Protein AF-0000000084920905 (afdb_homodimer)

Nearest PDB structures (foldseek):
  4ry0-assembly1_A  TM=9.166E-01  e=3.444E-21  Rhizobium etli CFN 42
  4kq9-assembly1_A  TM=8.850E-01  e=4.023E-18  Conexibacter woesei DSM 14684
  4wwh-assembly2_B  TM=8.451E-01  e=2.695E-15  Mycolicibacterium smegmatis MC2 155
  4ys6-assembly1_A  TM=8.219E-01  e=3.559E-15  Lachnoclostridium phytofermentans ISDg
  4rxu-assembly1_A  TM=8.168E-01  e=3.598E-13  Chloroflexus aurantiacus J-10-fl

Radius of gyration: 37.77 Å; Cα contacts (8 Å, |Δi|>4): 1459; chains: 2; bounding box: 64×133×208 Å

Foldseek 3Di:
DDDPPDPPPPPDDDDDPPPPVPPPCCVVPPVPPPPPPPPPPPPPLLADEDDFPDQQAAAEEEEEDQADPDLLRVQLLVLLCSNQVVHNHHYHYYYCHNPQVSSLVRLVVVLVVPHQEYEYAHPDQESNQVSQVVCVVSVYAYEYEQFHHDPSHGHQAYEWAQLLQLLLVLLLLVCVVCPPPQAAEEEEFADPPGPSRVSNVNSVVNNNQVNCCVPPVDDDDHYPDYAYQNLALNSLLVRLLVCCVVPVQHQEYEYAEPRNNNNNCVSCVVVVCQVRHAYTYSDDLDQVLLVCLQPHVRDFKYKHTHSNVRSNVVVVVVSVVVNPDRDDDRYHHDDIDMDHNVCSVVSHDPPRSD/DDDDDPPDPDDPPPPPPPPVPPPVPPVPCPPPPPPPPPDPPPPPLLADEDDFPDQQAAAEEEEEDQADPDLLRVQLLVLLCSNQVVHNHHYHYYYCHNPQVSSLVRLVVVLVVPHQEYEYAHPDQESNQVSQVVCVVSVYAYEYEQFHHDPSHGHQAYEWAQLLQLLLVLLLLVCVVCPPPQAAEEEEFADPPGPSRVSNVNSVVNNNQVNCCVPPVDDDDHYPDYAYQNLALNSLLVVLLVCCVVPVQHQEYEYAEPRNNNNNCVSCVVVVCQVRHAYTYSDDLDQVLLVCLQPHVRDFKYKHTHSNVRSNVVVVVVSVVVNPDRPDDRYHHDDIDMRHNVCSVVSHDPSRSD

Solvent-accessible surface area (backbone atoms only — not comparable to full-atom values): 36821 Å² total; per-residue (Å²): 134,89,81,82,82,77,83,79,78,84,74,84,76,83,78,84,75,77,73,75,69,75,71,72,72,71,71,68,77,70,68,76,66,74,72,71,65,76,72,78,68,84,64,75,80,70,38,55,77,68,95,66,91,59,83,42,66,81,40,28,40,26,37,35,38,32,37,71,89,42,50,55,44,45,32,23,50,50,16,33,44,40,19,32,45,64,50,47,24,42,72,45,75,39,63,8,69,74,33,71,68,48,29,51,52,37,49,52,50,43,55,71,72,58,36,57,33,36,40,36,29,49,78,42,37,65,81,50,28,63,59,28,44,53,29,47,76,70,69,21,54,30,34,35,32,72,41,56,62,44,83,88,34,46,60,57,29,30,36,25,52,36,36,38,60,14,1,21,52,42,17,30,50,49,44,68,72,46,59,86,57,83,57,32,26,38,36,35,34,31,50,88,85,39,67,57,44,47,35,9,46,50,11,26,52,46,13,33,43,53,41,28,37,74,76,68,42,25,30,78,45,37,33,69,34,68,38,63,12,67,60,23,42,68,32,8,25,53,41,37,48,54,43,48,70,77,42,73,73,49,33,30,36,40,27,32,29,42,51,23,43,58,24,20,49,55,37,36,49,76,69,71,36,50,91,55,33,41,32,38,18,21,14,30,56,37,38,71,52,37,49,39,20,66,75,42,79,31,38,48,36,25,5,50,47,54,37,48,59,46,17,41,50,52,48,52,51,50,52,44,39,75,61,62,55,78,90,60,54,66,63,42,62,50,78,67,40,77,37,31,61,90,52,24,73,81,74,54,44,95,83,49,76,65,146,78,86,80,82,77,78,81,80,80,78,80,76,77,76,78,74,76,74,76,69,76,70,73,72,73,74,70,78,69,71,73,67,71,70,74,66,78,74,79,68,83,64,75,81,72,38,53,78,70,94,64,90,58,84,40,66,81,39,29,42,26,36,35,37,33,36,72,88,42,51,56,44,46,32,22,51,48,17,33,43,41,18,33,44,65,49,49,25,40,72,45,74,39,64,8,70,74,34,69,66,47,30,51,51,38,49,52,50,42,54,71,71,59,36,56,32,37,40,36,30,48,80,42,37,66,82,49,27,63,58,28,46,52,30,47,75,70,70,22,53,29,33,34,32,71,44,56,64,44,82,88,35,47,60,57,29,28,37,24,54,37,35,38,60,15,1,21,51,42,17,31,50,48,44,65,71,46,60,86,56,83,56,32,25,37,35,34,34,32,54,89,85,39,66,57,44,48,35,10,44,50,10,26,54,46,14,32,44,54,42,28,38,73,76,68,42,25,30,78,47,37,33,70,34,67,40,64,12,69,60,22,42,68,30,8,23,53,41,38,47,55,43,47,70,78,42,72,73,50,34,30,36,40,25,32,29,42,50,20,43,60,24,19,50,55,37,35,49,77,69,70,34,50,90,54,33,40,30,39,17,21,15,29,56,37,38,72,53,37,48,39,21,66,75,42,78,32,38,48,37,26,5,49,46,54,36,49,58,47,18,41,50,51,48,52,50,50,51,43,40,76,64,64,56,76,90,59,55,65,62,42,63,48,77,68,38,78,38,31,62,90,50,23,72,82,72,54,45,94,82,48,76,66

Sequence (708 aa):
MKTINFKIAFNKLCVPLLVFTLLLNMVSCAEEIKTNKPTNGDEEETGQFFKSAIDLTGKKIGYCTPSLNAPYYQALLQSIKSTTEKNGMEFISADGQDDINKQVAAVEDLITKGVDVLLLNPKDPDALVGVTKLAKASGIPVFIIDSSINPAAEFVTTIQSNNLANGELAGEWLVKKMGKTKMNIALLSGNAGNPVGKKRKQGLLQGITEEQLRTQGKIDLNVKTQAYTDWSYAGGLKAMEDILVAHPDINVVITESDVCVLGAIKAIAQAGKTDDILIVAGADGQKEAIKYIMDTDFYGCTAMNSPVQIGINSVKYAIEYLNGKRDFDKTSFTAPLLITKENAAKYYNPKAIFMKTINFKIAFNKLCVPLLVFTLLLNMVSCAEEIKTNKPTNGDEEETGQFFKSAIDLTGKKIGYCTPSLNAPYYQALLQSIKSTTEKNGMEFISADGQDDINKQVAAVEDLITKGVDVLLLNPKDPDALVGVTKLAKASGIPVFIIDSSINPAAEFVTTIQSNNLANGELAGEWLVKKMGKTKMNIALLSGNAGNPVGKKRKQGLLQGITEEQLRTQGKIDLNVKTQAYTDWSYAGGLKAMEDILVAHPDINVVITESDVCVLGAIKAIAQAGKTDDILIVAGADGQKEAIKYIMDTDFYGCTAMNSPVQIGINSVKYAIEYLNGKRDFDKTSFTAPLLITKENAAKYYNPKAIF

Organism: Cellulophaga lytica (strain ATCC 23178 / DSM 7489 / JCM 8516 / NBRC 14961 / NCIMB 1423 / VKM B-1433 / Cy l20) (NCBI:txid867900)

Structure (mmCIF, N/CA/C/O backbone):
data_AF-0000000084920905-model_v1
#
loop_
_entity.id
_entity.type
_entity.pdbx_description
1 polymer 'Periplasmic binding protein/LacI transcriptional regulator'
#
loop_
_atom_site.group_PDB
_atom_site.id
_atom_site.type_symbol
_atom_site.label_atom_id
_atom_site.label_alt_id
_atom_site.label_comp_id
_atom_site.label_asym_id
_atom_site.label_entity_id
_atom_site.label_seq_id
_atom_site.pdbx_PDB_ins_code
_atom_site.Cartn_x
_atom_site.Cartn_y
_atom_site.Cartn_z
_atom_site.occupancy
_atom_site.B_iso_or_equiv
_atom_site.auth_seq_id
_atom_site.auth_comp_id
_atom_site.auth_asym_id
_atom_site.auth_atom_id
_atom_site.pdbx_PDB_model_num
ATOM 1 N N . MET A 1 1 ? 0.065 -44.75 -101.188 1 21.02 1 MET A N 1
ATOM 2 C CA . MET A 1 1 ? 0.751 -45.75 -100.438 1 21.02 1 MET A CA 1
ATOM 3 C C . MET A 1 1 ? -0.007 -46.031 -99.125 1 21.02 1 MET A C 1
ATOM 5 O O . MET A 1 1 ? -0.282 -47.188 -98.812 1 21.02 1 MET A O 1
ATOM 9 N N . LYS A 1 2 ? 0.458 -45.406 -97.938 1 21.89 2 LYS A N 1
ATOM 10 C CA . LYS A 1 2 ? 0.797 -46.281 -96.812 1 21.89 2 LYS A CA 1
ATOM 11 C C . LYS A 1 2 ? -0.455 -46.719 -96.062 1 21.89 2 LYS A C 1
ATOM 13 O O . LYS A 1 2 ? -1.521 -46.125 -96.188 1 21.89 2 LYS A O 1
ATOM 18 N N . THR A 1 3 ? -0.187 -46.938 -94.625 1 25.75 3 THR A N 1
ATOM 19 C CA . THR A 1 3 ? -0.105 -47.906 -93.562 1 25.75 3 THR A CA 1
ATOM 20 C C . THR A 1 3 ? -1.292 -47.75 -92.625 1 25.75 3 THR A C 1
ATOM 22 O O . THR A 1 3 ? -1.431 -46.75 -91.938 1 25.75 3 THR A O 1
ATOM 25 N N . ILE A 1 4 ? -2.393 -48.344 -92.938 1 29.39 4 ILE A N 1
ATOM 26 C CA . ILE A 1 4 ? -3.764 -48.469 -92.438 1 29.39 4 ILE A CA 1
ATOM 27 C C . ILE A 1 4 ? -3.768 -49.125 -91.062 1 29.39 4 ILE A C 1
ATOM 29 O O . ILE A 1 4 ? -3.416 -50.281 -90.875 1 29.39 4 ILE A O 1
ATOM 33 N N . ASN A 1 5 ? -3.188 -48.344 -89.938 1 26.41 5 ASN A N 1
ATOM 34 C CA . ASN A 1 5 ? -2.779 -48.719 -88.625 1 26.41 5 ASN A CA 1
ATOM 35 C C . ASN A 1 5 ? -3.936 -49.344 -87.812 1 26.41 5 ASN A C 1
ATOM 37 O O . ASN A 1 5 ? -4.93 -48.688 -87.562 1 26.41 5 ASN A O 1
ATOM 41 N N . PHE A 1 6 ? -4.258 -50.656 -88.062 1 23.55 6 PHE A N 1
ATOM 42 C CA . PHE A 1 6 ? -5.387 -51.5 -87.688 1 23.55 6 PHE A CA 1
ATOM 43 C C . PHE A 1 6 ? -5.484 -51.656 -86.188 1 23.55 6 PHE A C 1
ATOM 45 O O . PHE A 1 6 ? -4.504 -52 -85.5 1 23.55 6 PHE A O 1
ATOM 52 N N . LYS A 1 7 ? -6.508 -50.969 -85.5 1 30.89 7 LYS A N 1
ATOM 53 C CA . LYS A 1 7 ? -6.961 -50.75 -84.125 1 30.89 7 LYS A CA 1
ATOM 54 C C . LYS A 1 7 ? -7.348 -52.062 -83.438 1 30.89 7 LYS A C 1
ATOM 56 O O . LYS A 1 7 ? -8.445 -52.562 -83.688 1 30.89 7 LYS A O 1
ATOM 61 N N . ILE A 1 8 ? -6.324 -53.188 -83.375 1 21.23 8 ILE A N 1
ATOM 62 C CA . ILE A 1 8 ? -6.734 -54.562 -83 1 21.23 8 ILE A CA 1
ATOM 63 C C . ILE A 1 8 ? -7.312 -54.562 -81.625 1 21.23 8 ILE A C 1
ATOM 65 O O . ILE A 1 8 ? -6.68 -54.062 -80.688 1 21.23 8 ILE A O 1
ATOM 69 N N . ALA A 1 9 ? -8.641 -54.812 -81.312 1 28.78 9 ALA A N 1
ATOM 70 C CA . ALA A 1 9 ? -9.695 -55 -80.312 1 28.78 9 ALA A CA 1
ATOM 71 C C . ALA A 1 9 ? -9.406 -56.188 -79.438 1 28.78 9 ALA A C 1
ATOM 73 O O . ALA A 1 9 ? -10.289 -56.688 -78.688 1 28.78 9 ALA A O 1
ATOM 74 N N . PHE A 1 10 ? -8 -56.531 -79.062 1 23.75 10 PHE A N 1
ATOM 75 C CA . PHE A 1 10 ? -7.77 -57.844 -78.5 1 23.75 10 PHE A CA 1
ATOM 76 C C . PHE A 1 10 ? -8.562 -58.062 -77.188 1 23.75 10 PHE A C 1
ATOM 78 O O . PHE A 1 10 ? -8.5 -57.219 -76.312 1 23.75 10 PHE A O 1
ATOM 85 N N . ASN A 1 11 ? -9.703 -58.844 -77.062 1 28.39 11 ASN A N 1
ATOM 86 C CA . ASN A 1 11 ? -10.781 -59.406 -76.25 1 28.39 11 ASN A CA 1
ATOM 87 C C . ASN A 1 11 ? -10.25 -60.312 -75.125 1 28.39 11 ASN A C 1
ATOM 89 O O . ASN A 1 11 ? -11.008 -61.062 -74.5 1 28.39 11 ASN A O 1
ATOM 93 N N . LYS A 1 12 ? -8.898 -60.406 -74.938 1 25.25 12 LYS A N 1
ATOM 94 C CA . LYS A 1 12 ? -8.492 -61.656 -74.312 1 25.25 12 LYS A CA 1
ATOM 95 C C . LYS A 1 12 ? -9.156 -61.844 -72.938 1 25.25 12 LYS A C 1
ATOM 97 O O . LYS A 1 12 ? -9.25 -60.906 -72.188 1 25.25 12 LYS A O 1
ATOM 102 N N . LEU A 1 13 ? -9.789 -63.031 -72.625 1 28.56 13 LEU A N 1
ATOM 103 C CA . LEU A 1 13 ? -10.672 -63.875 -71.812 1 28.56 13 LEU A CA 1
ATOM 104 C C . LEU A 1 13 ? -10.055 -64.25 -70.5 1 28.56 13 LEU A C 1
ATOM 106 O O . LEU A 1 13 ? -10.758 -64.688 -69.562 1 28.56 13 LEU A O 1
ATOM 110 N N . CYS A 1 14 ? -8.734 -64 -70.25 1 25.97 14 CYS A N 1
ATOM 111 C CA . CYS A 1 14 ? -8.109 -65.062 -69.438 1 25.97 14 CYS A CA 1
ATOM 112 C C . CYS A 1 14 ? -8.797 -65.25 -68.062 1 25.97 14 CYS A C 1
ATOM 114 O O . CYS A 1 14 ? -9.477 -64.312 -67.625 1 25.97 14 CYS A O 1
ATOM 116 N N . VAL A 1 15 ? -8.297 -66.312 -67.188 1 29 15 VAL A N 1
ATOM 117 C CA . VAL A 1 15 ? -8.5 -67.438 -66.312 1 29 15 VAL A CA 1
ATOM 118 C C . VAL A 1 15 ? -8.695 -67 -64.875 1 29 15 VAL A C 1
ATOM 120 O O . VAL A 1 15 ? -7.945 -66.125 -64.438 1 29 15 VAL A O 1
ATOM 123 N N . PRO A 1 16 ? -9.781 -67.438 -64.25 1 31.67 16 PRO A N 1
ATOM 124 C CA . PRO A 1 16 ? -10.438 -67.125 -62.969 1 31.67 16 PRO A CA 1
ATOM 125 C C . PRO A 1 16 ? -9.586 -67.5 -61.75 1 31.67 16 PRO A C 1
ATOM 127 O O . PRO A 1 16 ? -9.375 -68.625 -61.469 1 31.67 16 PRO A O 1
ATOM 130 N N . LEU A 1 17 ? -8.281 -66.875 -61.75 1 27.91 17 LEU A N 1
ATOM 131 C CA . LEU A 1 17 ? -7.395 -67.438 -60.688 1 27.91 17 LEU A CA 1
ATOM 132 C C . LEU A 1 17 ? -8.039 -67.25 -59.312 1 27.91 17 LEU A C 1
ATOM 134 O O . LEU A 1 17 ? -8.43 -66.188 -58.906 1 27.91 17 LEU A O 1
ATOM 138 N N . LEU A 1 18 ? -8.523 -68.438 -58.812 1 29.48 18 LEU A N 1
ATOM 139 C CA . LEU A 1 18 ? -9.18 -68.875 -57.594 1 29.48 18 LEU A CA 1
ATOM 140 C C . LEU A 1 18 ? -8.367 -68.438 -56.375 1 29.48 18 LEU A C 1
ATOM 142 O O . LEU A 1 18 ? -7.301 -69 -56.094 1 29.48 18 LEU A O 1
ATOM 146 N N . VAL A 1 19 ? -8 -67.125 -56.281 1 29.58 19 VAL A N 1
ATOM 147 C CA . VAL A 1 19 ? -7.066 -66.75 -55.219 1 29.58 19 VAL A CA 1
ATOM 148 C C . VAL A 1 19 ? -7.656 -67.062 -53.844 1 29.58 19 VAL A C 1
ATOM 150 O O . VAL A 1 19 ? -8.688 -66.5 -53.469 1 29.58 19 VAL A O 1
ATOM 153 N N . PHE A 1 20 ? -7.465 -68.375 -53.5 1 28.58 20 PHE A N 1
ATOM 154 C CA . PHE A 1 20 ? -7.844 -68.938 -52.219 1 28.58 20 PHE A CA 1
ATOM 155 C C . PHE A 1 20 ? -7.332 -68.125 -51.062 1 28.58 20 PHE A C 1
ATOM 157 O O . PHE A 1 20 ? -6.129 -68.062 -50.781 1 28.58 20 PHE A O 1
ATOM 164 N N . THR A 1 21 ? -7.695 -66.875 -51.062 1 27.33 21 THR A N 1
ATOM 165 C CA . THR A 1 21 ? -7.098 -66 -50.031 1 27.33 21 THR A CA 1
ATOM 166 C C . THR A 1 21 ? -7.391 -66.562 -48.625 1 27.33 21 THR A C 1
ATOM 168 O O . THR A 1 21 ? -8.555 -66.75 -48.25 1 27.33 21 THR A O 1
ATOM 171 N N . LEU A 1 22 ? -6.508 -67.562 -48.281 1 29.14 22 LEU A N 1
ATOM 172 C CA . LEU A 1 22 ? -6.477 -68.125 -46.938 1 29.14 22 LEU A CA 1
ATOM 173 C C . LEU A 1 22 ? -6.613 -67.062 -45.875 1 29.14 22 LEU A C 1
ATOM 175 O O . LEU A 1 22 ? -5.723 -66.25 -45.719 1 29.14 22 LEU A O 1
ATOM 179 N N . LEU A 1 23 ? -7.746 -66.5 -45.812 1 29.19 23 LEU A N 1
ATOM 180 C CA . LEU A 1 23 ? -7.996 -65.5 -44.812 1 29.19 23 LEU A CA 1
ATOM 181 C C . LEU A 1 23 ? -7.707 -66.062 -43.406 1 29.19 23 LEU A C 1
ATOM 183 O O . LEU A 1 23 ? -8.367 -67 -42.938 1 29.19 23 LEU A O 1
ATOM 187 N N . LEU A 1 24 ? -6.348 -66.312 -43.25 1 29.88 24 LEU A N 1
ATOM 188 C CA . LEU A 1 24 ? -5.898 -66.688 -41.906 1 29.88 24 LEU A CA 1
ATOM 189 C C . LEU A 1 24 ? -6.613 -65.875 -40.844 1 29.88 24 LEU A C 1
ATOM 191 O O . LEU A 1 24 ? -6.629 -64.625 -40.906 1 29.88 24 LEU A O 1
ATOM 195 N N . ASN A 1 25 ? -7.734 -66.438 -40.406 1 30.97 25 ASN A N 1
ATOM 196 C CA . ASN A 1 25 ? -8.508 -66 -39.25 1 30.97 25 ASN A CA 1
ATOM 197 C C . ASN A 1 25 ? -7.609 -65.688 -38.062 1 30.97 25 ASN A C 1
ATOM 199 O O . ASN A 1 25 ? -7.074 -66.625 -37.438 1 30.97 25 ASN A O 1
ATOM 203 N N . MET A 1 26 ? -6.512 -64.938 -38.281 1 30.05 26 MET A N 1
ATOM 204 C CA . MET A 1 26 ? -5.762 -64.688 -37.062 1 30.05 26 MET A CA 1
ATOM 205 C C . MET A 1 26 ? -6.691 -64.25 -35.938 1 30.05 26 MET A C 1
ATOM 207 O O . MET A 1 26 ? -7.352 -63.188 -36.062 1 30.05 26 MET A O 1
ATOM 211 N N . VAL A 1 27 ? -7.449 -65.188 -35.469 1 33.31 27 VAL A N 1
ATOM 212 C CA . VAL A 1 27 ? -8.188 -65 -34.219 1 33.31 27 VAL A CA 1
ATOM 213 C C . VAL A 1 27 ? -7.285 -64.312 -33.219 1 33.31 27 VAL A C 1
ATOM 215 O O . VAL A 1 27 ? -6.367 -64.875 -32.656 1 33.31 27 VAL A O 1
ATOM 218 N N . SER A 1 28 ? -6.598 -63.25 -33.625 1 30.45 28 SER A N 1
ATOM 219 C CA . SER A 1 28 ? -5.762 -62.625 -32.594 1 30.45 28 SER A CA 1
ATOM 220 C C . SER A 1 28 ? -6.492 -62.5 -31.266 1 30.45 28 SER A C 1
ATOM 222 O O . SER A 1 28 ? -7.613 -62 -31.203 1 30.45 28 SER A O 1
ATOM 224 N N . CYS A 1 29 ? -6.402 -63.531 -30.406 1 29.94 29 CYS A N 1
ATOM 225 C CA . CYS A 1 29 ? -6.812 -63.469 -29 1 29.94 29 CYS A CA 1
ATOM 226 C C . CYS A 1 29 ? -6.453 -62.094 -28.391 1 29.94 29 CYS A C 1
ATOM 228 O O . CYS A 1 29 ? -5.281 -61.812 -28.156 1 29.94 29 CYS A O 1
ATOM 230 N N . ALA A 1 30 ? -6.98 -61.031 -28.891 1 29.86 30 ALA A N 1
ATOM 231 C CA . ALA A 1 30 ? -6.816 -59.781 -28.156 1 29.86 30 ALA A CA 1
ATOM 232 C C . ALA A 1 30 ? -7.105 -59.969 -26.672 1 29.86 30 ALA A C 1
ATOM 234 O O . ALA A 1 30 ? -8.242 -60.25 -26.281 1 29.86 30 ALA A O 1
ATOM 235 N N . GLU A 1 31 ? -6.199 -60.688 -26.016 1 29.64 31 GLU A N 1
ATOM 236 C CA . GLU A 1 31 ? -6.355 -60.656 -24.562 1 29.64 31 GLU A CA 1
ATOM 237 C C . GLU A 1 31 ? -6.773 -59.25 -24.094 1 29.64 31 GLU A C 1
ATOM 239 O O . GLU A 1 31 ? -6.184 -58.25 -24.5 1 29.64 31 GLU A O 1
ATOM 244 N N . GLU A 1 32 ? -8.062 -59.125 -23.828 1 27.95 32 GLU A N 1
ATOM 245 C CA . GLU A 1 32 ? -8.539 -57.906 -23.172 1 27.95 32 GLU A CA 1
ATOM 246 C C . GLU A 1 32 ? -7.559 -57.438 -22.094 1 27.95 32 GLU A C 1
ATOM 248 O O . GLU A 1 32 ? -7.301 -58.156 -21.125 1 27.95 32 GLU A O 1
ATOM 253 N N . ILE A 1 33 ? -6.402 -57 -22.469 1 27.41 33 ILE A N 1
ATOM 254 C CA . ILE A 1 33 ? -5.648 -56.406 -21.359 1 27.41 33 ILE A CA 1
ATOM 255 C C . ILE A 1 33 ? -6.582 -55.562 -20.5 1 27.41 33 ILE A C 1
ATOM 257 O O . ILE A 1 33 ? -7.223 -54.625 -20.984 1 27.41 33 ILE A O 1
ATOM 261 N N . LYS A 1 34 ? -7.207 -56.188 -19.516 1 27.84 34 LYS A N 1
ATOM 262 C CA . LYS A 1 34 ? -7.785 -55.375 -18.453 1 27.84 34 LYS A CA 1
ATOM 263 C C . LYS A 1 34 ? -6.949 -54.125 -18.219 1 27.84 34 LYS A C 1
ATOM 265 O O . LYS A 1 34 ? -5.762 -54.219 -17.891 1 27.84 34 LYS A O 1
ATOM 270 N N . THR A 1 35 ? -7.008 -53.188 -19.125 1 28.14 35 THR A N 1
ATOM 271 C CA . THR A 1 35 ? -6.441 -51.875 -18.766 1 28.14 35 THR A CA 1
ATOM 272 C C . THR A 1 35 ? -6.625 -51.594 -17.281 1 28.14 35 THR A C 1
ATOM 274 O O . THR A 1 35 ? -7.754 -51.531 -16.797 1 28.14 35 THR A O 1
ATOM 277 N N . ASN A 1 36 ? -5.816 -52.188 -16.406 1 28.38 36 ASN A N 1
ATOM 278 C CA . ASN A 1 36 ? -5.75 -51.688 -15.039 1 28.38 36 ASN A CA 1
ATOM 279 C C . ASN A 1 36 ? -5.949 -50.188 -14.953 1 28.38 36 ASN A C 1
ATOM 281 O O . ASN A 1 36 ? -5.223 -49.438 -15.594 1 28.38 36 ASN A O 1
ATOM 285 N N . LYS A 1 37 ? -7.172 -49.719 -14.75 1 33.66 37 LYS A N 1
ATOM 286 C CA . LYS A 1 37 ? -7.469 -48.344 -14.375 1 33.66 37 LYS A CA 1
ATOM 287 C C . LYS A 1 37 ? -6.371 -47.75 -13.492 1 33.66 37 LYS A C 1
ATOM 289 O O . LYS A 1 37 ? -5.988 -48.375 -12.484 1 33.66 37 LYS A O 1
ATOM 294 N N . PRO A 1 38 ? -5.465 -46.938 -14.023 1 32.34 38 PRO A N 1
ATOM 295 C CA . PRO A 1 38 ? -4.562 -46.406 -13.008 1 32.34 38 PRO A CA 1
ATOM 296 C C . PRO A 1 38 ? -5.254 -46.188 -11.664 1 32.34 38 PRO A C 1
ATOM 298 O O . PRO A 1 38 ? -6.441 -45.844 -11.617 1 32.34 38 PRO A O 1
ATOM 301 N N . THR A 1 39 ? -5.055 -47 -10.688 1 31.42 39 THR A N 1
ATOM 302 C CA . THR A 1 39 ? -5.426 -46.688 -9.312 1 31.42 39 THR A CA 1
ATOM 303 C C . THR A 1 39 ? -5.383 -45.188 -9.062 1 31.42 39 THR A C 1
ATOM 305 O O . THR A 1 39 ? -4.461 -44.5 -9.516 1 31.42 39 THR A O 1
ATOM 308 N N . ASN A 1 40 ? -6.52 -44.469 -8.93 1 32.94 40 ASN A N 1
ATOM 309 C CA . ASN A 1 40 ? -6.707 -43.062 -8.516 1 32.94 40 ASN A CA 1
ATOM 310 C C . ASN A 1 40 ? -5.582 -42.594 -7.602 1 32.94 40 ASN A C 1
ATOM 312 O O . ASN A 1 40 ? -5.387 -43.156 -6.516 1 32.94 40 ASN A O 1
ATOM 316 N N . GLY A 1 41 ? -4.453 -42.281 -8.008 1 35.03 41 GLY A N 1
ATOM 317 C CA . GLY A 1 41 ? -3.451 -41.562 -7.23 1 35.03 41 GLY A CA 1
ATOM 318 C C . GLY A 1 41 ? -4.035 -40.812 -6.066 1 35.03 41 GLY A C 1
ATOM 319 O O . GLY A 1 41 ? -5.199 -40.406 -6.105 1 35.03 41 GLY A O 1
ATOM 320 N N . ASP A 1 42 ? -3.807 -41.188 -4.824 1 37.12 42 ASP A N 1
ATOM 321 C CA . ASP A 1 42 ? -4.086 -40.438 -3.602 1 37.12 42 ASP A CA 1
ATOM 322 C C . ASP A 1 42 ? -4.023 -38.938 -3.852 1 37.12 42 ASP A C 1
ATOM 324 O O . ASP A 1 42 ? -2.961 -38.344 -3.734 1 37.12 42 ASP A O 1
ATOM 328 N N . GLU A 1 43 ? -4.496 -38.438 -4.938 1 44.34 43 GLU A N 1
ATOM 329 C CA . GLU A 1 43 ? -4.66 -36.969 -4.969 1 44.34 43 GLU A CA 1
ATOM 330 C C . GLU A 1 43 ? -5.16 -36.438 -3.627 1 44.34 43 GLU A C 1
ATOM 332 O O . GLU A 1 43 ? -6.16 -36.938 -3.096 1 44.34 43 GLU A O 1
ATOM 337 N N . GLU A 1 44 ? -4.293 -36.094 -2.748 1 50.78 44 GLU A N 1
ATOM 338 C CA . GLU A 1 44 ? -4.648 -35.438 -1.489 1 50.78 44 GLU A CA 1
ATOM 339 C C . GLU A 1 44 ? -5.918 -34.594 -1.638 1 50.78 44 GLU A C 1
ATOM 341 O O . GLU A 1 44 ? -6.012 -33.75 -2.525 1 50.78 44 GLU A O 1
ATOM 346 N N . GLU A 1 45 ? -7.031 -35.188 -1.332 1 61.25 45 GLU A N 1
ATOM 347 C CA . GLU A 1 45 ? -8.312 -34.5 -1.224 1 61.25 45 GLU A CA 1
ATOM 348 C C . GLU A 1 45 ? -8.156 -33.156 -0.545 1 61.25 45 GLU A C 1
ATOM 350 O O . GLU A 1 45 ? -7.926 -33.094 0.663 1 61.25 45 GLU A O 1
ATOM 355 N N . THR A 1 46 ? -7.914 -32.062 -1.326 1 76.44 46 THR A N 1
ATOM 356 C CA . THR A 1 46 ? -7.648 -30.734 -0.815 1 76.44 46 THR A CA 1
ATOM 357 C C . THR A 1 46 ? -8.953 -29.984 -0.538 1 76.44 46 THR A C 1
ATOM 359 O O . THR A 1 46 ? -8.945 -28.922 0.095 1 76.44 46 THR A O 1
ATOM 362 N N . GLY A 1 47 ? -10.039 -30.656 -0.927 1 89.69 47 GLY A N 1
ATOM 363 C CA . GLY A 1 47 ? -11.289 -29.922 -0.768 1 89.69 47 GLY A CA 1
ATOM 364 C C . GLY A 1 47 ? -11.75 -29.844 0.675 1 89.69 47 GLY A C 1
ATOM 365 O O . GLY A 1 47 ? -11.438 -30.719 1.483 1 89.69 47 GLY A O 1
ATOM 366 N N . GLN A 1 48 ? -12.406 -28.734 0.98 1 94.62 48 GLN A N 1
ATOM 367 C CA . GLN A 1 48 ? -12.938 -28.547 2.324 1 94.62 48 GLN A CA 1
ATOM 368 C C . GLN A 1 48 ? -14.461 -28.391 2.297 1 94.62 48 GLN A C 1
ATOM 370 O O . GLN A 1 48 ? -15.016 -27.828 1.358 1 94.62 48 GLN A O 1
ATOM 375 N N . PHE A 1 49 ? -15.07 -28.953 3.314 1 97.56 49 PHE A N 1
ATOM 376 C CA . PHE A 1 49 ? -16.516 -28.812 3.482 1 97.56 49 PHE A CA 1
ATOM 377 C C . PHE A 1 49 ? -16.859 -27.578 4.293 1 97.56 49 PHE A C 1
ATOM 379 O O . PHE A 1 49 ? -16.188 -27.266 5.281 1 97.56 49 PHE A O 1
ATOM 386 N N . PHE A 1 50 ? -17.922 -26.859 3.852 1 97.75 50 PHE A N 1
ATOM 387 C CA . PHE A 1 50 ? -18.422 -25.703 4.578 1 97.75 50 PHE A CA 1
ATOM 388 C C . PHE A 1 50 ? -19.906 -25.828 4.875 1 97.75 50 PHE A C 1
ATOM 390 O O . PHE A 1 50 ? -20.703 -26.188 3.99 1 97.75 50 PHE A O 1
ATOM 397 N N . LYS A 1 51 ? -20.281 -25.547 6.094 1 96.62 51 LYS A N 1
ATOM 398 C CA . LYS A 1 51 ? -21.703 -25.562 6.441 1 96.62 51 LYS A CA 1
ATOM 399 C C . LYS A 1 51 ? -22.469 -24.5 5.664 1 96.62 51 LYS A C 1
ATOM 401 O O . LYS A 1 51 ? -22.016 -23.375 5.516 1 96.62 51 LYS A O 1
ATOM 406 N N . SER A 1 52 ? -23.641 -24.906 5.133 1 97.38 52 SER A N 1
ATOM 407 C CA . SER A 1 52 ? -24.484 -24 4.34 1 97.38 52 SER A CA 1
ATOM 408 C C . SER A 1 52 ? -25.922 -23.984 4.848 1 97.38 52 SER A C 1
ATOM 410 O O . SER A 1 52 ? -26.469 -25.031 5.191 1 97.38 52 SER A O 1
ATOM 412 N N . ALA A 1 53 ? -26.438 -22.797 4.887 1 96.75 53 ALA A N 1
ATOM 413 C CA . ALA A 1 53 ? -27.828 -22.641 5.32 1 96.75 53 ALA A CA 1
ATOM 414 C C . ALA A 1 53 ? -28.797 -23.109 4.246 1 96.75 53 ALA A C 1
ATOM 416 O O . ALA A 1 53 ? -29.938 -23.469 4.551 1 96.75 53 ALA A O 1
ATOM 417 N N . ILE A 1 54 ? -28.422 -23.141 3.014 1 97.75 54 ILE A N 1
ATOM 418 C CA . ILE A 1 54 ? -29.281 -23.547 1.909 1 97.75 54 ILE A CA 1
ATOM 419 C C . ILE A 1 54 ? -28.781 -24.859 1.312 1 97.75 54 ILE A C 1
ATOM 421 O O . ILE A 1 54 ? -27.625 -25.234 1.542 1 97.75 54 ILE A O 1
ATOM 425 N N . ASP A 1 55 ? -29.641 -25.531 0.608 1 97.75 55 ASP A N 1
ATOM 426 C CA . ASP A 1 55 ? -29.234 -26.703 -0.158 1 97.75 55 ASP A CA 1
ATOM 427 C C . ASP A 1 55 ? -28.438 -26.297 -1.399 1 97.75 55 ASP A C 1
ATOM 429 O O . ASP A 1 55 ? -28.953 -25.594 -2.268 1 97.75 55 ASP A O 1
ATOM 433 N N . LEU A 1 56 ? -27.234 -26.734 -1.484 1 98.31 56 LEU A N 1
ATOM 434 C CA . LEU A 1 56 ? -26.328 -26.312 -2.545 1 98.31 56 LEU A CA 1
ATOM 435 C C . LEU A 1 56 ? -26.406 -27.266 -3.742 1 98.31 56 LEU A C 1
ATOM 437 O O . LEU A 1 56 ? -25.781 -27.016 -4.773 1 98.31 56 LEU A O 1
ATOM 441 N N . THR A 1 57 ? -27.203 -28.25 -3.561 1 97.44 57 THR A N 1
ATOM 442 C CA . THR A 1 57 ? -27.344 -29.219 -4.641 1 97.44 57 THR A CA 1
ATOM 443 C C . THR A 1 57 ? -27.844 -28.531 -5.914 1 97.44 57 THR A C 1
ATOM 445 O O . THR A 1 57 ? -28.812 -27.781 -5.887 1 97.44 57 THR A O 1
ATOM 448 N N . GLY A 1 58 ? -27.078 -28.781 -7.023 1 96.69 58 GLY A N 1
ATOM 449 C CA . GLY A 1 58 ? -27.469 -28.219 -8.305 1 96.69 58 GLY A CA 1
ATOM 450 C C . GLY A 1 58 ? -26.875 -26.828 -8.555 1 96.69 58 GLY A C 1
ATOM 451 O O . GLY A 1 58 ? -26.891 -26.344 -9.68 1 96.69 58 GLY A O 1
ATOM 452 N N . LYS A 1 59 ? -26.375 -26.172 -7.512 1 98.62 59 LYS A N 1
ATOM 453 C CA . LYS A 1 59 ? -25.688 -24.906 -7.723 1 98.62 59 LYS A CA 1
ATOM 454 C C . LYS A 1 59 ? -24.406 -25.094 -8.508 1 98.62 59 LYS A C 1
ATOM 456 O O . LYS A 1 59 ? -23.703 -26.094 -8.336 1 98.62 59 LYS A O 1
ATOM 461 N N . LYS A 1 60 ? -24.094 -24.141 -9.398 1 98.88 60 LYS A N 1
ATOM 462 C CA . LYS A 1 60 ? -22.953 -24.25 -10.305 1 98.88 60 LYS A CA 1
ATOM 463 C C . LYS A 1 60 ? -21.938 -23.141 -10.023 1 98.88 60 LYS A C 1
ATOM 465 O O . LYS A 1 60 ? -22.266 -21.969 -10.031 1 98.88 60 LYS A O 1
ATOM 470 N N . ILE A 1 61 ? -20.75 -23.578 -9.773 1 98.88 61 ILE A N 1
ATOM 471 C CA . ILE A 1 61 ? -19.625 -22.641 -9.742 1 98.88 61 ILE A CA 1
ATOM 472 C C . ILE A 1 61 ? -18.891 -22.672 -11.07 1 98.88 61 ILE A C 1
ATOM 474 O O . ILE A 1 61 ? -18.422 -23.734 -11.5 1 98.88 61 ILE A O 1
ATOM 478 N N . GLY A 1 62 ? -18.875 -21.547 -11.781 1 98.94 62 GLY A N 1
ATOM 479 C CA . GLY A 1 62 ? -18.016 -21.375 -12.945 1 98.94 62 GLY A CA 1
ATOM 480 C C . GLY A 1 62 ? -16.656 -20.812 -12.602 1 98.94 62 GLY A C 1
ATOM 481 O O . GLY A 1 62 ? -16.547 -19.875 -11.805 1 98.94 62 GLY A O 1
ATOM 482 N N . TYR A 1 63 ? -15.625 -21.422 -13.18 1 98.94 63 TYR A N 1
ATOM 483 C CA . TYR A 1 63 ? -14.266 -20.922 -13.008 1 98.94 63 TYR A CA 1
ATOM 484 C C . TYR A 1 63 ? -13.586 -20.703 -14.352 1 98.94 63 TYR A C 1
ATOM 486 O O . TYR A 1 63 ? -13.586 -21.609 -15.203 1 98.94 63 TYR A O 1
ATOM 494 N N . CYS A 1 64 ? -13.016 -19.516 -14.492 1 98.94 64 CYS A N 1
ATOM 495 C CA . CYS A 1 64 ? -12.234 -19.25 -15.703 1 98.94 64 CYS A CA 1
ATOM 496 C C . CYS A 1 64 ? -10.797 -18.906 -15.352 1 98.94 64 CYS A C 1
ATOM 498 O O . CYS A 1 64 ? -10.539 -17.875 -14.727 1 98.94 64 CYS A O 1
ATOM 500 N N . THR A 1 65 ? -9.891 -19.797 -15.734 1 98.81 65 THR A N 1
ATOM 501 C CA . THR A 1 65 ? -8.453 -19.594 -15.547 1 98.81 65 THR A CA 1
ATOM 502 C C . THR A 1 65 ? -7.855 -18.844 -16.719 1 98.81 65 THR A C 1
ATOM 504 O O . THR A 1 65 ? -8.367 -18.922 -17.844 1 98.81 65 THR A O 1
ATOM 507 N N . PRO A 1 66 ? -6.75 -18.031 -16.484 1 97.94 66 PRO A N 1
ATOM 508 C CA . PRO A 1 66 ? -6.098 -17.406 -17.641 1 97.94 66 PRO A CA 1
ATOM 509 C C . PRO A 1 66 ? -5.453 -18.438 -18.562 1 97.94 66 PRO A C 1
ATOM 511 O O . PRO A 1 66 ? -5.453 -18.25 -19.781 1 97.94 66 PRO A O 1
ATOM 514 N N . SER A 1 67 ? -4.906 -19.422 -17.953 1 97.19 67 SER A N 1
ATOM 515 C CA . SER A 1 67 ? -4.297 -20.547 -18.656 1 97.19 67 SER A CA 1
ATOM 516 C C . SER A 1 67 ? -4.148 -21.75 -17.734 1 97.19 67 SER A C 1
ATOM 518 O O . SER A 1 67 ? -4.406 -21.656 -16.531 1 97.19 67 SER A O 1
ATOM 520 N N . LEU A 1 68 ? -3.777 -22.859 -18.391 1 96.88 68 LEU A N 1
ATOM 521 C CA . LEU A 1 68 ? -3.443 -24.047 -17.594 1 96.88 68 LEU A CA 1
ATOM 522 C C . LEU A 1 68 ? -2.018 -24.5 -17.891 1 96.88 68 LEU A C 1
ATOM 524 O O . LEU A 1 68 ? -1.676 -25.672 -17.656 1 96.88 68 LEU A O 1
ATOM 528 N N . ASN A 1 69 ? -1.208 -23.531 -18.312 1 92.62 69 ASN A N 1
ATOM 529 C CA . ASN A 1 69 ? 0.146 -23.844 -18.75 1 92.62 69 ASN A CA 1
ATOM 530 C C . ASN A 1 69 ? 1.118 -23.906 -17.578 1 92.62 69 ASN A C 1
ATOM 532 O O . ASN A 1 69 ? 2.283 -24.266 -17.75 1 92.62 69 ASN A O 1
ATOM 536 N N . ALA A 1 70 ? 0.693 -23.562 -16.359 1 93.44 70 ALA A N 1
ATOM 537 C CA . ALA A 1 70 ? 1.553 -23.531 -15.172 1 93.44 70 ALA A CA 1
ATOM 538 C C . ALA A 1 70 ? 0.991 -24.422 -14.07 1 93.44 70 ALA A C 1
ATOM 540 O O . ALA A 1 70 ? -0.224 -24.484 -13.867 1 93.44 70 ALA A O 1
ATOM 541 N N . PRO A 1 71 ? 1.889 -25.125 -13.352 1 95.69 71 PRO A N 1
ATOM 542 C CA . PRO A 1 71 ? 1.428 -25.969 -12.25 1 95.69 71 PRO A CA 1
ATOM 543 C C . PRO A 1 71 ? 0.583 -25.203 -11.234 1 95.69 71 PRO A C 1
ATOM 545 O O . PRO A 1 71 ? -0.327 -25.781 -10.625 1 95.69 71 PRO A O 1
ATOM 548 N N . TYR A 1 72 ? 0.886 -23.953 -11 1 97.25 72 TYR A N 1
ATOM 549 C CA . TYR A 1 72 ? 0.106 -23.156 -10.07 1 97.25 72 TYR A CA 1
ATOM 550 C C . TYR A 1 72 ? -1.37 -23.156 -10.445 1 97.25 72 TYR A C 1
ATOM 552 O O . TYR A 1 72 ? -2.234 -23.391 -9.602 1 97.25 72 TYR A O 1
ATOM 560 N N . TYR A 1 73 ? -1.647 -22.875 -11.711 1 98.06 73 TYR A N 1
ATOM 561 C CA . TYR A 1 73 ? -3.021 -22.797 -12.195 1 98.06 73 TYR A CA 1
ATOM 562 C C . TYR A 1 73 ? -3.707 -24.156 -12.133 1 98.06 73 TYR A C 1
ATOM 564 O O . TYR A 1 73 ? -4.906 -24.234 -11.852 1 98.06 73 TYR A O 1
ATOM 572 N N . GLN A 1 74 ? -2.951 -25.203 -12.391 1 97.88 74 GLN A N 1
ATOM 573 C CA . GLN A 1 74 ? -3.498 -26.547 -12.266 1 97.88 74 GLN A CA 1
ATOM 574 C C . GLN A 1 74 ? -3.904 -26.844 -10.828 1 97.88 74 GLN A C 1
ATOM 576 O O . GLN A 1 74 ? -4.984 -27.375 -10.578 1 97.88 74 GLN A O 1
ATOM 581 N N . ALA A 1 75 ? -3.051 -26.469 -9.93 1 98 75 ALA A N 1
ATOM 582 C CA . ALA A 1 75 ? -3.334 -26.688 -8.508 1 98 75 ALA A CA 1
ATOM 583 C C . ALA A 1 75 ? -4.543 -25.875 -8.062 1 98 75 ALA A C 1
ATOM 585 O O . ALA A 1 75 ? -5.375 -26.359 -7.293 1 98 75 ALA A O 1
ATOM 586 N N . LEU A 1 76 ? -4.633 -24.625 -8.516 1 98.5 76 LEU A N 1
ATOM 587 C CA . LEU A 1 76 ? -5.762 -23.766 -8.18 1 98.5 76 LEU A CA 1
ATOM 588 C C . LEU A 1 76 ? -7.066 -24.344 -8.703 1 98.5 76 LEU A C 1
ATOM 590 O O . LEU A 1 76 ? -8.055 -24.438 -7.965 1 98.5 76 LEU A O 1
ATOM 594 N N . LEU A 1 77 ? -7.035 -24.797 -9.961 1 98.62 77 LEU A N 1
ATOM 595 C CA . LEU A 1 77 ? -8.211 -25.438 -10.555 1 98.62 77 LEU A CA 1
ATOM 596 C C . LEU A 1 77 ? -8.641 -26.656 -9.75 1 98.62 77 LEU A C 1
ATOM 598 O O . LEU A 1 77 ? -9.828 -26.797 -9.43 1 98.62 77 LEU A O 1
ATOM 602 N N . GLN A 1 78 ? -7.707 -27.469 -9.414 1 98.31 78 GLN A N 1
ATOM 603 C CA . GLN A 1 78 ? -8.016 -28.688 -8.68 1 98.31 78 GLN A CA 1
ATOM 604 C C . GLN A 1 78 ? -8.594 -28.375 -7.305 1 98.31 78 GLN A C 1
ATOM 606 O O . GLN A 1 78 ? -9.508 -29.047 -6.844 1 98.31 78 GLN A O 1
ATOM 611 N N . SER A 1 79 ? -8.016 -27.406 -6.637 1 98.5 79 SER A N 1
ATOM 612 C CA . SER A 1 79 ? -8.508 -27 -5.32 1 98.5 79 SER A CA 1
ATOM 613 C C . SER A 1 79 ? -9.945 -26.516 -5.395 1 98.5 79 SER A C 1
ATOM 615 O O . SER A 1 79 ? -10.789 -26.906 -4.582 1 98.5 79 SER A O 1
ATOM 617 N N . ILE A 1 80 ? -10.25 -25.656 -6.395 1 98.81 80 ILE A N 1
ATOM 618 C CA . ILE A 1 80 ? -11.609 -25.141 -6.574 1 98.81 80 ILE A CA 1
ATOM 619 C C . ILE A 1 80 ? -12.555 -26.297 -6.887 1 98.81 80 ILE A C 1
ATOM 621 O O . ILE A 1 80 ? -13.625 -26.406 -6.281 1 98.81 80 ILE A O 1
ATOM 625 N N . LYS A 1 81 ? -12.164 -27.172 -7.801 1 98.81 81 LYS A N 1
ATOM 626 C CA . LYS A 1 81 ? -13 -28.312 -8.203 1 98.81 81 LYS A CA 1
ATOM 627 C C . LYS A 1 81 ? -13.32 -29.203 -7.016 1 98.81 81 LYS A C 1
ATOM 629 O O . LYS A 1 81 ? -14.492 -29.484 -6.742 1 98.81 81 LYS A O 1
ATOM 634 N N . SER A 1 82 ? -12.281 -29.625 -6.332 1 98.38 82 SER A N 1
ATOM 635 C CA . SER A 1 82 ? -12.461 -30.562 -5.223 1 98.38 82 SER A CA 1
ATOM 636 C C . SER A 1 82 ? -13.336 -29.953 -4.125 1 98.38 82 SER A C 1
ATOM 638 O O . SER A 1 82 ? -14.211 -30.625 -3.578 1 98.38 82 SER A O 1
ATOM 640 N N . THR A 1 83 ? -13.117 -28.641 -3.785 1 98.69 83 THR A N 1
ATOM 641 C CA . THR A 1 83 ? -13.898 -27.984 -2.748 1 98.69 83 THR A CA 1
ATOM 642 C C . THR A 1 83 ? -15.344 -27.797 -3.199 1 98.69 83 THR A C 1
ATOM 644 O O . THR A 1 83 ? -16.281 -28.031 -2.422 1 98.69 83 THR A O 1
ATOM 647 N N . THR A 1 84 ? -15.531 -27.406 -4.461 1 98.75 84 THR A N 1
ATOM 648 C CA . THR A 1 84 ? -16.875 -27.234 -5.02 1 98.75 84 THR A CA 1
ATOM 649 C C . THR A 1 84 ? -17.672 -28.531 -4.938 1 98.75 84 THR A C 1
ATOM 651 O O . THR A 1 84 ? -18.781 -28.547 -4.402 1 98.75 84 THR A O 1
ATOM 654 N N . GLU A 1 85 ? -17.125 -29.625 -5.395 1 98.38 85 GLU A N 1
ATOM 655 C CA . GLU A 1 85 ? -17.797 -30.922 -5.477 1 98.38 85 GLU A CA 1
ATOM 656 C C . GLU A 1 85 ? -18.016 -31.516 -4.09 1 98.38 85 GLU A C 1
ATOM 658 O O . GLU A 1 85 ? -19.047 -32.125 -3.834 1 98.38 85 GLU A O 1
ATOM 663 N N . LYS A 1 86 ? -17.094 -31.297 -3.236 1 98 86 LYS A N 1
ATOM 664 C CA . LYS A 1 86 ? -17.234 -31.781 -1.865 1 98 86 LYS A CA 1
ATOM 665 C C . LYS A 1 86 ? -18.422 -31.141 -1.173 1 98 86 LYS A C 1
ATOM 667 O O . LYS A 1 86 ? -19 -31.719 -0.247 1 98 86 LYS A O 1
ATOM 672 N N . ASN A 1 87 ? -18.781 -29.969 -1.59 1 98.44 87 ASN A N 1
ATOM 673 C CA . ASN A 1 87 ? -19.922 -29.266 -0.997 1 98.44 87 ASN A CA 1
ATOM 674 C C . ASN A 1 87 ? -21.203 -29.484 -1.795 1 98.44 87 ASN A C 1
ATOM 676 O O . ASN A 1 87 ? -22.172 -28.766 -1.619 1 98.44 87 ASN A O 1
ATOM 680 N N . GLY A 1 88 ? -21.156 -30.422 -2.754 1 98 88 GLY A N 1
ATOM 681 C CA . GLY A 1 88 ? -22.344 -30.875 -3.445 1 98 88 GLY A CA 1
ATOM 682 C C . GLY A 1 88 ? -22.703 -30.031 -4.648 1 98 88 GLY A C 1
ATOM 683 O O . GLY A 1 88 ? -23.75 -30.219 -5.266 1 98 88 GLY A O 1
ATOM 684 N N . MET A 1 89 ? -21.859 -29.078 -4.961 1 98.81 89 MET A N 1
ATOM 685 C CA . MET A 1 89 ? -22.109 -28.188 -6.086 1 98.81 89 MET A CA 1
ATOM 686 C C . MET A 1 89 ? -21.5 -28.734 -7.371 1 98.81 89 MET A C 1
ATOM 688 O O . MET A 1 89 ? -20.672 -29.656 -7.328 1 98.81 89 MET A O 1
ATOM 692 N N . GLU A 1 90 ? -21.969 -28.203 -8.477 1 98.75 90 GLU A N 1
ATOM 693 C CA . GLU A 1 90 ? -21.406 -28.547 -9.781 1 98.75 90 GLU A CA 1
ATOM 694 C C . GLU A 1 90 ? -20.297 -27.594 -10.172 1 98.75 90 GLU A C 1
ATOM 696 O O . GLU A 1 90 ? -20.391 -26.375 -9.938 1 98.75 90 GLU A O 1
ATOM 701 N N . PHE A 1 91 ? -19.281 -28.203 -10.75 1 98.75 91 PHE A N 1
ATOM 702 C CA . PHE A 1 91 ? -18.125 -27.438 -11.164 1 98.75 91 PHE A CA 1
ATOM 703 C C . PHE A 1 91 ? -18.016 -27.375 -12.688 1 98.75 91 PHE A C 1
ATOM 705 O O . PHE A 1 91 ? -18 -28.406 -13.352 1 98.75 91 PHE A O 1
ATOM 712 N N . ILE A 1 92 ? -17.953 -26.109 -13.234 1 98.75 92 ILE A N 1
ATOM 713 C CA . ILE A 1 92 ? -17.734 -25.875 -14.656 1 98.75 92 ILE A CA 1
ATOM 714 C C . ILE A 1 92 ? -16.547 -24.938 -14.852 1 98.75 92 ILE A C 1
ATOM 716 O O . ILE A 1 92 ? -16.5 -23.859 -14.25 1 98.75 92 ILE A O 1
ATOM 720 N N . SER A 1 93 ? -15.609 -25.375 -15.648 1 98.69 93 SER A N 1
ATOM 721 C CA . SER A 1 93 ? -14.438 -24.531 -15.812 1 98.69 93 SER A CA 1
ATOM 722 C C . SER A 1 93 ? -14.172 -24.234 -17.297 1 98.69 93 SER A C 1
ATOM 724 O O . SER A 1 93 ? -14.68 -24.938 -18.172 1 98.69 93 SER A O 1
ATOM 726 N N . ALA A 1 94 ? -13.484 -23.156 -17.531 1 98.69 94 ALA A N 1
ATOM 727 C CA . ALA A 1 94 ? -13.016 -22.75 -18.859 1 98.69 94 ALA A CA 1
ATOM 728 C C . ALA A 1 94 ? -11.594 -22.203 -18.797 1 98.69 94 ALA A C 1
ATOM 730 O O . ALA A 1 94 ? -11.156 -21.703 -17.766 1 98.69 94 ALA A O 1
ATOM 731 N N . ASP A 1 95 ? -10.914 -22.375 -19.891 1 98.69 95 ASP A N 1
ATOM 732 C CA . ASP A 1 95 ? -9.508 -21.984 -20 1 98.69 95 ASP A CA 1
ATOM 733 C C . ASP A 1 95 ? -9.344 -20.859 -21.016 1 98.69 95 ASP A C 1
ATOM 735 O O . ASP A 1 95 ? -9.695 -21.016 -22.188 1 98.69 95 ASP A O 1
ATOM 739 N N . GLY A 1 96 ? -8.742 -19.781 -20.547 1 98.56 96 GLY A N 1
ATOM 740 C CA . GLY A 1 96 ? -8.484 -18.656 -21.438 1 98.56 96 GLY A CA 1
ATOM 741 C C . GLY A 1 96 ? -7.371 -18.922 -22.438 1 98.56 96 GLY A C 1
ATOM 742 O O . GLY A 1 96 ? -7.176 -18.156 -23.375 1 98.56 96 GLY A O 1
ATOM 743 N N . GLN A 1 97 ? -6.59 -19.969 -22.188 1 98.12 97 GLN A N 1
ATOM 744 C CA . GLN A 1 97 ? -5.535 -20.453 -23.078 1 98.12 97 GLN A CA 1
ATOM 745 C C . GLN A 1 97 ? -4.484 -19.375 -23.312 1 98.12 97 GLN A C 1
ATOM 747 O O . GLN A 1 97 ? -4.02 -19.188 -24.438 1 98.12 97 GLN A O 1
ATOM 752 N N . ASP A 1 98 ? -4.293 -18.625 -22.344 1 96.38 98 ASP A N 1
ATOM 753 C CA . ASP A 1 98 ? -3.256 -17.594 -22.328 1 96.38 98 ASP A CA 1
ATOM 754 C C . ASP A 1 98 ? -3.539 -16.516 -23.375 1 96.38 98 ASP A C 1
ATOM 756 O O . ASP A 1 98 ? -2.611 -15.922 -23.938 1 96.38 98 ASP A O 1
ATOM 760 N N . ASP A 1 99 ? -4.793 -16.312 -23.641 1 98.06 99 ASP A N 1
ATOM 761 C CA . ASP A 1 99 ? -5.238 -15.32 -24.609 1 98.06 99 ASP A CA 1
ATOM 762 C C . ASP A 1 99 ? -6.406 -14.5 -24.062 1 98.06 99 ASP A C 1
ATOM 764 O O . ASP A 1 99 ? -7.406 -15.055 -23.609 1 98.06 99 ASP A O 1
ATOM 768 N N . ILE A 1 100 ? -6.258 -13.148 -24.156 1 97.94 100 ILE A N 1
ATOM 769 C CA . ILE A 1 100 ? -7.238 -12.25 -23.547 1 97.94 100 ILE A CA 1
ATOM 770 C C . ILE A 1 100 ? -8.594 -12.445 -24.219 1 97.94 100 ILE A C 1
ATOM 772 O O . ILE A 1 100 ? -9.617 -12.594 -23.531 1 97.94 100 ILE A O 1
ATOM 776 N N . ASN A 1 101 ? -8.633 -12.445 -25.5 1 98.56 101 ASN A N 1
ATOM 777 C CA . ASN A 1 101 ? -9.891 -12.578 -26.219 1 98.56 101 ASN A CA 1
ATOM 778 C C . ASN A 1 101 ? -10.547 -13.938 -25.984 1 98.56 101 ASN A C 1
ATOM 780 O O . ASN A 1 101 ? -11.766 -14.031 -25.844 1 98.56 101 ASN A O 1
ATOM 784 N N . LYS A 1 102 ? -9.734 -14.938 -25.969 1 98.75 102 LYS A N 1
ATOM 785 C CA . LYS A 1 102 ? -10.266 -16.266 -25.688 1 98.75 102 LYS A CA 1
ATOM 786 C C . LYS A 1 102 ? -10.82 -16.344 -24.266 1 98.75 102 LYS A C 1
ATOM 788 O O . LYS A 1 102 ? -11.828 -17.016 -24.016 1 98.75 102 LYS A O 1
ATOM 793 N N . GLN A 1 103 ? -10.188 -15.648 -23.328 1 98.75 103 GLN A N 1
ATOM 794 C CA . GLN A 1 103 ? -10.695 -15.672 -21.953 1 98.75 103 GLN A CA 1
ATOM 795 C C . GLN A 1 103 ? -12.031 -14.938 -21.859 1 98.75 103 GLN A C 1
ATOM 797 O O . GLN A 1 103 ? -12.945 -15.383 -21.156 1 98.75 103 GLN A O 1
ATOM 802 N N . VAL A 1 104 ? -12.102 -13.844 -22.562 1 98.81 104 VAL A N 1
ATOM 803 C CA . VAL A 1 104 ? -13.359 -13.109 -22.594 1 98.81 104 VAL A CA 1
ATOM 804 C C . VAL A 1 104 ? -14.477 -14.008 -23.109 1 98.81 104 VAL A C 1
ATOM 806 O O . VAL A 1 104 ? -15.531 -14.125 -22.469 1 98.81 104 VAL A O 1
ATOM 809 N N . ALA A 1 105 ? -14.203 -14.695 -24.188 1 98.81 105 ALA A N 1
ATOM 810 C CA . ALA A 1 105 ? -15.188 -15.602 -24.781 1 98.81 105 ALA A CA 1
ATOM 811 C C . ALA A 1 105 ? -15.531 -16.734 -23.828 1 98.81 105 ALA A C 1
ATOM 813 O O . ALA A 1 105 ? -16.688 -17.141 -23.719 1 98.81 105 ALA A O 1
ATOM 814 N N . ALA A 1 106 ? -14.578 -17.25 -23.188 1 98.88 106 ALA A N 1
ATOM 815 C CA . ALA A 1 106 ? -14.773 -18.328 -22.234 1 98.88 106 ALA A CA 1
ATOM 816 C C . ALA A 1 106 ? -15.68 -17.906 -21.094 1 98.88 106 ALA A C 1
ATOM 818 O O . ALA A 1 106 ? -16.547 -18.656 -20.641 1 98.88 106 ALA A O 1
ATOM 819 N N . VAL A 1 107 ? -15.477 -16.703 -20.594 1 98.88 107 VAL A N 1
ATOM 820 C CA . VAL A 1 107 ? -16.297 -16.188 -19.5 1 98.88 107 VAL A CA 1
ATOM 821 C C . VAL A 1 107 ? -17.734 -15.992 -20 1 98.88 107 VAL A C 1
ATOM 823 O O . VAL A 1 107 ? -18.688 -16.344 -19.297 1 98.88 107 VAL A O 1
ATOM 826 N N . GLU A 1 108 ? -17.859 -15.477 -21.172 1 98.75 108 GLU A N 1
ATOM 827 C CA . GLU A 1 108 ? -19.188 -15.32 -21.75 1 98.75 108 GLU A CA 1
ATOM 828 C C . GLU A 1 108 ? -19.922 -16.656 -21.859 1 98.75 108 GLU A C 1
ATOM 830 O O . GLU A 1 108 ? -21.125 -16.75 -21.594 1 98.75 108 GLU A O 1
ATOM 835 N N . ASP A 1 109 ? -19.172 -17.625 -22.266 1 98.75 109 ASP A N 1
ATOM 836 C CA . ASP A 1 109 ? -19.75 -18.969 -22.359 1 98.75 109 ASP A CA 1
ATOM 837 C C . ASP A 1 109 ? -20.234 -19.453 -21 1 98.75 109 ASP A C 1
ATOM 839 O O . ASP A 1 109 ? -21.312 -20.031 -20.891 1 98.75 109 ASP A O 1
ATOM 843 N N . LEU A 1 110 ? -19.469 -19.25 -19.938 1 98.88 110 LEU A N 1
ATOM 844 C CA . LEU A 1 110 ? -19.859 -19.625 -18.578 1 98.88 110 LEU A CA 1
ATOM 845 C C . LEU A 1 110 ? -21.125 -18.891 -18.156 1 98.88 110 LEU A C 1
ATOM 847 O O . LEU A 1 110 ? -22 -19.484 -17.516 1 98.88 110 LEU A O 1
ATOM 851 N N . ILE A 1 111 ? -21.219 -17.641 -18.469 1 98.69 111 ILE A N 1
ATOM 852 C CA . ILE A 1 111 ? -22.406 -16.844 -18.172 1 98.69 111 ILE A CA 1
ATOM 853 C C . ILE A 1 111 ? -23.625 -17.422 -18.875 1 98.69 111 ILE A C 1
ATOM 855 O O . ILE A 1 111 ? -24.688 -17.578 -18.281 1 98.69 111 ILE A O 1
ATOM 859 N N . THR A 1 112 ? -23.406 -17.797 -20.125 1 98.38 112 THR A N 1
ATOM 860 C CA . THR A 1 112 ? -24.484 -18.359 -20.938 1 98.38 112 THR A CA 1
ATOM 861 C C . THR A 1 112 ? -24.953 -19.688 -20.359 1 98.38 112 THR A C 1
ATOM 863 O O . THR A 1 112 ? -26.141 -20.016 -20.406 1 98.38 112 THR A O 1
ATOM 866 N N . LYS A 1 113 ? -24.078 -20.438 -19.797 1 98.19 113 LYS A N 1
ATOM 867 C CA . LYS A 1 113 ? -24.391 -21.734 -19.203 1 98.19 113 LYS A CA 1
ATOM 868 C C . LYS A 1 113 ? -25.125 -21.578 -17.875 1 98.19 113 LYS A C 1
ATOM 870 O O . LYS A 1 113 ? -25.562 -22.562 -17.281 1 98.19 113 LYS A O 1
ATOM 875 N N . GLY A 1 114 ? -25.188 -20.391 -17.391 1 97.88 114 GLY A N 1
ATOM 876 C CA . GLY A 1 114 ? -26.031 -20.094 -16.234 1 97.88 114 GLY A CA 1
ATOM 877 C C . GLY A 1 114 ? -25.391 -20.5 -14.914 1 97.88 114 GLY A C 1
ATOM 878 O O . GLY A 1 114 ? -26.047 -21.062 -14.047 1 97.88 114 GLY A O 1
ATOM 879 N N . VAL A 1 115 ? -24.156 -20.281 -14.734 1 98.81 115 VAL A N 1
ATOM 880 C CA . VAL A 1 115 ? -23.516 -20.547 -13.453 1 98.81 115 VAL A CA 1
ATOM 881 C C . VAL A 1 115 ? -24.094 -19.641 -12.375 1 98.81 115 VAL A C 1
ATOM 883 O O . VAL A 1 115 ? -24.562 -18.531 -12.68 1 98.81 115 VAL A O 1
ATOM 886 N N . ASP A 1 116 ? -24.047 -20.125 -11.172 1 98.81 116 ASP A N 1
ATOM 887 C CA . ASP A 1 116 ? -24.594 -19.344 -10.062 1 98.81 116 ASP A CA 1
ATOM 888 C C . ASP A 1 116 ? -23.562 -18.359 -9.516 1 98.81 116 ASP A C 1
ATOM 890 O O . ASP A 1 116 ? -23.922 -17.312 -8.969 1 98.81 116 ASP A O 1
ATOM 894 N N . VAL A 1 117 ? -22.328 -18.719 -9.57 1 98.88 117 VAL A N 1
ATOM 895 C CA . VAL A 1 117 ? -21.188 -17.906 -9.148 1 98.88 117 VAL A CA 1
ATOM 896 C C . VAL A 1 117 ? -20.047 -18.047 -10.164 1 98.88 117 VAL A C 1
ATOM 898 O O . VAL A 1 117 ? -19.797 -19.141 -10.672 1 98.88 117 VAL A O 1
ATOM 901 N N . LEU A 1 118 ? -19.406 -16.922 -10.469 1 98.94 118 LEU A N 1
ATOM 902 C CA . LEU A 1 118 ? -18.25 -16.922 -11.359 1 98.94 118 LEU A CA 1
ATOM 903 C C . LEU A 1 118 ? -16.969 -16.578 -10.602 1 98.94 118 LEU A C 1
ATOM 905 O O . LEU A 1 118 ? -16.875 -15.516 -9.992 1 98.94 118 LEU A O 1
ATOM 909 N N . LEU A 1 119 ? -16.047 -17.5 -10.547 1 98.94 119 LEU A N 1
ATOM 910 C CA . LEU A 1 119 ? -14.672 -17.266 -10.125 1 98.94 119 LEU A CA 1
ATOM 911 C C . LEU A 1 119 ? -13.781 -16.938 -11.312 1 98.94 119 LEU A C 1
ATOM 913 O O . LEU A 1 119 ? -13.672 -17.734 -12.25 1 98.94 119 LEU A O 1
ATOM 917 N N . LEU A 1 120 ? -13.164 -15.742 -11.289 1 98.94 120 LEU A N 1
ATOM 918 C CA . LEU A 1 120 ? -12.398 -15.273 -12.438 1 98.94 120 LEU A CA 1
ATOM 919 C C . LEU A 1 120 ? -10.969 -14.93 -12.039 1 98.94 120 LEU A C 1
ATOM 921 O O . LEU A 1 120 ? -10.75 -14.148 -11.109 1 98.94 120 LEU A O 1
ATOM 925 N N . ASN A 1 121 ? -10.008 -15.57 -12.625 1 98.81 121 ASN A N 1
ATOM 926 C CA . ASN A 1 121 ? -8.602 -15.18 -12.578 1 98.81 121 ASN A CA 1
ATOM 927 C C . ASN A 1 121 ? -8.188 -14.43 -13.836 1 98.81 121 ASN A C 1
ATOM 929 O O . ASN A 1 121 ? -7.809 -15.047 -14.836 1 98.81 121 ASN A O 1
ATOM 933 N N . PRO A 1 122 ? -8.227 -13.117 -13.797 1 98.44 122 PRO A N 1
ATOM 934 C CA . PRO A 1 122 ? -8.094 -12.359 -15.039 1 98.44 122 PRO A CA 1
ATOM 935 C C . PRO A 1 122 ? -6.656 -12.289 -15.547 1 98.44 122 PRO A C 1
ATOM 937 O O . PRO A 1 122 ? -5.742 -11.984 -14.773 1 98.44 122 PRO A O 1
ATOM 940 N N . LYS A 1 123 ? -6.496 -12.531 -16.797 1 96.69 123 LYS A N 1
ATOM 941 C CA . LYS A 1 123 ? -5.191 -12.391 -17.438 1 96.69 123 LYS A CA 1
ATOM 942 C C . LYS A 1 123 ? -4.766 -10.922 -17.484 1 96.69 123 LYS A C 1
ATOM 944 O O . LYS A 1 123 ? -3.58 -10.609 -17.375 1 96.69 123 LYS A O 1
ATOM 949 N N . ASP A 1 124 ? -5.691 -10.125 -17.703 1 96.81 124 ASP A N 1
ATOM 950 C CA . ASP A 1 124 ? -5.477 -8.688 -17.828 1 96.81 124 ASP A CA 1
ATOM 951 C C . ASP A 1 124 ? -6.484 -7.906 -16.984 1 96.81 124 ASP A C 1
ATOM 953 O O . ASP A 1 124 ? -7.691 -8.117 -17.094 1 96.81 124 ASP A O 1
ATOM 957 N N . PRO A 1 125 ? -5.953 -6.977 -16.172 1 97.06 125 PRO A N 1
ATOM 958 C CA . PRO A 1 125 ? -6.84 -6.309 -15.219 1 97.06 125 PRO A CA 1
ATOM 959 C C . PRO A 1 125 ? -7.832 -5.363 -15.898 1 97.06 125 PRO A C 1
ATOM 961 O O . PRO A 1 125 ? -8.867 -5.027 -15.312 1 97.06 125 PRO A O 1
ATOM 964 N N . ASP A 1 126 ? -7.59 -4.93 -17.078 1 97.62 126 ASP A N 1
ATOM 965 C CA . ASP A 1 126 ? -8.453 -3.961 -17.75 1 97.62 126 ASP A CA 1
ATOM 966 C C . ASP A 1 126 ? -9.391 -4.648 -18.75 1 97.62 126 ASP A C 1
ATOM 968 O O . ASP A 1 126 ? -10.578 -4.336 -18.812 1 97.62 126 ASP A O 1
ATOM 972 N N . ALA A 1 127 ? -8.867 -5.594 -19.438 1 97.81 127 ALA A N 1
ATOM 973 C CA . ALA A 1 127 ? -9.57 -6.172 -20.594 1 97.81 127 ALA A CA 1
ATOM 974 C C . ALA A 1 127 ? -10.75 -7.027 -20.141 1 97.81 127 ALA A C 1
ATOM 976 O O . ALA A 1 127 ? -11.672 -7.277 -20.906 1 97.81 127 ALA A O 1
ATOM 977 N N . LEU A 1 128 ? -10.734 -7.457 -18.922 1 98.56 128 LEU A N 1
ATOM 978 C CA . LEU A 1 128 ? -11.781 -8.375 -18.484 1 98.56 128 LEU A CA 1
ATOM 979 C C . LEU A 1 128 ? -12.859 -7.629 -17.703 1 98.56 128 LEU A C 1
ATOM 981 O O . LEU A 1 128 ? -13.781 -8.25 -17.156 1 98.56 128 LEU A O 1
ATOM 985 N N . VAL A 1 129 ? -12.797 -6.32 -17.641 1 98.69 129 VAL A N 1
ATOM 986 C CA . VAL A 1 129 ? -13.781 -5.523 -16.922 1 98.69 129 VAL A CA 1
ATOM 987 C C . VAL A 1 129 ? -15.164 -5.73 -17.516 1 98.69 129 VAL A C 1
ATOM 989 O O . VAL A 1 129 ? -16.141 -5.926 -16.797 1 98.69 129 VAL A O 1
ATOM 992 N N . GLY A 1 130 ? -15.234 -5.746 -18.812 1 98.62 130 GLY A N 1
ATOM 993 C CA . GLY A 1 130 ? -16.516 -5.852 -19.516 1 98.62 130 GLY A CA 1
ATOM 994 C C . GLY A 1 130 ? -17.281 -7.109 -19.156 1 98.62 130 GLY A C 1
ATOM 995 O O . GLY A 1 130 ? -18.5 -7.062 -18.969 1 98.62 130 GLY A O 1
ATOM 996 N N . VAL A 1 131 ? -16.625 -8.18 -19.062 1 98.81 131 VAL A N 1
ATOM 997 C CA . VAL A 1 131 ? -17.297 -9.445 -18.828 1 98.81 131 VAL A CA 1
ATOM 998 C C . VAL A 1 131 ? -17.812 -9.508 -17.391 1 98.81 131 VAL A C 1
ATOM 1000 O O . VAL A 1 131 ? -18.766 -10.227 -17.094 1 98.81 131 VAL A O 1
ATOM 1003 N N . THR A 1 132 ? -17.156 -8.828 -16.453 1 98.88 132 THR A N 1
ATOM 1004 C CA . THR A 1 132 ? -17.688 -8.781 -15.102 1 98.88 132 THR A CA 1
ATOM 1005 C C . THR A 1 132 ? -19.016 -8.023 -15.078 1 98.88 132 THR A C 1
ATOM 1007 O O . THR A 1 132 ? -19.922 -8.391 -14.328 1 98.88 132 THR A O 1
ATOM 1010 N N . LYS A 1 133 ? -19.141 -6.973 -15.859 1 98.75 133 LYS A N 1
ATOM 1011 C CA . LYS A 1 133 ? -20.391 -6.219 -15.969 1 98.75 133 LYS A CA 1
ATOM 1012 C C . LYS A 1 133 ? -21.484 -7.062 -16.609 1 98.75 133 LYS A C 1
ATOM 1014 O O . LYS A 1 133 ? -22.641 -7.004 -16.188 1 98.75 133 LYS A O 1
ATOM 1019 N N . LEU A 1 134 ? -21.109 -7.832 -17.625 1 98.75 134 LEU A N 1
ATOM 1020 C CA . LEU A 1 134 ? -22.062 -8.75 -18.25 1 98.75 134 LEU A CA 1
ATOM 1021 C C . LEU A 1 134 ? -22.594 -9.766 -17.25 1 98.75 134 LEU A C 1
ATOM 1023 O O . LEU A 1 134 ? -23.781 -10.055 -17.219 1 98.75 134 LEU A O 1
ATOM 1027 N N . ALA A 1 135 ? -21.688 -10.312 -16.453 1 98.88 135 ALA A N 1
ATOM 1028 C CA . ALA A 1 135 ? -22.078 -11.273 -15.414 1 98.88 135 ALA A CA 1
ATOM 1029 C C . ALA A 1 135 ? -23.062 -10.641 -14.43 1 98.88 135 ALA A C 1
ATOM 1031 O O . ALA A 1 135 ? -24.094 -11.234 -14.117 1 98.88 135 ALA A O 1
ATOM 1032 N N . LYS A 1 136 ? -22.734 -9.484 -13.977 1 98.31 136 LYS A N 1
ATOM 1033 C CA . LYS A 1 136 ? -23.625 -8.773 -13.055 1 98.31 136 LYS A CA 1
ATOM 1034 C C . LYS A 1 136 ? -25 -8.562 -13.664 1 98.31 136 LYS A C 1
ATOM 1036 O O . LYS A 1 136 ? -26.016 -8.766 -12.992 1 98.31 136 LYS A O 1
ATOM 1041 N N . ALA A 1 137 ? -25.031 -8.148 -14.867 1 98.19 137 ALA A N 1
ATOM 1042 C CA . ALA A 1 137 ? -26.297 -7.914 -15.562 1 98.19 137 ALA A CA 1
ATOM 1043 C C . ALA A 1 137 ? -27.109 -9.195 -15.648 1 98.19 137 ALA A C 1
ATOM 1045 O O . ALA A 1 137 ? -28.344 -9.148 -15.727 1 98.19 137 ALA A O 1
ATOM 1046 N N . SER A 1 138 ? -26.469 -10.273 -15.656 1 98.44 138 SER A N 1
ATOM 1047 C CA . SER A 1 138 ? -27.125 -11.57 -15.727 1 98.44 138 SER A CA 1
ATOM 1048 C C . SER A 1 138 ? -27.438 -12.109 -14.336 1 98.44 138 SER A C 1
ATOM 1050 O O . SER A 1 138 ? -27.875 -13.258 -14.188 1 98.44 138 SER A O 1
ATOM 1052 N N . GLY A 1 139 ? -27.094 -11.336 -13.32 1 98.38 139 GLY A N 1
ATOM 1053 C CA . GLY A 1 139 ? -27.375 -11.734 -11.953 1 98.38 139 GLY A CA 1
ATOM 1054 C C . GLY A 1 139 ? -26.328 -12.68 -11.375 1 98.38 139 GLY A C 1
ATOM 1055 O O . GLY A 1 139 ? -26.594 -13.367 -10.383 1 98.38 139 GLY A O 1
ATOM 1056 N N . ILE A 1 140 ? -25.234 -12.781 -11.969 1 98.88 140 ILE A N 1
ATOM 1057 C CA . ILE A 1 140 ? -24.188 -13.711 -11.555 1 98.88 140 ILE A CA 1
ATOM 1058 C C . ILE A 1 140 ? -23.094 -12.945 -10.805 1 98.88 140 ILE A C 1
ATOM 1060 O O . ILE A 1 140 ? -22.406 -12.102 -11.383 1 98.88 140 ILE A O 1
ATOM 1064 N N . PRO A 1 141 ? -22.859 -13.258 -9.484 1 98.88 141 PRO A N 1
ATOM 1065 C CA . PRO A 1 141 ? -21.75 -12.617 -8.773 1 98.88 141 PRO A CA 1
ATOM 1066 C C . PRO A 1 141 ? -20.391 -13.109 -9.25 1 98.88 141 PRO A C 1
ATOM 1068 O O . PRO A 1 141 ? -20.219 -14.289 -9.555 1 98.88 141 PRO A O 1
ATOM 1071 N N . VAL A 1 142 ? -19.469 -12.164 -9.32 1 98.94 142 VAL A N 1
ATOM 1072 C CA . VAL A 1 142 ? -18.109 -12.469 -9.766 1 98.94 142 VAL A CA 1
ATOM 1073 C C . VAL A 1 142 ? -17.141 -12.32 -8.602 1 98.94 142 VAL A C 1
ATOM 1075 O O . VAL A 1 142 ? -17.203 -11.344 -7.848 1 98.94 142 VAL A O 1
ATOM 1078 N N . PHE A 1 143 ? -16.328 -13.273 -8.383 1 98.94 143 PHE A N 1
ATOM 1079 C CA . PHE A 1 143 ? -15.195 -13.211 -7.465 1 98.94 143 PHE A CA 1
ATOM 1080 C C . PHE A 1 143 ? -13.875 -13.242 -8.227 1 98.94 143 PHE A C 1
ATOM 1082 O O . PHE A 1 143 ? -13.648 -14.141 -9.047 1 98.94 143 PHE A O 1
ATOM 1089 N N . ILE A 1 144 ? -13.062 -12.219 -8.016 1 98.94 144 ILE A N 1
ATOM 1090 C CA . ILE A 1 144 ? -11.727 -12.195 -8.609 1 98.94 144 ILE A CA 1
ATOM 1091 C C . ILE A 1 144 ? -10.758 -12.984 -7.73 1 98.94 144 ILE A C 1
ATOM 1093 O O . ILE A 1 144 ? -10.75 -12.828 -6.508 1 98.94 144 ILE A O 1
ATOM 1097 N N . ILE A 1 145 ? -9.938 -13.844 -8.359 1 98.75 145 ILE A N 1
ATOM 1098 C CA . ILE A 1 145 ? -9.086 -14.664 -7.504 1 98.75 145 ILE A CA 1
ATOM 1099 C C . ILE A 1 145 ? -7.652 -14.633 -8.031 1 98.75 145 ILE A C 1
ATOM 1101 O O . ILE A 1 145 ? -7.43 -14.516 -9.242 1 98.75 145 ILE A O 1
ATOM 1105 N N . ASP A 1 146 ? -6.688 -14.742 -7.176 1 98.38 146 ASP A N 1
ATOM 1106 C CA . ASP A 1 146 ? -5.258 -14.883 -7.438 1 98.38 146 ASP A CA 1
ATOM 1107 C C . ASP A 1 146 ? -4.68 -13.602 -8.031 1 98.38 146 ASP A C 1
ATOM 1109 O O . ASP A 1 146 ? -3.73 -13.031 -7.488 1 98.38 146 ASP A O 1
ATOM 1113 N N . SER A 1 147 ? -5.305 -13.086 -9.078 1 97.19 147 SER A N 1
ATOM 1114 C CA . SER A 1 147 ? -4.871 -11.867 -9.75 1 97.19 147 SER A CA 1
ATOM 1115 C C . SER A 1 147 ? -5.707 -10.672 -9.32 1 97.19 147 SER A C 1
ATOM 1117 O O . SER A 1 147 ? -6.352 -10.703 -8.273 1 97.19 147 SER A O 1
ATOM 1119 N N . SER A 1 148 ? -5.504 -9.562 -10.023 1 96.94 148 SER A N 1
ATOM 1120 C CA . SER A 1 148 ? -6.234 -8.336 -9.734 1 96.94 148 SER A CA 1
ATOM 1121 C C . SER A 1 148 ? -7 -7.844 -10.961 1 96.94 148 SER A C 1
ATOM 1123 O O . SER A 1 148 ? -6.742 -8.297 -12.078 1 96.94 148 SER A O 1
ATOM 1125 N N . ILE A 1 149 ? -7.949 -6.988 -10.664 1 97.81 149 ILE A N 1
ATOM 1126 C CA . ILE A 1 149 ? -8.75 -6.406 -11.734 1 97.81 149 ILE A CA 1
ATOM 1127 C C . ILE A 1 149 ? -8.953 -4.918 -11.477 1 97.81 149 ILE A C 1
ATOM 1129 O O . ILE A 1 149 ? -8.875 -4.465 -10.328 1 97.81 149 ILE A O 1
ATOM 1133 N N . ASN A 1 150 ? -9.156 -4.211 -12.555 1 97.25 150 ASN A N 1
ATOM 1134 C CA . ASN A 1 150 ? -9.492 -2.795 -12.461 1 97.25 150 ASN A CA 1
ATOM 1135 C C . ASN A 1 150 ? -10.727 -2.564 -11.586 1 97.25 150 ASN A C 1
ATOM 1137 O O . ASN A 1 150 ? -11.734 -3.254 -11.734 1 97.25 150 ASN A O 1
ATOM 1141 N N . PRO A 1 151 ? -10.664 -1.544 -10.742 1 93.94 151 PRO A N 1
ATOM 1142 C CA . PRO A 1 151 ? -11.766 -1.298 -9.805 1 93.94 151 PRO A CA 1
ATOM 1143 C C . PRO A 1 151 ? -13.07 -0.944 -10.516 1 93.94 151 PRO A C 1
ATOM 1145 O O . PRO A 1 151 ? -14.141 -0.964 -9.898 1 93.94 151 PRO A O 1
ATOM 1148 N N . ALA A 1 152 ? -13.047 -0.561 -11.719 1 96.38 152 ALA A N 1
ATOM 1149 C CA . ALA A 1 152 ? -14.258 -0.276 -12.484 1 96.38 152 ALA A CA 1
ATOM 1150 C C . ALA A 1 152 ? -15.047 -1.554 -12.75 1 96.38 152 ALA A C 1
ATOM 1152 O O . ALA A 1 152 ? -16.203 -1.497 -13.164 1 96.38 152 ALA A O 1
ATOM 1153 N N . ALA A 1 153 ? -14.422 -2.666 -12.516 1 98.38 153 ALA A N 1
ATOM 1154 C CA . ALA A 1 153 ? -15.078 -3.955 -12.711 1 98.38 153 ALA A CA 1
ATOM 1155 C C . ALA A 1 153 ? -16.172 -4.172 -11.672 1 98.38 153 ALA A C 1
ATOM 1157 O O . ALA A 1 153 ? -16.203 -3.494 -10.641 1 98.38 153 ALA A O 1
ATOM 1158 N N . GLU A 1 154 ? -17.109 -5.055 -12.047 1 98.25 154 GLU A N 1
ATOM 1159 C CA . GLU A 1 154 ? -18.156 -5.477 -11.125 1 98.25 154 GLU A CA 1
ATOM 1160 C C . GLU A 1 154 ? -17.828 -6.816 -10.484 1 98.25 154 GLU A C 1
ATOM 1162 O O . GLU A 1 154 ? -17.859 -7.859 -11.141 1 98.25 154 GLU A O 1
ATOM 1167 N N . PHE A 1 155 ? -17.484 -6.777 -9.195 1 98.62 155 PHE A N 1
ATOM 1168 C CA . PHE A 1 155 ? -17.094 -7.992 -8.492 1 98.62 155 PHE A CA 1
ATOM 1169 C C . PHE A 1 155 ? -17.391 -7.863 -6.996 1 98.62 155 PHE A C 1
ATOM 1171 O O . PHE A 1 155 ? -17.594 -6.754 -6.496 1 98.62 155 PHE A O 1
ATOM 1178 N N . VAL A 1 156 ? -17.438 -8.977 -6.367 1 98 156 VAL A N 1
ATOM 1179 C CA . VAL A 1 156 ? -17.75 -9.039 -4.949 1 98 156 VAL A CA 1
ATOM 1180 C C . VAL A 1 156 ? -16.516 -8.758 -4.117 1 98 156 VAL A C 1
ATOM 1182 O O . VAL A 1 156 ? -16.5 -7.848 -3.283 1 98 156 VAL A O 1
ATOM 1185 N N . THR A 1 157 ? -15.508 -9.453 -4.305 1 98.06 157 THR A N 1
ATOM 1186 C CA . THR A 1 157 ? -14.227 -9.328 -3.621 1 98.06 157 THR A CA 1
ATOM 1187 C C . THR A 1 157 ? -13.102 -9.93 -4.465 1 98.06 157 THR A C 1
ATOM 1189 O O . THR A 1 157 ? -13.359 -10.727 -5.367 1 98.06 157 THR A O 1
ATOM 1192 N N . THR A 1 158 ? -11.945 -9.453 -4.266 1 98.62 158 THR A N 1
ATOM 1193 C CA . THR A 1 158 ? -10.742 -10.109 -4.766 1 98.62 158 THR A CA 1
ATOM 1194 C C . THR A 1 158 ? -10.125 -10.992 -3.689 1 98.62 158 THR A C 1
ATOM 1196 O O . THR A 1 158 ? -9.867 -10.539 -2.572 1 98.62 158 THR A O 1
ATOM 1199 N N . ILE A 1 159 ? -9.914 -12.234 -4.023 1 98.81 159 ILE A N 1
ATOM 1200 C CA . ILE A 1 159 ? -9.305 -13.195 -3.119 1 98.81 159 ILE A CA 1
ATOM 1201 C C . ILE A 1 159 ? -7.879 -13.508 -3.582 1 98.81 159 ILE A C 1
ATOM 1203 O O . ILE A 1 159 ? -7.68 -14.102 -4.645 1 98.81 159 ILE A O 1
ATOM 1207 N N . GLN A 1 160 ? -6.934 -13.117 -2.805 1 98.56 160 GLN A N 1
ATOM 1208 C CA . GLN A 1 160 ? -5.543 -13.289 -3.217 1 98.56 160 GLN A CA 1
ATOM 1209 C C . GLN A 1 160 ? -4.609 -13.32 -2.01 1 98.56 160 GLN A C 1
ATOM 1211 O O . GLN A 1 160 ? -5.043 -13.086 -0.878 1 98.56 160 GLN A O 1
ATOM 1216 N N . SER A 1 161 ? -3.387 -13.695 -2.238 1 98.25 161 SER A N 1
ATOM 1217 C CA . SER A 1 161 ? -2.359 -13.547 -1.213 1 98.25 161 SER A CA 1
ATOM 1218 C C . SER A 1 161 ? -2.059 -12.07 -0.942 1 98.25 161 SER A C 1
ATOM 1220 O O . SER A 1 161 ? -2.281 -11.219 -1.804 1 98.25 161 SER A O 1
ATOM 1222 N N . ASN A 1 162 ? -1.647 -11.789 0.248 1 98.06 162 ASN A N 1
ATOM 1223 C CA . ASN A 1 162 ? -1.17 -10.438 0.52 1 98.06 162 ASN A CA 1
ATOM 1224 C C . ASN A 1 162 ? 0.23 -10.219 -0.045 1 98.06 162 ASN A C 1
ATOM 1226 O O . ASN A 1 162 ? 1.215 -10.25 0.694 1 98.06 162 ASN A O 1
ATOM 1230 N N . ASN A 1 163 ? 0.278 -9.938 -1.286 1 98.69 163 ASN A N 1
ATOM 1231 C CA . ASN A 1 163 ? 1.521 -9.883 -2.049 1 98.69 163 ASN A CA 1
ATOM 1232 C C . ASN A 1 163 ? 2.471 -8.828 -1.495 1 98.69 163 ASN A C 1
ATOM 1234 O O . ASN A 1 163 ? 3.68 -9.055 -1.409 1 98.69 163 ASN A O 1
ATOM 1238 N N . LEU A 1 164 ? 1.94 -7.727 -1.097 1 98.5 164 LEU A N 1
ATOM 1239 C CA . LEU A 1 164 ? 2.764 -6.664 -0.532 1 98.5 164 LEU A CA 1
ATOM 1240 C C . LEU A 1 164 ? 3.385 -7.102 0.791 1 98.5 164 LEU A C 1
ATOM 1242 O O . LEU A 1 164 ? 4.594 -6.969 0.988 1 98.5 164 LEU A O 1
ATOM 1246 N N . ALA A 1 165 ? 2.572 -7.602 1.673 1 98.56 165 ALA A N 1
ATOM 1247 C CA . ALA A 1 165 ? 3.049 -8.023 2.986 1 98.56 165 ALA A CA 1
ATOM 1248 C C . ALA A 1 165 ? 4.043 -9.172 2.865 1 98.56 165 ALA A C 1
ATOM 1250 O O . ALA A 1 165 ? 5.043 -9.219 3.586 1 98.56 165 ALA A O 1
ATOM 1251 N N . ASN A 1 166 ? 3.734 -10.07 1.989 1 98.88 166 ASN A N 1
ATOM 1252 C CA . ASN A 1 166 ? 4.648 -11.18 1.735 1 98.88 166 ASN A CA 1
ATOM 1253 C C . ASN A 1 166 ? 6.008 -10.688 1.249 1 98.88 166 ASN A C 1
ATOM 1255 O O . ASN A 1 166 ? 7.047 -11.117 1.756 1 98.88 166 ASN A O 1
ATOM 1259 N N . GLY A 1 167 ? 5.977 -9.812 0.286 1 98.88 167 GLY A N 1
ATOM 1260 C CA . GLY A 1 167 ? 7.223 -9.227 -0.177 1 98.88 167 GLY A CA 1
ATOM 1261 C C . GLY A 1 167 ? 8 -8.531 0.925 1 98.88 167 GLY A C 1
ATOM 1262 O O . GLY A 1 167 ? 9.227 -8.656 1 1 98.88 167 GLY A O 1
ATOM 1263 N N . GLU A 1 168 ? 7.277 -7.82 1.746 1 98.81 168 GLU A N 1
ATOM 1264 C CA . GLU A 1 168 ? 7.914 -7.105 2.85 1 98.81 168 GLU A CA 1
ATOM 1265 C C . GLU A 1 168 ? 8.633 -8.07 3.789 1 98.81 168 GLU A C 1
ATOM 1267 O O . GLU A 1 168 ? 9.766 -7.816 4.203 1 98.81 168 GLU A O 1
ATOM 1272 N N . LEU A 1 169 ? 7.984 -9.18 4.105 1 98.88 169 LEU A N 1
ATOM 1273 C CA . LEU A 1 169 ? 8.594 -10.18 4.973 1 98.88 169 LEU A CA 1
ATOM 1274 C C . LEU A 1 169 ? 9.891 -10.711 4.367 1 98.88 169 LEU A C 1
ATOM 1276 O O . LEU A 1 169 ? 10.898 -10.836 5.059 1 98.88 169 LEU A O 1
ATOM 1280 N N . ALA A 1 170 ? 9.828 -10.977 3.113 1 98.94 170 ALA A N 1
ATOM 1281 C CA . ALA A 1 170 ? 10.992 -11.531 2.428 1 98.94 170 ALA A CA 1
ATOM 1282 C C . ALA A 1 170 ? 12.117 -10.508 2.354 1 98.94 170 ALA A C 1
ATOM 1284 O O . ALA A 1 170 ? 13.281 -10.844 2.588 1 98.94 170 ALA A O 1
ATOM 1285 N N . GLY A 1 171 ? 11.82 -9.281 2.045 1 98.94 171 GLY A N 1
ATOM 1286 C CA . GLY A 1 171 ? 12.82 -8.219 2.004 1 98.94 171 GLY A CA 1
ATOM 1287 C C . GLY A 1 171 ? 13.477 -7.969 3.346 1 98.94 171 GLY A C 1
ATOM 1288 O O . GLY A 1 171 ? 14.695 -7.781 3.42 1 98.94 171 GLY A O 1
ATOM 1289 N N . GLU A 1 172 ? 12.648 -7.938 4.367 1 98.88 172 GLU A N 1
ATOM 1290 C CA . GLU A 1 172 ? 13.172 -7.781 5.719 1 98.88 172 GLU A CA 1
ATOM 1291 C C . GLU A 1 172 ? 14.148 -8.906 6.066 1 98.88 172 GLU A C 1
ATOM 1293 O O . GLU A 1 172 ? 15.227 -8.648 6.602 1 98.88 172 GLU A O 1
ATOM 1298 N N . TRP A 1 173 ? 13.758 -10.109 5.742 1 98.94 173 TRP A N 1
ATOM 1299 C CA . TRP A 1 173 ? 14.602 -11.273 6.008 1 98.94 173 TRP A CA 1
ATOM 1300 C C . TRP A 1 173 ? 15.945 -11.141 5.309 1 98.94 173 TRP A C 1
ATOM 1302 O O . TRP A 1 173 ? 16.984 -11.453 5.887 1 98.94 173 TRP A O 1
ATOM 1312 N N . LEU A 1 174 ? 15.922 -10.664 4.105 1 98.94 174 LEU A N 1
ATOM 1313 C CA . LEU A 1 174 ? 17.141 -10.5 3.312 1 98.94 174 LEU A CA 1
ATOM 1314 C C . LEU A 1 174 ? 18.125 -9.57 4.016 1 98.94 174 LEU A C 1
ATOM 1316 O O . LEU A 1 174 ? 19.312 -9.898 4.145 1 98.94 174 LEU A O 1
ATOM 1320 N N . VAL A 1 175 ? 17.641 -8.43 4.473 1 98.88 175 VAL A N 1
ATOM 1321 C CA . VAL A 1 175 ? 18.516 -7.457 5.121 1 98.88 175 VAL A CA 1
ATOM 1322 C C . VAL A 1 175 ? 19.094 -8.062 6.398 1 98.88 175 VAL A C 1
ATOM 1324 O O . VAL A 1 175 ? 20.297 -7.914 6.668 1 98.88 175 VAL A O 1
ATOM 1327 N N . LYS A 1 176 ? 18.266 -8.727 7.172 1 98.69 176 LYS A N 1
ATOM 1328 C CA . LYS A 1 176 ? 18.75 -9.359 8.398 1 98.69 176 LYS A CA 1
ATOM 1329 C C . LYS A 1 176 ? 19.812 -10.414 8.094 1 98.69 176 LYS A C 1
ATOM 1331 O O . LYS A 1 176 ? 20.797 -10.531 8.82 1 98.69 176 LYS A O 1
ATOM 1336 N N . LYS A 1 177 ? 19.578 -11.141 7.012 1 98.62 177 LYS A N 1
ATOM 1337 C CA . LYS A 1 177 ? 20.516 -12.188 6.609 1 98.62 177 LYS A CA 1
ATOM 1338 C C . LYS A 1 177 ? 21.844 -11.594 6.152 1 98.62 177 LYS A C 1
ATOM 1340 O O . LYS A 1 177 ? 22.922 -12.102 6.496 1 98.62 177 LYS A O 1
ATOM 1345 N N . MET A 1 178 ? 21.766 -10.516 5.426 1 98.31 178 MET A N 1
ATOM 1346 C CA . MET A 1 178 ? 22.953 -9.938 4.793 1 98.31 178 MET A CA 1
ATOM 1347 C C . MET A 1 178 ? 23.734 -9.086 5.781 1 98.31 178 MET A C 1
ATOM 1349 O O . MET A 1 178 ? 24.938 -8.867 5.605 1 98.31 178 MET A O 1
ATOM 1353 N N . GLY A 1 179 ? 23.078 -8.57 6.809 1 96.12 179 GLY A N 1
ATOM 1354 C CA . GLY A 1 179 ? 23.734 -7.68 7.75 1 96.12 179 GLY A CA 1
ATOM 1355 C C . GLY A 1 179 ? 24.328 -6.449 7.09 1 96.12 179 GLY A C 1
ATOM 1356 O O . GLY A 1 179 ? 23.641 -5.727 6.375 1 96.12 179 GLY A O 1
ATOM 1357 N N . LYS A 1 180 ? 25.625 -6.328 7.18 1 93.62 180 LYS A N 1
ATOM 1358 C CA . LYS A 1 180 ? 26.281 -5.133 6.676 1 93.62 180 LYS A CA 1
ATOM 1359 C C . LYS A 1 180 ? 26.859 -5.367 5.281 1 93.62 180 LYS A C 1
ATOM 1361 O O . LYS A 1 180 ? 27.438 -4.457 4.676 1 93.62 180 LYS A O 1
ATOM 1366 N N . THR A 1 181 ? 26.688 -6.555 4.762 1 97.38 181 THR A N 1
ATOM 1367 C CA . THR A 1 181 ? 27.203 -6.863 3.434 1 97.38 181 THR A CA 1
ATOM 1368 C C . THR A 1 181 ? 26.469 -6.051 2.369 1 97.38 181 THR A C 1
ATOM 1370 O O . THR A 1 181 ? 25.234 -6.016 2.344 1 97.38 181 THR A O 1
ATOM 1373 N N . LYS A 1 182 ? 27.266 -5.434 1.549 1 97.75 182 LYS A N 1
ATOM 1374 C CA . LYS A 1 182 ? 26.688 -4.676 0.451 1 97.75 182 LYS A CA 1
ATOM 1375 C C . LYS A 1 182 ? 25.969 -5.598 -0.539 1 97.75 182 LYS A C 1
ATOM 1377 O O . LYS A 1 182 ? 26.531 -6.621 -0.945 1 97.75 182 LYS A O 1
ATOM 1382 N N . MET A 1 183 ? 24.812 -5.191 -0.896 1 98.81 183 MET A N 1
ATOM 1383 C CA . MET A 1 183 ? 24.031 -6.008 -1.82 1 98.81 183 MET A CA 1
ATOM 1384 C C . MET A 1 183 ? 24.094 -5.438 -3.234 1 98.81 183 MET A C 1
ATOM 1386 O O . MET A 1 183 ? 23.844 -4.246 -3.438 1 98.81 183 MET A O 1
ATOM 1390 N N . ASN A 1 184 ? 24.484 -6.25 -4.164 1 98.88 184 ASN A N 1
ATOM 1391 C CA . ASN A 1 184 ? 24.297 -6.051 -5.598 1 98.88 184 ASN A CA 1
ATOM 1392 C C . ASN A 1 184 ? 23.219 -6.969 -6.152 1 98.88 184 ASN A C 1
ATOM 1394 O O . ASN A 1 184 ? 23.438 -8.164 -6.32 1 98.88 184 ASN A O 1
ATOM 1398 N N . ILE A 1 185 ? 22.109 -6.312 -6.48 1 98.94 185 ILE A N 1
ATOM 1399 C CA . ILE A 1 185 ? 20.875 -7.102 -6.59 1 98.94 185 ILE A CA 1
ATOM 1400 C C . ILE A 1 185 ? 20.469 -7.219 -8.055 1 98.94 185 ILE A C 1
ATOM 1402 O O . ILE A 1 185 ? 20.516 -6.234 -8.797 1 98.94 185 ILE A O 1
ATOM 1406 N N . ALA A 1 186 ? 20.141 -8.414 -8.492 1 98.94 186 ALA A N 1
ATOM 1407 C CA . ALA A 1 186 ? 19.344 -8.633 -9.695 1 98.94 186 ALA A CA 1
ATOM 1408 C C . ALA A 1 186 ? 17.891 -8.914 -9.359 1 98.94 186 ALA A C 1
ATOM 1410 O O . ALA A 1 186 ? 17.594 -9.695 -8.453 1 98.94 186 ALA A O 1
ATOM 1411 N N . LEU A 1 187 ? 17.016 -8.227 -10.055 1 98.94 187 LEU A N 1
ATOM 1412 C CA . LEU A 1 187 ? 15.578 -8.406 -9.867 1 98.94 187 LEU A CA 1
ATOM 1413 C C . LEU A 1 187 ? 14.969 -9.18 -11.031 1 98.94 187 LEU A C 1
ATOM 1415 O O . LEU A 1 187 ? 15 -8.719 -12.172 1 98.94 187 LEU A O 1
ATOM 1419 N N . LEU A 1 188 ? 14.445 -10.375 -10.734 1 98.94 188 LEU A N 1
ATOM 1420 C CA . LEU A 1 188 ? 13.734 -11.156 -11.734 1 98.94 188 LEU A CA 1
ATOM 1421 C C . LEU A 1 188 ? 12.227 -10.992 -11.578 1 98.94 188 LEU A C 1
ATOM 1423 O O . LEU A 1 188 ? 11.648 -11.398 -10.562 1 98.94 188 LEU A O 1
ATOM 1427 N N . SER A 1 189 ? 11.656 -10.445 -12.602 1 98.69 189 SER A N 1
ATOM 1428 C CA . SER A 1 189 ? 10.227 -10.156 -12.625 1 98.69 189 SER A CA 1
ATOM 1429 C C . SER A 1 189 ? 9.5 -11.062 -13.609 1 98.69 189 SER A C 1
ATOM 1431 O O . SER A 1 189 ? 10.117 -11.656 -14.5 1 98.69 189 SER A O 1
ATOM 1433 N N . GLY A 1 190 ? 8.227 -11.273 -13.383 1 97 190 GLY A N 1
ATOM 1434 C CA . GLY A 1 190 ? 7.41 -12.031 -14.32 1 97 190 GLY A CA 1
ATOM 1435 C C . GLY A 1 190 ? 7.18 -11.305 -15.625 1 97 190 GLY A C 1
ATOM 1436 O O . GLY A 1 190 ? 8.047 -11.297 -16.5 1 97 190 GLY A O 1
ATOM 1437 N N . ASN A 1 191 ? 5.984 -10.75 -15.719 1 94.12 191 ASN A N 1
ATOM 1438 C CA . ASN A 1 191 ? 5.664 -9.945 -16.891 1 94.12 191 ASN A CA 1
ATOM 1439 C C . ASN A 1 191 ? 5.539 -8.461 -16.547 1 94.12 191 ASN A C 1
ATOM 1441 O O . ASN A 1 191 ? 5 -8.117 -15.492 1 94.12 191 ASN A O 1
ATOM 1445 N N . ALA A 1 192 ? 6.004 -7.652 -17.5 1 93.25 192 ALA A N 1
ATOM 1446 C CA . ALA A 1 192 ? 5.836 -6.211 -17.328 1 93.25 192 ALA A CA 1
ATOM 1447 C C . ALA A 1 192 ? 4.359 -5.844 -17.219 1 93.25 192 ALA A C 1
ATOM 1449 O O . ALA A 1 192 ? 3.52 -6.375 -17.938 1 93.25 192 ALA A O 1
ATOM 1450 N N . GLY A 1 193 ? 4.039 -5.066 -16.281 1 91.38 193 GLY A N 1
ATOM 1451 C CA . GLY A 1 193 ? 2.689 -4.539 -16.156 1 91.38 193 GLY A CA 1
ATOM 1452 C C . GLY A 1 193 ? 1.788 -5.41 -15.305 1 91.38 193 GLY A C 1
ATOM 1453 O O . GLY A 1 193 ? 0.656 -5.027 -15 1 91.38 193 GLY A O 1
ATOM 1454 N N . ASN A 1 194 ? 2.211 -6.551 -14.93 1 94.19 194 ASN A N 1
ATOM 1455 C CA . ASN A 1 194 ? 1.397 -7.422 -14.094 1 94.19 194 ASN A CA 1
ATOM 1456 C C . ASN A 1 194 ? 1.188 -6.832 -12.703 1 94.19 194 ASN A C 1
ATOM 1458 O O . ASN A 1 194 ? 2.154 -6.527 -12 1 94.19 194 ASN A O 1
ATOM 1462 N N . PRO A 1 195 ? -0.079 -6.758 -12.273 1 95.38 195 PRO A N 1
ATOM 1463 C CA . PRO A 1 195 ? -0.328 -6.059 -11.016 1 95.38 195 PRO A CA 1
ATOM 1464 C C . PRO A 1 195 ? 0.15 -6.844 -9.797 1 95.38 195 PRO A C 1
ATOM 1466 O O . PRO A 1 195 ? 0.582 -6.254 -8.805 1 95.38 195 PRO A O 1
ATOM 1469 N N . VAL A 1 196 ? 0.065 -8.094 -9.812 1 97.06 196 VAL A N 1
ATOM 1470 C CA . VAL A 1 196 ? 0.476 -8.922 -8.68 1 97.06 196 VAL A CA 1
ATOM 1471 C C . VAL A 1 196 ? 1.998 -8.914 -8.562 1 97.06 196 VAL A C 1
ATOM 1473 O O . VAL A 1 196 ? 2.541 -8.773 -7.461 1 97.06 196 VAL A O 1
ATOM 1476 N N . GLY A 1 197 ? 2.674 -9.07 -9.672 1 97.81 197 GLY A N 1
ATOM 1477 C CA . GLY A 1 197 ? 4.125 -8.945 -9.688 1 97.81 197 GLY A CA 1
ATOM 1478 C C . GLY A 1 197 ? 4.617 -7.613 -9.164 1 97.81 197 GLY A C 1
ATOM 1479 O O . GLY A 1 197 ? 5.566 -7.555 -8.383 1 97.81 197 GLY A O 1
ATOM 1480 N N . LYS A 1 198 ? 3.965 -6.617 -9.555 1 97.75 198 LYS A N 1
ATOM 1481 C CA . LYS A 1 198 ? 4.312 -5.273 -9.102 1 97.75 198 LYS A CA 1
ATOM 1482 C C . LYS A 1 198 ? 4.219 -5.168 -7.582 1 97.75 198 LYS A C 1
ATOM 1484 O O . LYS A 1 198 ? 5.125 -4.641 -6.934 1 97.75 198 LYS A O 1
ATOM 1489 N N . LYS A 1 199 ? 3.166 -5.648 -7.035 1 98.31 199 LYS A N 1
ATOM 1490 C CA . LYS A 1 199 ? 2.979 -5.582 -5.59 1 98.31 199 LYS A CA 1
ATOM 1491 C C . LYS A 1 199 ? 4.043 -6.395 -4.859 1 98.31 199 LYS A C 1
ATOM 1493 O O . LYS A 1 199 ? 4.512 -5.996 -3.791 1 98.31 199 LYS A O 1
ATOM 1498 N N . ARG A 1 200 ? 4.375 -7.516 -5.406 1 98.88 200 ARG A N 1
ATOM 1499 C CA . ARG A 1 200 ? 5.414 -8.344 -4.809 1 98.88 200 ARG A CA 1
ATOM 1500 C C . ARG A 1 200 ? 6.766 -7.637 -4.832 1 98.88 200 ARG A C 1
ATOM 1502 O O . ARG A 1 200 ? 7.477 -7.605 -3.824 1 98.88 200 ARG A O 1
ATOM 1509 N N . LYS A 1 201 ? 7.105 -7.047 -5.969 1 98.81 201 LYS A N 1
ATOM 1510 C CA . LYS A 1 201 ? 8.336 -6.27 -6.082 1 98.81 201 LYS A CA 1
ATOM 1511 C C . LYS A 1 201 ? 8.336 -5.102 -5.098 1 98.81 201 LYS A C 1
ATOM 1513 O O . LYS A 1 201 ? 9.312 -4.898 -4.375 1 98.81 201 LYS A O 1
ATOM 1518 N N . GLN A 1 202 ? 7.25 -4.418 -5.059 1 98.75 202 GLN A N 1
ATOM 1519 C CA . GLN A 1 202 ? 7.141 -3.285 -4.145 1 98.75 202 GLN A CA 1
ATOM 1520 C C . GLN A 1 202 ? 7.297 -3.732 -2.693 1 98.75 202 GLN A C 1
ATOM 1522 O O . GLN A 1 202 ? 7.949 -3.055 -1.896 1 98.75 202 GLN A O 1
ATOM 1527 N N . GLY A 1 203 ? 6.707 -4.836 -2.367 1 98.88 203 GLY A N 1
ATOM 1528 C CA . GLY A 1 203 ? 6.867 -5.391 -1.033 1 98.88 203 GLY A CA 1
ATOM 1529 C C . GLY A 1 203 ? 8.305 -5.742 -0.701 1 98.88 203 GLY A C 1
ATOM 1530 O O . GLY A 1 203 ? 8.797 -5.402 0.376 1 98.88 203 GLY A O 1
ATOM 1531 N N . LEU A 1 204 ? 8.945 -6.395 -1.599 1 98.94 204 LEU A N 1
ATOM 1532 C CA . LEU A 1 204 ? 10.352 -6.746 -1.424 1 98.94 204 LEU A CA 1
ATOM 1533 C C . LEU A 1 204 ? 11.195 -5.504 -1.154 1 98.94 204 LEU A C 1
ATOM 1535 O O . LEU A 1 204 ? 11.961 -5.469 -0.187 1 98.94 204 LEU A O 1
ATOM 1539 N N . LEU A 1 205 ? 11.031 -4.531 -1.975 1 98.94 205 LEU A N 1
ATOM 1540 C CA . LEU A 1 205 ? 11.812 -3.305 -1.859 1 98.94 205 LEU A CA 1
ATOM 1541 C C . LEU A 1 205 ? 11.469 -2.561 -0.573 1 98.94 205 LEU A C 1
ATOM 1543 O O . LEU A 1 205 ? 12.359 -2.033 0.099 1 98.94 205 LEU A O 1
ATOM 1547 N N . GLN A 1 206 ? 10.242 -2.561 -0.234 1 98.81 206 GLN A N 1
ATOM 1548 C CA . GLN A 1 206 ? 9.82 -1.917 1.007 1 98.81 206 GLN A CA 1
ATOM 1549 C C . GLN A 1 206 ? 10.414 -2.625 2.221 1 98.81 206 GLN A C 1
ATOM 1551 O O . GLN A 1 206 ? 10.898 -1.976 3.15 1 98.81 206 GLN A O 1
ATOM 1556 N N . GLY A 1 207 ? 10.32 -3.955 2.221 1 98.88 207 GLY A N 1
ATOM 1557 C CA . GLY A 1 207 ? 10.938 -4.699 3.309 1 98.88 207 GLY A CA 1
ATOM 1558 C C . GLY A 1 207 ? 12.414 -4.414 3.465 1 98.88 207 GLY A C 1
ATOM 1559 O O . GLY A 1 207 ? 12.906 -4.266 4.586 1 98.88 207 GLY A O 1
ATOM 1560 N N . ILE A 1 208 ? 13.102 -4.281 2.357 1 98.94 208 ILE A N 1
ATOM 1561 C CA . ILE A 1 208 ? 14.539 -4.004 2.367 1 98.94 208 ILE A CA 1
ATOM 1562 C C . ILE A 1 208 ? 14.789 -2.613 2.938 1 98.94 208 ILE A C 1
ATOM 1564 O O . ILE A 1 208 ? 15.586 -2.451 3.865 1 98.94 208 ILE A O 1
ATOM 1568 N N . THR A 1 209 ? 14.094 -1.626 2.455 1 98.88 209 THR A N 1
ATOM 1569 C CA . THR A 1 209 ? 14.383 -0.248 2.84 1 98.88 209 THR A CA 1
ATOM 1570 C C . THR A 1 209 ? 13.984 0.001 4.293 1 98.88 209 THR A C 1
ATOM 1572 O O . THR A 1 209 ? 14.727 0.639 5.043 1 98.88 209 THR A O 1
ATOM 1575 N N . GLU A 1 210 ? 12.836 -0.523 4.68 1 98.5 210 GLU A N 1
ATOM 1576 C CA . GLU A 1 210 ? 12.406 -0.332 6.059 1 98.5 210 GLU A CA 1
ATOM 1577 C C . GLU A 1 210 ? 13.375 -0.994 7.039 1 98.5 210 GLU A C 1
ATOM 1579 O O . GLU A 1 210 ? 13.695 -0.424 8.078 1 98.5 210 GLU A O 1
ATOM 1584 N N . GLU A 1 211 ? 13.797 -2.164 6.707 1 98.62 211 GLU A N 1
ATOM 1585 C CA . GLU A 1 211 ? 14.695 -2.871 7.613 1 98.62 211 GLU A CA 1
ATOM 1586 C C . GLU A 1 211 ? 16.062 -2.205 7.652 1 98.62 211 GLU A C 1
ATOM 1588 O O . GLU A 1 211 ? 16.703 -2.15 8.703 1 98.62 211 GLU A O 1
ATOM 1593 N N . GLN A 1 212 ? 16.562 -1.708 6.523 1 98.75 212 GLN A N 1
ATOM 1594 C CA . GLN A 1 212 ? 17.812 -0.973 6.512 1 98.75 212 GLN A CA 1
ATOM 1595 C C . GLN A 1 212 ? 17.734 0.277 7.383 1 98.75 212 GLN A C 1
ATOM 1597 O O . GLN A 1 212 ? 18.656 0.566 8.156 1 98.75 212 GLN A O 1
ATOM 1602 N N . LEU A 1 213 ? 16.656 0.979 7.289 1 98.31 213 LEU A N 1
ATOM 1603 C CA . LEU A 1 213 ? 16.484 2.16 8.125 1 98.31 213 LEU A CA 1
ATOM 1604 C C . LEU A 1 213 ? 16.453 1.778 9.602 1 98.31 213 LEU A C 1
ATOM 1606 O O . LEU A 1 213 ? 17.094 2.432 10.43 1 98.31 213 LEU A O 1
ATOM 1610 N N . ARG A 1 214 ? 15.719 0.736 9.875 1 97 214 ARG A N 1
ATOM 1611 C CA . ARG A 1 214 ? 15.523 0.32 11.258 1 97 214 ARG A CA 1
ATOM 1612 C C . ARG A 1 214 ? 16.828 -0.143 11.883 1 97 214 ARG A C 1
ATOM 1614 O O . ARG A 1 214 ? 17.141 0.189 13.031 1 97 214 ARG A O 1
ATOM 1621 N N . THR A 1 215 ? 17.688 -0.832 11.125 1 97.62 215 THR A N 1
ATOM 1622 C CA . THR A 1 215 ? 18.828 -1.508 11.734 1 97.62 215 THR A CA 1
ATOM 1623 C C . THR A 1 215 ? 20.125 -0.781 11.406 1 97.62 215 THR A C 1
ATOM 1625 O O . THR A 1 215 ? 21.141 -0.964 12.094 1 97.62 215 THR A O 1
ATOM 1628 N N . GLN A 1 216 ? 20.125 0.02 10.305 1 97.38 216 GLN A N 1
ATOM 1629 C CA . GLN A 1 216 ? 21.391 0.606 9.852 1 97.38 216 GLN A CA 1
ATOM 1630 C C . GLN A 1 216 ? 21.297 2.129 9.797 1 97.38 216 GLN A C 1
ATOM 1632 O O . GLN A 1 216 ? 22.312 2.811 9.633 1 97.38 216 GLN A O 1
ATOM 1637 N N . GLY A 1 217 ? 20.094 2.658 9.867 1 97.25 217 GLY A N 1
ATOM 1638 C CA . GLY A 1 217 ? 19.891 4.102 9.883 1 97.25 217 GLY A CA 1
ATOM 1639 C C . GLY A 1 217 ? 20.109 4.742 8.523 1 97.25 217 GLY A C 1
ATOM 1640 O O . GLY A 1 217 ? 20.234 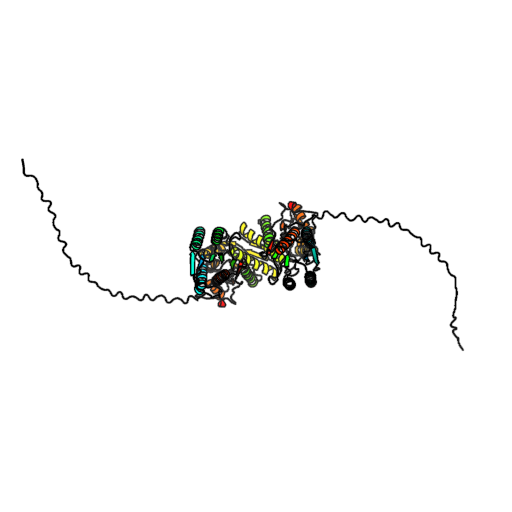5.965 8.422 1 97.25 217 GLY A O 1
ATOM 1641 N N . LYS A 1 218 ? 20.203 3.934 7.488 1 98.38 218 LYS A N 1
ATOM 1642 C CA . LYS A 1 218 ? 20.391 4.371 6.109 1 98.38 218 LYS A CA 1
ATOM 1643 C C . LYS A 1 218 ? 19.766 3.389 5.129 1 98.38 218 LYS A C 1
ATOM 1645 O O . LYS A 1 218 ? 19.281 2.324 5.527 1 98.38 218 LYS A O 1
ATOM 1650 N N . ILE A 1 219 ? 19.656 3.789 3.895 1 98.81 219 ILE A N 1
ATOM 1651 C CA . ILE A 1 219 ? 19.266 2.895 2.811 1 98.81 219 ILE A CA 1
ATOM 1652 C C . ILE A 1 219 ? 20.375 2.84 1.764 1 98.81 219 ILE A C 1
ATOM 1654 O O . ILE A 1 219 ? 20.828 3.879 1.267 1 98.81 219 ILE A O 1
ATOM 1658 N N . ASP A 1 220 ? 20.875 1.702 1.523 1 98.56 220 ASP A N 1
ATOM 1659 C CA . ASP A 1 220 ? 21.781 1.392 0.415 1 98.56 220 ASP A CA 1
ATOM 1660 C C . ASP A 1 220 ? 21.203 0.291 -0.47 1 98.56 220 ASP A C 1
ATOM 1662 O O . ASP A 1 220 ? 21.562 -0.878 -0.336 1 98.56 220 ASP A O 1
ATOM 1666 N N . LEU A 1 221 ? 20.281 0.705 -1.338 1 98.81 221 LEU A N 1
ATOM 1667 C CA . LEU A 1 221 ? 19.578 -0.225 -2.221 1 98.81 221 LEU A CA 1
ATOM 1668 C C . LEU A 1 221 ? 20.109 -0.126 -3.645 1 98.81 221 LEU A C 1
ATOM 1670 O O . LEU A 1 221 ? 19.891 0.873 -4.332 1 98.81 221 LEU A O 1
ATOM 1674 N N . ASN A 1 222 ? 20.797 -1.199 -4.035 1 98.69 222 ASN A N 1
ATOM 1675 C CA . ASN A 1 222 ? 21.469 -1.256 -5.332 1 98.69 222 ASN A CA 1
ATOM 1676 C C . ASN A 1 222 ? 20.938 -2.408 -6.184 1 98.69 222 ASN A C 1
ATOM 1678 O O . ASN A 1 222 ? 21.484 -3.514 -6.141 1 98.69 222 ASN A O 1
ATOM 1682 N N . VAL A 1 223 ? 19.891 -2.135 -6.922 1 98.94 223 VAL A N 1
ATOM 1683 C CA . VAL A 1 223 ? 19.438 -3.074 -7.938 1 98.94 223 VAL A CA 1
ATOM 1684 C C . VAL A 1 223 ? 20.125 -2.779 -9.266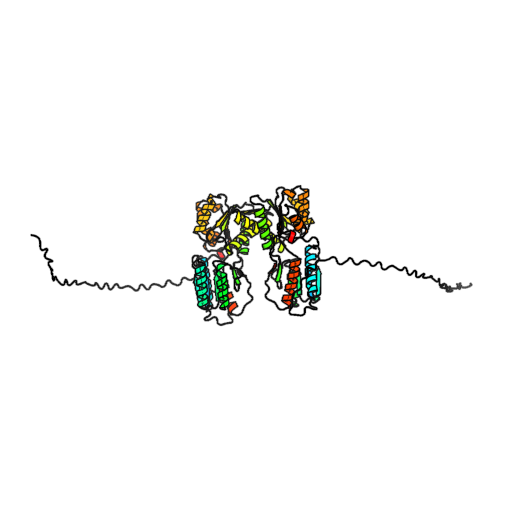 1 98.94 223 VAL A C 1
ATOM 1686 O O . VAL A 1 223 ? 19.859 -1.752 -9.898 1 98.94 223 VAL A O 1
ATOM 1689 N N . LYS A 1 224 ? 20.938 -3.734 -9.664 1 98.81 224 LYS A N 1
ATOM 1690 C CA . LYS A 1 224 ? 21.766 -3.525 -10.844 1 98.81 224 LYS A CA 1
ATOM 1691 C C . LYS A 1 224 ? 20.938 -3.607 -12.125 1 98.81 224 LYS A C 1
ATOM 1693 O O . LYS A 1 224 ? 21.25 -2.945 -13.117 1 98.81 224 LYS A O 1
ATOM 1698 N N . THR A 1 225 ? 19.938 -4.488 -12.047 1 98.75 225 THR A N 1
ATOM 1699 C CA . THR A 1 225 ? 19.094 -4.652 -13.227 1 98.75 225 THR A CA 1
ATOM 1700 C C . THR A 1 225 ? 17.812 -5.395 -12.867 1 98.75 225 THR A C 1
ATOM 1702 O O . THR A 1 225 ? 17.766 -6.105 -11.859 1 98.75 225 THR A O 1
ATOM 1705 N N . GLN A 1 226 ? 16.812 -5.141 -13.656 1 98.75 226 GLN A N 1
ATOM 1706 C CA . GLN A 1 226 ? 15.57 -5.898 -13.664 1 98.75 226 GLN A CA 1
ATOM 1707 C C . GLN A 1 226 ? 15.375 -6.629 -14.984 1 98.75 226 GLN A C 1
ATOM 1709 O O . GLN A 1 226 ? 15.547 -6.047 -16.062 1 98.75 226 GLN A O 1
ATOM 1714 N N . ALA A 1 227 ? 15.102 -7.918 -14.883 1 98.81 227 ALA A N 1
ATOM 1715 C CA . ALA A 1 227 ? 14.812 -8.695 -16.078 1 98.81 227 ALA A CA 1
ATOM 1716 C C . ALA A 1 227 ? 13.461 -9.391 -15.977 1 98.81 227 ALA A C 1
ATOM 1718 O O . ALA A 1 227 ? 13.055 -9.812 -14.891 1 98.81 227 ALA A O 1
ATOM 1719 N N . TYR A 1 228 ? 12.789 -9.516 -17.094 1 98.25 228 TYR A N 1
ATOM 1720 C CA . TYR A 1 228 ? 11.492 -10.172 -17.172 1 98.25 228 TYR A CA 1
ATOM 1721 C C . TYR A 1 228 ? 11.633 -11.617 -17.625 1 98.25 228 TYR A C 1
ATOM 1723 O O . TYR A 1 228 ? 12.438 -11.914 -18.516 1 98.25 228 TYR A O 1
ATOM 1731 N N . THR A 1 229 ? 10.836 -12.5 -17.047 1 98.25 229 THR A N 1
ATOM 1732 C CA . THR A 1 229 ? 11.055 -13.93 -17.234 1 98.25 229 THR A CA 1
ATOM 1733 C C . THR A 1 229 ? 9.836 -14.586 -17.875 1 98.25 229 THR A C 1
ATOM 1735 O O . THR A 1 229 ? 9.828 -15.797 -18.109 1 98.25 229 THR A O 1
ATOM 1738 N N . ASP A 1 230 ? 8.781 -13.844 -18.047 1 94.94 230 ASP A N 1
ATOM 1739 C CA . ASP A 1 230 ? 7.516 -14.344 -18.562 1 94.94 230 ASP A CA 1
ATOM 1740 C C . ASP A 1 230 ? 6.934 -15.414 -17.656 1 94.94 230 ASP A C 1
ATOM 1742 O O . ASP A 1 230 ? 6.324 -16.375 -18.125 1 94.94 230 ASP A O 1
ATOM 1746 N N . TRP A 1 231 ? 7.277 -15.352 -16.484 1 95.25 231 TRP A N 1
ATOM 1747 C CA . TRP A 1 231 ? 6.801 -16.297 -15.484 1 95.25 231 TRP A CA 1
ATOM 1748 C C . TRP A 1 231 ? 7.176 -17.734 -15.867 1 95.25 231 TRP A C 1
ATOM 1750 O O . TRP A 1 231 ? 6.355 -18.641 -15.773 1 95.25 231 TRP A O 1
ATOM 1760 N N . SER A 1 232 ? 8.422 -17.922 -16.297 1 95.62 232 SER A N 1
ATOM 1761 C CA . SER A 1 232 ? 8.742 -19.25 -16.797 1 95.62 232 SER A CA 1
ATOM 1762 C C . SER A 1 232 ? 10.164 -19.656 -16.422 1 95.62 232 SER A C 1
ATOM 1764 O O . SER A 1 232 ? 11.016 -18.781 -16.172 1 95.62 232 SER A O 1
ATOM 1766 N N . TYR A 1 233 ? 10.336 -20.969 -16.406 1 96.56 233 TYR A N 1
ATOM 1767 C CA . TYR A 1 233 ? 11.656 -21.547 -16.172 1 96.56 233 TYR A CA 1
ATOM 1768 C C . TYR A 1 233 ? 12.633 -21.094 -17.25 1 96.56 233 TYR A C 1
ATOM 1770 O O . TYR A 1 233 ? 13.727 -20.609 -16.938 1 96.56 233 TYR A O 1
ATOM 1778 N N . ALA A 1 234 ? 12.211 -21.156 -18.484 1 97.5 234 ALA A N 1
ATOM 1779 C CA . ALA A 1 234 ? 13.062 -20.797 -19.609 1 97.5 234 ALA A CA 1
ATOM 1780 C C . ALA A 1 234 ? 13.414 -19.312 -19.562 1 97.5 234 ALA A C 1
ATOM 1782 O O . ALA A 1 234 ? 14.562 -18.938 -19.828 1 97.5 234 ALA A O 1
ATOM 1783 N N . GLY A 1 235 ? 12.477 -18.5 -19.266 1 98.12 235 GLY A N 1
ATOM 1784 C CA . GLY A 1 235 ? 12.727 -17.078 -19.156 1 98.12 235 GLY A CA 1
ATOM 1785 C C . GLY A 1 235 ? 13.711 -16.719 -18.047 1 98.12 235 GLY A C 1
ATOM 1786 O O . GLY A 1 235 ? 14.555 -15.844 -18.219 1 98.12 235 GLY A O 1
ATOM 1787 N N . GLY A 1 236 ? 13.617 -17.453 -16.938 1 98.69 236 GLY A N 1
ATOM 1788 C CA . GLY A 1 236 ? 14.555 -17.25 -15.844 1 98.69 236 GLY A CA 1
ATOM 1789 C C . GLY A 1 236 ? 15.977 -17.625 -16.188 1 98.69 236 GLY A C 1
ATOM 1790 O O . GLY A 1 236 ? 16.922 -16.922 -15.828 1 98.69 236 GLY A O 1
ATOM 1791 N N . LEU A 1 237 ? 16.078 -18.75 -16.875 1 98.69 237 LEU A N 1
ATOM 1792 C CA . LEU A 1 237 ? 17.391 -19.203 -17.328 1 98.69 237 LEU A CA 1
ATOM 1793 C C . LEU A 1 237 ? 18.047 -18.156 -18.234 1 98.69 237 LEU A C 1
ATOM 1795 O O . LEU A 1 237 ? 19.172 -17.734 -17.969 1 98.69 237 LEU A O 1
ATOM 1799 N N . LYS A 1 238 ? 17.328 -17.734 -19.203 1 98.69 238 LYS A N 1
ATOM 1800 C CA . LYS A 1 238 ? 17.859 -16.766 -20.172 1 98.69 238 LYS A CA 1
ATOM 1801 C C . LYS A 1 238 ? 18.203 -15.445 -19.5 1 98.69 238 LYS A C 1
ATOM 1803 O O . LYS A 1 238 ? 19.281 -14.883 -19.734 1 98.69 238 LYS A O 1
ATOM 1808 N N . ALA A 1 239 ? 17.359 -14.953 -18.656 1 98.81 239 ALA A N 1
ATOM 1809 C CA . ALA A 1 239 ? 17.562 -13.695 -17.953 1 98.81 239 ALA A CA 1
ATOM 1810 C C . ALA A 1 239 ? 18.844 -13.742 -17.125 1 98.81 239 ALA A C 1
ATOM 1812 O O . ALA A 1 239 ? 19.656 -12.812 -17.156 1 98.81 239 ALA A O 1
ATOM 1813 N N . MET A 1 240 ? 19.016 -14.836 -16.438 1 98.81 240 MET A N 1
ATOM 1814 C CA . MET A 1 240 ? 20.141 -14.906 -15.516 1 98.81 240 MET A CA 1
ATOM 1815 C C . MET A 1 240 ? 21.453 -15.07 -16.281 1 98.81 240 MET A C 1
ATOM 1817 O O . MET A 1 240 ? 22.5 -14.555 -15.852 1 98.81 240 MET A O 1
ATOM 1821 N N . GLU A 1 241 ? 21.406 -15.812 -17.375 1 98.69 241 GLU A N 1
ATOM 1822 C CA . GLU A 1 241 ? 22.594 -15.898 -18.219 1 98.69 241 GLU A CA 1
ATOM 1823 C C . GLU A 1 241 ? 23.047 -14.508 -18.656 1 98.69 241 GLU A C 1
ATOM 1825 O O . GLU A 1 241 ? 24.234 -14.188 -18.562 1 98.69 241 GLU A O 1
ATOM 1830 N N . ASP A 1 242 ? 22.125 -13.734 -19.109 1 98.75 242 ASP A N 1
ATOM 1831 C CA . ASP A 1 242 ? 22.438 -12.375 -19.547 1 98.75 242 ASP A CA 1
ATOM 1832 C C . ASP A 1 242 ? 22.938 -11.523 -18.391 1 98.75 242 ASP A C 1
ATOM 1834 O O . ASP A 1 242 ? 23.906 -10.773 -18.531 1 98.75 242 ASP A O 1
ATOM 1838 N N . ILE A 1 243 ? 22.375 -11.664 -17.234 1 98.81 243 ILE A N 1
ATOM 1839 C CA . ILE A 1 243 ? 22.672 -10.852 -16.062 1 98.81 243 ILE A CA 1
ATOM 1840 C C . ILE A 1 243 ? 24.094 -11.172 -15.562 1 98.81 243 ILE A C 1
ATOM 1842 O O . ILE A 1 243 ? 24.859 -10.266 -15.234 1 98.81 243 ILE A O 1
ATOM 1846 N N . LEU A 1 244 ? 24.406 -12.438 -15.523 1 98.69 244 LEU A N 1
ATOM 1847 C CA . LEU A 1 244 ? 25.703 -12.844 -14.992 1 98.69 244 LEU A CA 1
ATOM 1848 C C . LEU A 1 244 ? 26.844 -12.336 -15.875 1 98.69 244 LEU A C 1
ATOM 1850 O O . LEU A 1 244 ? 27.922 -12.031 -15.383 1 98.69 244 LEU A O 1
ATOM 1854 N N . VAL A 1 245 ? 26.625 -12.188 -17.141 1 98.44 245 VAL A N 1
ATOM 1855 C CA . VAL A 1 245 ? 27.609 -11.641 -18.062 1 98.44 245 VAL A CA 1
ATOM 1856 C C . VAL A 1 245 ? 27.734 -10.141 -17.859 1 98.44 245 VAL A C 1
ATOM 1858 O O . VAL A 1 245 ? 28.844 -9.617 -17.734 1 98.44 245 VAL A O 1
ATOM 1861 N N . ALA A 1 246 ? 26.656 -9.469 -17.719 1 98.5 246 ALA A N 1
ATOM 1862 C CA . ALA A 1 246 ? 26.641 -8.008 -17.641 1 98.5 246 ALA A CA 1
ATOM 1863 C C . ALA A 1 246 ? 27.047 -7.527 -16.25 1 98.5 246 ALA A C 1
ATOM 1865 O O . ALA A 1 246 ? 27.609 -6.445 -16.109 1 98.5 246 ALA A O 1
ATOM 1866 N N . HIS A 1 247 ? 26.719 -8.289 -15.266 1 98.44 247 HIS A N 1
ATOM 1867 C CA . HIS A 1 247 ? 26.922 -7.918 -13.867 1 98.44 247 HIS A CA 1
ATOM 1868 C C . HIS A 1 247 ? 27.516 -9.078 -13.07 1 98.44 247 HIS A C 1
ATOM 1870 O O . HIS A 1 247 ? 26.844 -9.641 -12.203 1 98.44 247 HIS A O 1
ATOM 1876 N N . PRO A 1 248 ? 28.719 -9.336 -13.234 1 98.19 248 PRO A N 1
ATOM 1877 C CA . PRO A 1 248 ? 29.328 -10.5 -12.594 1 98.19 248 PRO A CA 1
ATOM 1878 C C . PRO A 1 248 ? 29.422 -10.367 -11.078 1 98.19 248 PRO A C 1
ATOM 1880 O O . PRO A 1 248 ? 29.719 -11.336 -10.375 1 98.19 248 PRO A O 1
ATOM 1883 N N . ASP A 1 249 ? 29.125 -9.18 -10.523 1 98.06 249 ASP A N 1
ATOM 1884 C CA . ASP A 1 249 ? 29.297 -8.922 -9.094 1 98.06 249 ASP A CA 1
ATOM 1885 C C . ASP A 1 249 ? 27.984 -9.086 -8.344 1 98.06 249 ASP A C 1
ATOM 1887 O O . ASP A 1 249 ? 27.922 -8.828 -7.141 1 98.06 249 ASP A O 1
ATOM 1891 N N . ILE A 1 250 ? 27 -9.617 -8.992 1 98.62 250 ILE A N 1
ATOM 1892 C CA . ILE A 1 250 ? 25.719 -9.859 -8.32 1 98.62 250 ILE A CA 1
ATOM 1893 C C . ILE A 1 250 ? 25.906 -10.859 -7.188 1 98.62 250 ILE A C 1
ATOM 1895 O O . ILE A 1 250 ? 26.562 -11.891 -7.367 1 98.62 250 ILE A O 1
ATOM 1899 N N . ASN A 1 251 ? 25.344 -10.469 -6.023 1 98.88 251 ASN A N 1
ATOM 1900 C CA . ASN A 1 251 ? 25.422 -11.406 -4.91 1 98.88 251 ASN A CA 1
ATOM 1901 C C . ASN A 1 251 ? 24.047 -11.672 -4.293 1 98.88 251 ASN A C 1
ATOM 1903 O O . ASN A 1 251 ? 23.938 -12.445 -3.34 1 98.88 251 ASN A O 1
ATOM 1907 N N . VAL A 1 252 ? 23.016 -11.023 -4.785 1 98.94 252 VAL A N 1
ATOM 1908 C CA . VAL A 1 252 ? 21.641 -11.258 -4.363 1 98.94 252 VAL A CA 1
ATOM 1909 C C . VAL A 1 252 ? 20.719 -11.289 -5.586 1 98.94 252 VAL A C 1
ATOM 1911 O O . VAL A 1 252 ? 20.859 -10.469 -6.496 1 98.94 252 VAL A O 1
ATOM 1914 N N . VAL A 1 253 ? 19.812 -12.25 -5.648 1 98.94 253 VAL A N 1
ATOM 1915 C CA . VAL A 1 253 ? 18.688 -12.266 -6.582 1 98.94 253 VAL A CA 1
ATOM 1916 C C . VAL A 1 253 ? 17.375 -12.188 -5.809 1 98.94 253 VAL A C 1
ATOM 1918 O O . VAL A 1 253 ? 17.094 -13.047 -4.973 1 98.94 253 VAL A O 1
ATOM 1921 N N . ILE A 1 254 ? 16.672 -11.141 -6.02 1 99 254 ILE A N 1
ATOM 1922 C CA . ILE A 1 254 ? 15.281 -11.117 -5.551 1 99 254 ILE A CA 1
ATOM 1923 C C . ILE A 1 254 ? 14.336 -11.359 -6.727 1 99 254 ILE A C 1
ATOM 1925 O O . ILE A 1 254 ? 14.648 -10.992 -7.863 1 99 254 ILE A O 1
ATOM 1929 N N . THR A 1 255 ? 13.211 -11.977 -6.461 1 98.94 255 THR A N 1
ATOM 1930 C CA . THR A 1 255 ? 12.305 -12.336 -7.547 1 98.94 255 THR A CA 1
ATOM 1931 C C . THR A 1 255 ? 10.852 -12.234 -7.094 1 98.94 255 THR A C 1
ATOM 1933 O O . THR A 1 255 ? 10.555 -12.398 -5.91 1 98.94 255 THR A O 1
ATOM 1936 N N . GLU A 1 256 ? 9.969 -11.969 -8.078 1 98.81 256 GLU A N 1
ATOM 1937 C CA . GLU A 1 256 ? 8.539 -11.828 -7.812 1 98.81 256 GLU A CA 1
ATOM 1938 C C . GLU A 1 256 ? 7.891 -13.188 -7.57 1 98.81 256 GLU A C 1
ATOM 1940 O O . GLU A 1 256 ? 6.797 -13.266 -7 1 98.81 256 GLU A O 1
ATOM 1945 N N . SER A 1 257 ? 8.594 -14.258 -8.047 1 98.56 257 SER A N 1
ATOM 1946 C CA . SER A 1 257 ? 8.023 -15.594 -7.906 1 98.56 257 SER A CA 1
ATOM 1947 C C . SER A 1 257 ? 9.102 -16.672 -8.023 1 98.56 257 SER A C 1
ATOM 1949 O O . SER A 1 257 ? 10.086 -16.5 -8.75 1 98.56 257 SER A O 1
ATOM 1951 N N . ASP A 1 258 ? 8.836 -17.797 -7.398 1 98.62 258 ASP A N 1
ATOM 1952 C CA . ASP A 1 258 ? 9.75 -18.922 -7.449 1 98.62 258 ASP A CA 1
ATOM 1953 C C . ASP A 1 258 ? 10.016 -19.359 -8.891 1 98.62 258 ASP A C 1
ATOM 1955 O O . ASP A 1 258 ? 11.156 -19.625 -9.266 1 98.62 258 ASP A O 1
ATOM 1959 N N . VAL A 1 259 ? 9.016 -19.344 -9.719 1 96.94 259 VAL A N 1
ATOM 1960 C CA . VAL A 1 259 ? 9.156 -19.875 -11.07 1 96.94 259 VAL A CA 1
ATOM 1961 C C . VAL A 1 259 ? 10.141 -19.016 -11.859 1 96.94 259 VAL A C 1
ATOM 1963 O O . VAL A 1 259 ? 10.875 -19.531 -12.703 1 96.94 259 VAL A O 1
ATOM 1966 N N . CYS A 1 260 ? 10.242 -17.781 -11.539 1 97.38 260 CYS A N 1
ATOM 1967 C CA . CYS A 1 260 ? 11.109 -16.859 -12.242 1 97.38 260 CYS A CA 1
ATOM 1968 C C . CYS A 1 260 ? 12.578 -17.172 -11.977 1 97.38 260 CYS A C 1
ATOM 1970 O O . CYS A 1 260 ? 13.453 -16.812 -12.773 1 97.38 260 CYS A O 1
ATOM 1972 N N . VAL A 1 261 ? 12.867 -17.891 -10.844 1 98.31 261 VAL A N 1
ATOM 1973 C CA . VAL A 1 261 ? 14.273 -18.031 -10.461 1 98.31 261 VAL A CA 1
ATOM 1974 C C . VAL A 1 261 ? 14.703 -19.484 -10.57 1 98.31 261 VAL A C 1
ATOM 1976 O O . VAL A 1 261 ? 15.898 -19.797 -10.547 1 98.31 261 VAL A O 1
ATOM 1979 N N . LEU A 1 262 ? 13.781 -20.391 -10.727 1 97.75 262 LEU A N 1
ATOM 1980 C CA . LEU A 1 262 ? 14.141 -21.812 -10.758 1 97.75 262 LEU A CA 1
ATOM 1981 C C . LEU A 1 262 ? 15.062 -22.109 -11.938 1 97.75 262 LEU A C 1
ATOM 1983 O O . LEU A 1 262 ? 16.062 -22.812 -11.789 1 97.75 262 LEU A O 1
ATOM 1987 N N . GLY A 1 263 ? 14.695 -21.516 -13.125 1 97.12 263 GLY A N 1
ATOM 1988 C CA . GLY A 1 263 ? 15.609 -21.641 -14.25 1 97.12 263 GLY A CA 1
ATOM 1989 C C . GLY A 1 263 ? 16.906 -20.891 -14.047 1 97.12 263 GLY A C 1
ATOM 1990 O O . GLY A 1 263 ? 17.969 -21.328 -14.516 1 97.12 263 GLY A O 1
ATOM 1991 N N . ALA A 1 264 ? 16.875 -19.781 -13.383 1 98.69 264 ALA A N 1
ATOM 1992 C CA . ALA A 1 264 ? 18.047 -18.953 -13.094 1 98.69 264 ALA A CA 1
ATOM 1993 C C . ALA A 1 264 ? 19.062 -19.719 -12.266 1 98.69 264 ALA A C 1
ATOM 1995 O O . ALA A 1 264 ? 20.281 -19.5 -12.406 1 98.69 264 ALA A O 1
ATOM 1996 N N . ILE A 1 265 ? 18.641 -20.609 -11.398 1 98.69 265 ILE A N 1
ATOM 1997 C CA . ILE A 1 265 ? 19.531 -21.406 -10.539 1 98.69 265 ILE A CA 1
ATOM 1998 C C . ILE A 1 265 ? 20.5 -22.203 -11.406 1 98.69 265 ILE A C 1
ATOM 2000 O O . ILE A 1 265 ? 21.672 -22.344 -11.062 1 98.69 265 ILE A O 1
ATOM 2004 N N . LYS A 1 266 ? 19.984 -22.719 -12.523 1 97.75 266 LYS A N 1
ATOM 2005 C CA . LYS A 1 266 ? 20.859 -23.469 -13.438 1 97.75 266 LYS A CA 1
ATOM 2006 C C . LYS A 1 266 ? 21.969 -22.562 -13.992 1 97.75 266 LYS A C 1
ATOM 2008 O O . LYS A 1 266 ? 23.125 -22.969 -14.016 1 97.75 266 LYS A O 1
ATOM 2013 N N . ALA A 1 267 ? 21.625 -21.391 -14.414 1 98.5 267 ALA A N 1
ATOM 2014 C CA . ALA A 1 267 ? 22.609 -20.453 -14.938 1 98.5 267 ALA A CA 1
ATOM 2015 C C . ALA A 1 267 ? 23.641 -20.078 -13.867 1 98.5 267 ALA A C 1
ATOM 2017 O O . ALA A 1 267 ? 24.828 -19.969 -14.156 1 98.5 267 ALA A O 1
ATOM 2018 N N . ILE A 1 268 ? 23.203 -19.875 -12.656 1 98.75 268 ILE A N 1
ATOM 2019 C CA . ILE A 1 268 ? 24.062 -19.531 -11.531 1 98.75 268 ILE A CA 1
ATOM 2020 C C . ILE A 1 268 ? 25.062 -20.656 -11.273 1 98.75 268 ILE A C 1
ATOM 2022 O O . ILE A 1 268 ? 26.266 -20.422 -11.109 1 98.75 268 ILE A O 1
ATOM 2026 N N . ALA A 1 269 ? 24.562 -21.875 -11.32 1 98.38 269 ALA A N 1
ATOM 2027 C CA . ALA A 1 269 ? 25.391 -23.062 -11.109 1 98.38 269 ALA A CA 1
ATOM 2028 C C . ALA A 1 269 ? 26.422 -23.203 -12.227 1 98.38 269 ALA A C 1
ATOM 2030 O O . ALA A 1 269 ? 27.609 -23.453 -11.961 1 98.38 269 ALA A O 1
ATOM 2031 N N . GLN A 1 270 ? 26 -23.031 -13.391 1 97.88 270 GLN A N 1
ATOM 2032 C CA . GLN A 1 270 ? 26.891 -23.156 -14.547 1 97.88 270 GLN A CA 1
ATOM 2033 C C . GLN A 1 270 ? 28 -22.109 -14.5 1 97.88 270 GLN A C 1
ATOM 2035 O O . GLN A 1 270 ? 29.109 -22.359 -14.977 1 97.88 270 GLN A O 1
ATOM 2040 N N . ALA A 1 271 ? 27.734 -21.016 -13.898 1 97.81 271 ALA A N 1
ATOM 2041 C CA . ALA A 1 271 ? 28.703 -19.938 -13.797 1 97.81 271 ALA A CA 1
ATOM 2042 C C . ALA A 1 271 ? 29.594 -20.109 -12.57 1 97.81 271 ALA A C 1
ATOM 2044 O O . ALA A 1 271 ? 30.5 -19.297 -12.328 1 97.81 271 ALA A O 1
ATOM 2045 N N . GLY A 1 272 ? 29.344 -21.125 -11.742 1 97.81 272 GLY A N 1
ATOM 2046 C CA . GLY A 1 272 ? 30.125 -21.375 -10.547 1 97.81 272 GLY A CA 1
ATOM 2047 C C . GLY A 1 272 ? 29.859 -20.375 -9.438 1 97.81 272 GLY A C 1
ATOM 2048 O O . GLY A 1 272 ? 30.75 -20.062 -8.641 1 97.81 272 GLY A O 1
ATOM 2049 N N . LYS A 1 273 ? 28.625 -19.859 -9.367 1 98.19 273 LYS A N 1
ATOM 2050 C CA . LYS A 1 273 ? 28.328 -18.766 -8.445 1 98.19 273 LYS A CA 1
ATOM 2051 C C . LYS A 1 273 ? 27.281 -19.188 -7.418 1 98.19 273 LYS A C 1
ATOM 2053 O O . LYS A 1 273 ? 26.656 -18.344 -6.77 1 98.19 273 LYS A O 1
ATOM 2058 N N . THR A 1 274 ? 27.031 -20.453 -7.258 1 98.12 274 THR A N 1
ATOM 2059 C CA . THR A 1 274 ? 26.016 -20.969 -6.359 1 98.12 274 THR A CA 1
ATOM 2060 C C . THR A 1 274 ? 26.266 -20.5 -4.926 1 98.12 274 THR A C 1
ATOM 2062 O O . THR A 1 274 ? 25.328 -20.156 -4.203 1 98.12 274 THR A O 1
ATOM 2065 N N . ASP A 1 275 ? 27.484 -20.375 -4.551 1 97.06 275 ASP A N 1
ATOM 2066 C CA . ASP A 1 275 ? 27.844 -20.016 -3.182 1 97.06 275 ASP A CA 1
ATOM 2067 C C . ASP A 1 275 ? 27.922 -18.5 -3.021 1 97.06 275 ASP A C 1
ATOM 2069 O O . ASP A 1 275 ? 28.031 -17.984 -1.901 1 97.06 275 ASP A O 1
ATOM 2073 N N . ASP A 1 276 ? 27.812 -17.781 -4.098 1 98.06 276 ASP A N 1
ATOM 2074 C CA . ASP A 1 276 ? 28.047 -16.328 -4.09 1 98.06 276 ASP A CA 1
ATOM 2075 C C . ASP A 1 276 ? 26.719 -15.57 -4.09 1 98.06 276 ASP A C 1
ATOM 2077 O O . ASP A 1 276 ? 26.672 -14.391 -3.73 1 98.06 276 ASP A O 1
ATOM 2081 N N . ILE A 1 277 ? 25.641 -16.281 -4.516 1 98.81 277 ILE A N 1
ATOM 2082 C CA . ILE A 1 277 ? 24.406 -15.562 -4.762 1 98.81 277 ILE A CA 1
ATOM 2083 C C . ILE A 1 277 ? 23.312 -16.094 -3.84 1 98.81 277 ILE A C 1
ATOM 2085 O O . ILE A 1 277 ? 23.016 -17.297 -3.834 1 98.81 277 ILE A O 1
ATOM 2089 N N . LEU A 1 278 ? 22.75 -15.164 -3.057 1 98.94 278 LEU A N 1
ATOM 2090 C CA . LEU A 1 278 ? 21.594 -15.461 -2.225 1 98.94 278 LEU A CA 1
ATOM 2091 C C . LEU A 1 278 ? 20.297 -15.148 -2.963 1 98.94 278 LEU A C 1
ATOM 2093 O O . LEU A 1 278 ? 20.156 -14.062 -3.539 1 98.94 278 LEU A O 1
ATOM 2097 N N . ILE A 1 279 ? 19.344 -16.125 -2.916 1 98.94 279 ILE A N 1
ATOM 2098 C CA . ILE A 1 279 ? 18.062 -15.961 -3.6 1 98.94 279 ILE A CA 1
ATOM 2099 C C . ILE A 1 279 ? 16.969 -15.711 -2.576 1 98.94 279 ILE A C 1
ATOM 2101 O O . ILE A 1 279 ? 16.875 -16.406 -1.56 1 98.94 279 ILE A O 1
ATOM 2105 N N . VAL A 1 280 ? 16.141 -14.711 -2.854 1 98.94 280 VAL A N 1
ATOM 2106 C CA . VAL A 1 280 ? 14.977 -14.367 -2.041 1 98.94 280 VAL A CA 1
ATOM 2107 C C . VAL A 1 280 ? 13.758 -14.148 -2.943 1 98.94 280 VAL A C 1
ATOM 2109 O O . VAL A 1 280 ? 13.812 -13.352 -3.883 1 98.94 280 VAL A O 1
ATOM 2112 N N . ALA A 1 281 ? 12.68 -14.859 -2.627 1 98.94 281 ALA A N 1
ATOM 2113 C CA . ALA A 1 281 ? 11.5 -14.781 -3.482 1 98.94 281 ALA A CA 1
ATOM 2114 C C . ALA A 1 281 ? 10.305 -14.219 -2.717 1 98.94 281 ALA A C 1
ATOM 2116 O O . ALA A 1 281 ? 10.078 -14.57 -1.556 1 98.94 281 ALA A O 1
ATOM 2117 N N . GLY A 1 282 ? 9.531 -13.289 -3.404 1 98.75 282 GLY A N 1
ATOM 2118 C CA . GLY A 1 282 ? 8.312 -12.727 -2.826 1 98.75 282 GLY A CA 1
ATOM 2119 C C . GLY A 1 282 ? 7.129 -13.672 -2.9 1 98.75 282 GLY A C 1
ATOM 2120 O O . GLY A 1 282 ? 6.105 -13.445 -2.252 1 98.75 282 GLY A O 1
ATOM 2121 N N . ALA A 1 283 ? 7.195 -14.656 -3.625 1 98.56 283 ALA A N 1
ATOM 2122 C CA . ALA A 1 283 ? 6.207 -15.711 -3.846 1 98.56 283 ALA A CA 1
ATOM 2123 C C . ALA A 1 283 ? 6.852 -16.953 -4.453 1 98.56 283 ALA A C 1
ATOM 2125 O O . ALA A 1 283 ? 7.941 -16.875 -5.023 1 98.56 283 ALA A O 1
ATOM 2126 N N . ASP A 1 284 ? 6.203 -18.109 -4.262 1 97.88 284 ASP A N 1
ATOM 2127 C CA . ASP A 1 284 ? 4.844 -18.547 -3.963 1 97.88 284 ASP A CA 1
ATOM 2128 C C . ASP A 1 284 ? 4.844 -19.609 -2.867 1 97.88 284 ASP A C 1
ATOM 2130 O O . ASP A 1 284 ? 3.793 -19.938 -2.307 1 97.88 284 ASP A O 1
ATOM 2134 N N . GLY A 1 285 ? 6.039 -20.156 -2.604 1 98.44 285 GLY A N 1
ATOM 2135 C CA . GLY A 1 285 ? 6.109 -21.406 -1.854 1 98.44 285 GLY A CA 1
ATOM 2136 C C . GLY A 1 285 ? 5.918 -22.641 -2.719 1 98.44 285 GLY A C 1
ATOM 2137 O O . GLY A 1 285 ? 5.223 -23.578 -2.326 1 98.44 285 GLY A O 1
ATOM 2138 N N . GLN A 1 286 ? 6.465 -22.609 -3.893 1 98 286 GLN A N 1
ATOM 2139 C CA . GLN A 1 286 ? 6.434 -23.766 -4.789 1 98 286 GLN A CA 1
ATOM 2140 C C . GLN A 1 286 ? 7.289 -24.906 -4.246 1 98 286 GLN A C 1
ATOM 2142 O O . GLN A 1 286 ? 8.375 -24.672 -3.707 1 98 286 GLN A O 1
ATOM 2147 N N . LYS A 1 287 ? 6.852 -26.141 -4.496 1 97.88 287 LYS A N 1
ATOM 2148 C CA . LYS A 1 287 ? 7.48 -27.281 -3.834 1 97.88 287 LYS A CA 1
ATOM 2149 C C . LYS A 1 287 ? 8.961 -27.375 -4.191 1 97.88 287 LYS A C 1
ATOM 2151 O O . LYS A 1 287 ? 9.789 -27.734 -3.35 1 97.88 287 LYS A O 1
ATOM 2156 N N . GLU A 1 288 ? 9.367 -27.062 -5.434 1 98.12 288 GLU A N 1
ATOM 2157 C CA . GLU A 1 288 ? 10.766 -27.078 -5.836 1 98.12 288 GLU A CA 1
ATOM 2158 C C . GLU A 1 288 ? 11.578 -26.047 -5.066 1 98.12 288 GLU A C 1
ATOM 2160 O O . GLU A 1 288 ? 12.703 -26.312 -4.645 1 98.12 288 GLU A O 1
ATOM 2165 N N . ALA A 1 289 ? 11.031 -24.891 -4.879 1 98.62 289 ALA A N 1
ATOM 2166 C CA . ALA A 1 289 ? 11.703 -23.828 -4.117 1 98.62 289 ALA A CA 1
ATOM 2167 C C . ALA A 1 289 ? 11.844 -24.219 -2.648 1 98.62 289 ALA A C 1
ATOM 2169 O O . ALA A 1 289 ? 12.898 -24.031 -2.049 1 98.62 289 ALA A O 1
ATOM 2170 N N . ILE A 1 290 ? 10.773 -24.75 -2.111 1 98.81 290 ILE A N 1
ATOM 2171 C CA . ILE A 1 290 ? 10.812 -25.172 -0.715 1 98.81 290 ILE A CA 1
ATOM 2172 C C . ILE A 1 290 ? 11.898 -26.219 -0.528 1 98.81 290 ILE A C 1
ATOM 2174 O O . ILE A 1 290 ? 12.633 -26.203 0.465 1 98.81 290 ILE A O 1
ATOM 2178 N N . LYS A 1 291 ? 11.984 -27.094 -1.468 1 98.69 291 LYS A N 1
ATOM 2179 C CA . LYS A 1 291 ? 13.031 -28.125 -1.393 1 98.69 291 LYS A CA 1
ATOM 2180 C C . LYS A 1 291 ? 14.422 -27.484 -1.402 1 98.69 291 LYS A C 1
ATOM 2182 O O . LYS A 1 291 ? 15.297 -27.891 -0.631 1 98.69 291 LYS A O 1
ATOM 2187 N N . TYR A 1 292 ? 14.648 -26.516 -2.312 1 98.69 292 TYR A N 1
ATOM 2188 C CA . TYR A 1 292 ? 15.93 -25.812 -2.328 1 98.69 292 TYR A CA 1
ATOM 2189 C C . TYR A 1 292 ? 16.203 -25.141 -0.984 1 98.69 292 TYR A C 1
ATOM 2191 O O . TYR A 1 292 ? 17.328 -25.188 -0.477 1 98.69 292 TYR A O 1
ATOM 2199 N N . ILE A 1 293 ? 15.219 -24.531 -0.392 1 98.88 293 ILE A N 1
ATOM 2200 C CA . ILE A 1 293 ? 15.375 -23.859 0.893 1 98.88 293 ILE A CA 1
ATOM 2201 C C . ILE A 1 293 ? 15.789 -24.875 1.958 1 98.88 293 ILE A C 1
ATOM 2203 O O . ILE A 1 293 ? 16.656 -24.594 2.787 1 98.88 293 ILE A O 1
ATOM 2207 N N . MET A 1 294 ? 15.172 -26.062 1.869 1 98.75 294 MET A N 1
ATOM 2208 C CA . MET A 1 294 ? 15.492 -27.109 2.834 1 98.75 294 MET A CA 1
ATOM 2209 C C . MET A 1 294 ? 16.906 -27.625 2.631 1 98.75 294 MET A C 1
ATOM 2211 O O . MET A 1 294 ? 17.625 -27.906 3.6 1 98.75 294 MET A O 1
ATOM 2215 N N . ASP A 1 295 ? 17.359 -27.656 1.382 1 98.31 295 ASP A N 1
ATOM 2216 C CA . ASP A 1 295 ? 18.547 -28.438 1.047 1 98.31 295 ASP A CA 1
ATOM 2217 C C . ASP A 1 295 ? 19.766 -27.531 0.881 1 98.31 295 ASP A C 1
ATOM 2219 O O . ASP A 1 295 ? 20.906 -28.016 0.854 1 98.31 295 ASP A O 1
ATOM 2223 N N . THR A 1 296 ? 19.531 -26.25 0.701 1 98.25 296 THR A N 1
ATOM 2224 C CA . THR A 1 296 ? 20.641 -25.375 0.375 1 98.25 296 THR A CA 1
ATOM 2225 C C . THR A 1 296 ? 20.625 -24.125 1.252 1 98.25 296 THR A C 1
ATOM 2227 O O . THR A 1 296 ? 19.672 -23.906 1.994 1 98.25 296 THR A O 1
ATOM 2230 N N . ASP A 1 297 ? 21.75 -23.375 1.104 1 97.31 297 ASP A N 1
ATOM 2231 C CA . ASP A 1 297 ? 21.812 -22.094 1.813 1 97.31 297 ASP A CA 1
ATOM 2232 C C . ASP A 1 297 ? 21.625 -20.922 0.856 1 97.31 297 ASP A C 1
ATOM 2234 O O . ASP A 1 297 ? 21.406 -19.781 1.29 1 97.31 297 ASP A O 1
ATOM 2238 N N . PHE A 1 298 ? 21.625 -21.266 -0.461 1 98.44 298 PHE A N 1
ATOM 2239 C CA . PHE A 1 298 ? 21.609 -20.156 -1.417 1 98.44 298 PHE A CA 1
ATOM 2240 C C . PHE A 1 298 ? 20.172 -19.75 -1.739 1 98.44 298 PHE A C 1
ATOM 2242 O O . PHE A 1 298 ? 19.938 -18.656 -2.248 1 98.44 298 PHE A O 1
ATOM 2249 N N . TYR A 1 299 ? 19.203 -20.594 -1.556 1 98.81 299 TYR A N 1
ATOM 2250 C CA . TYR A 1 299 ? 17.812 -20.172 -1.604 1 98.81 299 TYR A CA 1
ATOM 2251 C C . TYR A 1 299 ? 17.297 -19.828 -0.211 1 98.81 299 TYR A C 1
ATOM 2253 O O . TYR A 1 299 ? 16.891 -20.719 0.542 1 98.81 299 TYR A O 1
ATOM 2261 N N . GLY A 1 300 ? 17.234 -18.578 0.081 1 98.81 300 GLY A N 1
ATOM 2262 C CA . GLY A 1 300 ? 17.062 -18.125 1.451 1 98.81 300 GLY A CA 1
ATOM 2263 C C . GLY A 1 300 ? 15.633 -18.234 1.942 1 98.81 300 GLY A C 1
ATOM 2264 O O . GLY A 1 300 ? 15.391 -18.703 3.055 1 98.81 300 GLY A O 1
ATOM 2265 N N . CYS A 1 301 ? 14.688 -17.75 1.138 1 98.94 301 CYS A N 1
ATOM 2266 C CA . CYS A 1 301 ? 13.297 -17.781 1.579 1 98.94 301 CYS A CA 1
ATOM 2267 C C . CYS A 1 301 ? 12.352 -17.516 0.417 1 98.94 301 CYS A C 1
ATOM 2269 O O . CYS A 1 301 ? 12.781 -17.094 -0.658 1 98.94 301 CYS A O 1
ATOM 2271 N N . THR A 1 302 ? 11.133 -17.875 0.586 1 98.94 302 THR A N 1
ATOM 2272 C CA . THR A 1 302 ? 10.008 -17.547 -0.278 1 98.94 302 THR A CA 1
ATOM 2273 C C . THR A 1 302 ? 8.75 -17.266 0.551 1 98.94 302 THR A C 1
ATOM 2275 O O . THR A 1 302 ? 8.648 -17.719 1.695 1 98.94 302 THR A O 1
ATOM 2278 N N . ALA A 1 303 ? 7.891 -16.422 0.033 1 98.88 303 ALA A N 1
ATOM 2279 C CA . ALA A 1 303 ? 6.641 -16.156 0.738 1 98.88 303 ALA A CA 1
ATOM 2280 C C . ALA A 1 303 ? 5.477 -16.922 0.104 1 98.88 303 ALA A C 1
ATOM 2282 O O . ALA A 1 303 ? 5.465 -17.141 -1.107 1 98.88 303 ALA A O 1
ATOM 2283 N N . MET A 1 304 ? 4.508 -17.203 0.899 1 98.62 304 MET A N 1
ATOM 2284 C CA . MET A 1 304 ? 3.477 -18.172 0.524 1 98.62 304 MET A CA 1
ATOM 2285 C C . MET A 1 304 ? 2.385 -17.5 -0.303 1 98.62 304 MET A C 1
ATOM 2287 O O . MET A 1 304 ? 1.755 -16.547 0.15 1 98.62 304 MET A O 1
ATOM 2291 N N . ASN A 1 305 ? 2.146 -17.953 -1.497 1 98.56 305 ASN A N 1
ATOM 2292 C CA . ASN A 1 305 ? 0.971 -17.781 -2.34 1 98.56 305 ASN A CA 1
ATOM 2293 C C . ASN A 1 305 ? 0.32 -19.109 -2.691 1 98.56 305 ASN A C 1
ATOM 2295 O O . ASN A 1 305 ? 0.472 -19.609 -3.811 1 98.56 305 ASN A O 1
ATOM 2299 N N . SER A 1 306 ? -0.51 -19.656 -1.85 1 97.94 306 SER A N 1
ATOM 2300 C CA . SER A 1 306 ? -1.022 -21.016 -1.955 1 97.94 306 SER A CA 1
ATOM 2301 C C . SER A 1 306 ? -2.242 -21.078 -2.867 1 97.94 306 SER A C 1
ATOM 2303 O O . SER A 1 306 ? -3.307 -20.562 -2.527 1 97.94 306 SER A O 1
ATOM 2305 N N . PRO A 1 307 ? -2.086 -21.781 -3.961 1 98.12 307 PRO A N 1
ATOM 2306 C CA . PRO A 1 307 ? -3.275 -21.953 -4.797 1 98.12 307 PRO A CA 1
ATOM 2307 C C . PRO A 1 307 ? -4.355 -22.797 -4.117 1 98.12 307 PRO A C 1
ATOM 2309 O O . PRO A 1 307 ? -5.547 -22.578 -4.352 1 98.12 307 PRO A O 1
ATOM 2312 N N . VAL A 1 308 ? -3.941 -23.672 -3.264 1 97.75 308 VAL A N 1
ATOM 2313 C CA . VAL A 1 308 ? -4.891 -24.516 -2.543 1 97.75 308 VAL A CA 1
ATOM 2314 C C . VAL A 1 308 ? -5.742 -23.656 -1.61 1 97.75 308 VAL A C 1
ATOM 2316 O O . VAL A 1 308 ? -6.973 -23.719 -1.646 1 97.75 308 VAL A O 1
ATOM 2319 N N . GLN A 1 309 ? -5.074 -22.812 -0.85 1 98 309 GLN A N 1
ATOM 2320 C CA . GLN A 1 309 ? -5.801 -21.969 0.098 1 98 309 GLN A CA 1
ATOM 2321 C C . GLN A 1 309 ? -6.684 -20.969 -0.626 1 98 309 GLN A C 1
ATOM 2323 O O . GLN A 1 309 ? -7.805 -20.688 -0.191 1 98 309 GLN A O 1
ATOM 2328 N N . ILE A 1 310 ? -6.207 -20.406 -1.706 1 98.69 310 ILE A N 1
ATOM 2329 C CA . ILE A 1 310 ? -6.996 -19.453 -2.482 1 98.69 310 ILE A CA 1
ATOM 2330 C C . ILE A 1 310 ? -8.227 -20.156 -3.061 1 98.69 310 ILE A C 1
ATOM 2332 O O . ILE A 1 310 ? -9.328 -19.609 -3.043 1 98.69 310 ILE A O 1
ATOM 2336 N N . GLY A 1 311 ? -8.016 -21.391 -3.553 1 98.81 311 GLY A N 1
ATOM 2337 C CA . GLY A 1 311 ? -9.133 -22.156 -4.066 1 98.81 311 GLY A CA 1
ATOM 2338 C C . GLY A 1 311 ? -10.195 -22.438 -3.014 1 98.81 311 GLY A C 1
ATOM 2339 O O . GLY A 1 311 ? -11.383 -22.25 -3.256 1 98.81 311 GLY A O 1
ATOM 2340 N N . ILE A 1 312 ? -9.766 -22.844 -1.873 1 98.69 312 ILE A N 1
ATOM 2341 C CA . ILE A 1 312 ? -10.664 -23.156 -0.765 1 98.69 312 ILE A CA 1
ATOM 2342 C C . ILE A 1 312 ? -11.43 -21.891 -0.364 1 98.69 312 ILE A C 1
ATOM 2344 O O . ILE A 1 312 ? -12.656 -21.906 -0.24 1 98.69 312 ILE A O 1
ATOM 2348 N N . ASN A 1 313 ? -10.695 -20.781 -0.203 1 98.75 313 ASN A N 1
ATOM 2349 C CA . ASN A 1 313 ? -11.32 -19.516 0.19 1 98.75 313 ASN A CA 1
ATOM 2350 C C . ASN A 1 313 ? -12.344 -19.062 -0.843 1 98.75 313 ASN A C 1
ATOM 2352 O O . ASN A 1 313 ? -13.391 -18.5 -0.486 1 98.75 313 ASN A O 1
ATOM 2356 N N . SER A 1 314 ? -11.977 -19.25 -2.104 1 98.88 314 SER A N 1
ATOM 2357 C CA . SER A 1 314 ? -12.859 -18.812 -3.1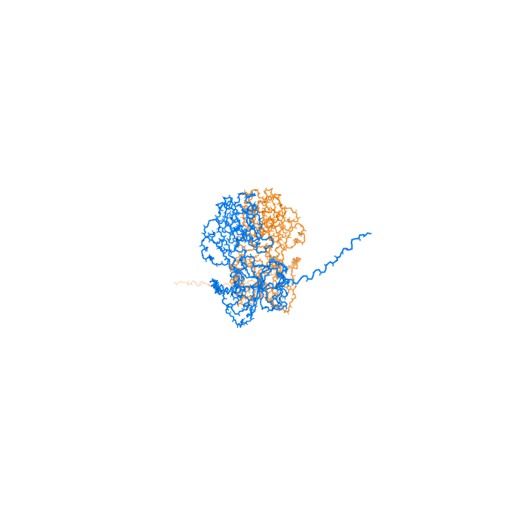74 1 98.88 314 SER A CA 1
ATOM 2358 C C . SER A 1 314 ? -14.219 -19.5 -3.094 1 98.88 314 SER A C 1
ATOM 2360 O O . SER A 1 314 ? -15.258 -18.844 -3.182 1 98.88 314 SER A O 1
ATOM 2362 N N . VAL A 1 315 ? -14.219 -20.797 -2.885 1 98.88 315 VAL A N 1
ATOM 2363 C CA . VAL A 1 315 ? -15.461 -21.562 -2.793 1 98.88 315 VAL A CA 1
ATOM 2364 C C . VAL A 1 315 ? -16.188 -21.203 -1.496 1 98.88 315 VAL A C 1
ATOM 2366 O O . VAL A 1 315 ? -17.406 -21.047 -1.483 1 98.88 315 VAL A O 1
ATOM 2369 N N . LYS A 1 316 ? -15.469 -21.047 -0.407 1 98.81 316 LYS A N 1
ATOM 2370 C CA . LYS A 1 316 ? -16.047 -20.641 0.865 1 98.81 316 LYS A CA 1
ATOM 2371 C C . LYS A 1 316 ? -16.828 -19.328 0.714 1 98.81 316 LYS A C 1
ATOM 2373 O O . LYS A 1 316 ? -17.984 -19.25 1.129 1 98.81 316 LYS A O 1
ATOM 2378 N N . TYR A 1 317 ? -16.219 -18.375 0.052 1 98.81 317 TYR A N 1
ATOM 2379 C CA . TYR A 1 317 ? -16.844 -17.078 -0.089 1 98.81 317 TYR A CA 1
ATOM 2380 C C . TYR A 1 317 ? -18.031 -17.141 -1.034 1 98.81 317 TYR A C 1
ATOM 2382 O O . TYR A 1 317 ? -19.031 -16.438 -0.833 1 98.81 317 TYR A O 1
ATOM 2390 N N . ALA A 1 318 ? -17.875 -17.969 -2.07 1 98.88 318 ALA A N 1
ATOM 2391 C CA . ALA A 1 318 ? -19.031 -18.203 -2.941 1 98.88 318 ALA A CA 1
ATOM 2392 C C . ALA A 1 318 ? -20.219 -18.734 -2.148 1 98.88 318 ALA A C 1
ATOM 2394 O O . ALA A 1 318 ? -21.344 -18.234 -2.291 1 98.88 318 ALA A O 1
ATOM 2395 N N . ILE A 1 319 ? -20.031 -19.703 -1.285 1 98.88 319 ILE A N 1
ATOM 2396 C CA . ILE A 1 319 ? -21.078 -20.312 -0.48 1 98.88 319 ILE A CA 1
ATOM 2397 C C . ILE A 1 319 ? -21.672 -19.281 0.478 1 98.88 319 ILE A C 1
ATOM 2399 O O . ILE A 1 319 ? -22.891 -19.188 0.633 1 98.88 319 ILE A O 1
ATOM 2403 N N . GLU A 1 320 ? -20.797 -18.516 1.112 1 98.75 320 GLU A N 1
ATOM 2404 C CA . GLU A 1 320 ? -21.281 -17.469 2.014 1 98.75 320 GLU A CA 1
ATOM 2405 C C . GLU A 1 320 ? -22.172 -16.469 1.279 1 98.75 320 GLU A C 1
ATOM 2407 O O . GLU A 1 320 ? -23.203 -16.047 1.813 1 98.75 320 GLU A O 1
ATOM 2412 N N . TYR A 1 321 ? -21.75 -16.141 0.09 1 98.69 321 TYR A N 1
ATOM 2413 C CA . TYR A 1 321 ? -22.562 -15.234 -0.719 1 98.69 321 TYR A CA 1
ATOM 2414 C C . TYR A 1 321 ? -23.906 -15.852 -1.051 1 98.69 321 TYR A C 1
ATOM 2416 O O . TYR A 1 321 ? -24.938 -15.188 -0.954 1 98.69 321 TYR A O 1
ATOM 2424 N N . LEU A 1 322 ? -23.938 -17.109 -1.461 1 98.56 322 LEU A N 1
ATOM 2425 C CA . LEU A 1 322 ? -25.172 -17.812 -1.784 1 98.56 322 LEU A CA 1
ATOM 2426 C C . LEU A 1 322 ? -26.078 -17.891 -0.571 1 98.56 322 LEU A C 1
ATOM 2428 O O . LEU A 1 322 ? -27.312 -17.891 -0.716 1 98.56 322 LEU A O 1
ATOM 2432 N N . ASN A 1 323 ? -25.469 -17.875 0.585 1 98.44 323 ASN A N 1
ATOM 2433 C CA . ASN A 1 323 ? -26.234 -17.922 1.834 1 98.44 323 ASN A CA 1
ATOM 2434 C C . ASN A 1 323 ? -26.703 -16.531 2.248 1 98.44 323 ASN A C 1
ATOM 2436 O O . ASN A 1 323 ? -27.328 -16.375 3.299 1 98.44 323 ASN A O 1
ATOM 2440 N N . GLY A 1 324 ? -26.297 -15.5 1.553 1 97.88 324 GLY A N 1
ATOM 2441 C CA . GLY A 1 324 ? -26.891 -14.195 1.791 1 97.88 324 GLY A CA 1
ATOM 2442 C C . GLY A 1 324 ? -25.891 -13.164 2.281 1 97.88 324 GLY A C 1
ATOM 2443 O O . GLY A 1 324 ? -26.219 -11.977 2.375 1 97.88 324 GLY A O 1
ATOM 2444 N N . LYS A 1 325 ? -24.703 -13.539 2.564 1 97.38 325 LYS A N 1
ATOM 2445 C CA . LYS A 1 325 ? -23.703 -12.562 2.988 1 97.38 325 LYS A CA 1
ATOM 2446 C C . LYS A 1 325 ? -23.391 -11.578 1.864 1 97.38 325 LYS A C 1
ATOM 2448 O O . LYS A 1 325 ? -23.25 -11.977 0.705 1 97.38 325 LYS A O 1
ATOM 2453 N N . ARG A 1 326 ? -23.266 -10.281 2.27 1 95.5 326 ARG A N 1
ATOM 2454 C CA . ARG A 1 326 ? -22.984 -9.273 1.254 1 95.5 326 ARG A CA 1
ATOM 2455 C C . ARG A 1 326 ? -21.875 -8.336 1.714 1 95.5 326 ARG A C 1
ATOM 2457 O O . ARG A 1 326 ? -21.297 -7.605 0.905 1 95.5 326 ARG A O 1
ATOM 2464 N N . ASP A 1 327 ? -21.5 -8.445 2.918 1 90.56 327 ASP A N 1
ATOM 2465 C CA . ASP A 1 327 ? -20.547 -7.508 3.498 1 90.56 327 ASP A CA 1
ATOM 2466 C C . ASP A 1 327 ? -19.125 -8.039 3.385 1 90.56 327 ASP A C 1
ATOM 2468 O O . ASP A 1 327 ? -18.438 -8.227 4.395 1 90.56 327 ASP A O 1
ATOM 2472 N N . PHE A 1 328 ? -18.625 -8.125 2.143 1 94.75 328 PHE A N 1
ATOM 2473 C CA . PHE A 1 328 ? -17.266 -8.547 1.881 1 94.75 328 PHE A CA 1
ATOM 2474 C C . PHE A 1 328 ? -16.328 -7.34 1.778 1 94.75 328 PHE A C 1
ATOM 2476 O O . PHE A 1 328 ? -16.719 -6.301 1.238 1 94.75 328 PHE A O 1
ATOM 2483 N N . ASP A 1 329 ? -15.156 -7.547 2.307 1 91.12 329 ASP A N 1
ATOM 2484 C CA . ASP A 1 329 ? -14.133 -6.578 1.932 1 91.12 329 ASP A CA 1
ATOM 2485 C C . ASP A 1 329 ? -13.859 -6.625 0.431 1 91.12 329 ASP A C 1
ATOM 2487 O O . ASP A 1 329 ? -14.016 -7.668 -0.203 1 91.12 329 ASP A O 1
ATOM 2491 N N . LYS A 1 330 ? -13.438 -5.508 -0.081 1 92.75 330 LYS A N 1
ATOM 2492 C CA . LYS A 1 330 ? -13.164 -5.473 -1.516 1 92.75 330 LYS A CA 1
ATOM 2493 C C . LYS A 1 330 ? -11.969 -6.359 -1.869 1 92.75 330 LYS A C 1
ATOM 2495 O O . LYS A 1 330 ? -11.844 -6.816 -3.006 1 92.75 330 LYS A O 1
ATOM 2500 N N . THR A 1 331 ? -11.117 -6.52 -0.965 1 95.88 331 THR A N 1
ATOM 2501 C CA . THR A 1 331 ? -10.016 -7.465 -1.122 1 95.88 331 THR A CA 1
ATOM 2502 C C . THR A 1 331 ? -9.891 -8.359 0.107 1 95.88 331 THR A C 1
ATOM 2504 O O . THR A 1 331 ? -9.898 -7.875 1.239 1 95.88 331 THR A O 1
ATOM 2507 N N . SER A 1 332 ? -9.789 -9.609 -0.118 1 97.12 332 SER A N 1
ATOM 2508 C CA . SER A 1 332 ? -9.625 -10.625 0.913 1 97.12 332 SER A CA 1
ATOM 2509 C C . SER A 1 332 ? -8.297 -11.359 0.749 1 97.12 332 SER A C 1
ATOM 2511 O O . SER A 1 332 ? -8.078 -12.031 -0.264 1 97.12 332 SER A O 1
ATOM 2513 N N . PHE A 1 333 ? -7.508 -11.281 1.793 1 97.94 333 PHE A N 1
ATOM 2514 C CA . PHE A 1 333 ? -6.156 -11.82 1.689 1 97.94 333 PHE A CA 1
ATOM 2515 C C . PHE A 1 333 ? -6.031 -13.125 2.473 1 97.94 333 PHE A C 1
ATOM 2517 O O . PHE A 1 333 ? -6.664 -13.289 3.52 1 97.94 333 PHE A O 1
ATOM 2524 N N . THR A 1 334 ? -5.223 -14.016 1.94 1 97.88 334 THR A N 1
ATOM 2525 C CA . THR A 1 334 ? -4.676 -15.039 2.818 1 97.88 334 THR A CA 1
ATOM 2526 C C . THR A 1 334 ? -3.637 -14.453 3.766 1 97.88 334 THR A C 1
ATOM 2528 O O . THR A 1 334 ? -3.062 -13.398 3.484 1 97.88 334 THR A O 1
ATOM 2531 N N . ALA A 1 335 ? -3.389 -15.109 4.836 1 96.88 335 ALA A N 1
ATOM 2532 C CA . ALA A 1 335 ? -2.418 -14.625 5.812 1 96.88 335 ALA A CA 1
ATOM 2533 C C . ALA A 1 335 ? -1.003 -14.664 5.242 1 96.88 335 ALA A C 1
ATOM 2535 O O . ALA A 1 335 ? -0.604 -15.648 4.621 1 96.88 335 ALA A O 1
ATOM 2536 N N . PRO A 1 336 ? -0.259 -13.578 5.477 1 98.44 336 PRO A N 1
ATOM 2537 C CA . PRO A 1 336 ? 1.141 -13.609 5.047 1 98.44 336 PRO A CA 1
ATOM 2538 C C . PRO A 1 336 ? 1.958 -14.68 5.77 1 98.44 336 PRO A C 1
ATOM 2540 O O . PRO A 1 336 ? 1.715 -14.953 6.945 1 98.44 336 PRO A O 1
ATOM 2543 N N . LEU A 1 337 ? 2.887 -15.242 5.004 1 98.75 337 LEU A N 1
ATOM 2544 C CA . LEU A 1 337 ? 3.699 -16.312 5.57 1 98.75 337 LEU A CA 1
ATOM 2545 C C . LEU A 1 337 ? 5.035 -16.422 4.848 1 98.75 337 LEU A C 1
ATOM 2547 O O . LEU A 1 337 ? 5.07 -16.594 3.625 1 98.75 337 LEU A O 1
ATOM 2551 N N . LEU A 1 338 ? 6.074 -16.312 5.617 1 98.94 338 LEU A N 1
ATOM 2552 C CA . LEU A 1 338 ? 7.422 -16.484 5.086 1 98.94 338 LEU A CA 1
ATOM 2553 C C . LEU A 1 338 ? 7.918 -17.906 5.336 1 98.94 338 LEU A C 1
ATOM 2555 O O . LEU A 1 338 ? 7.793 -18.422 6.445 1 98.94 338 LEU A O 1
ATOM 2559 N N . ILE A 1 339 ? 8.43 -18.516 4.316 1 98.94 339 ILE A N 1
ATOM 2560 C CA . ILE A 1 339 ? 9.016 -19.844 4.422 1 98.94 339 ILE A CA 1
ATOM 2561 C C . ILE A 1 339 ? 10.539 -19.734 4.367 1 98.94 339 ILE A C 1
ATOM 2563 O O . ILE A 1 339 ? 11.102 -19.25 3.383 1 98.94 339 ILE A O 1
ATOM 2567 N N . THR A 1 340 ? 11.141 -20.109 5.355 1 98.88 340 THR A N 1
ATOM 2568 C CA . THR A 1 340 ? 12.586 -20.188 5.512 1 98.88 340 THR A CA 1
ATOM 2569 C C . THR A 1 340 ? 13.023 -21.594 5.883 1 98.88 340 THR A C 1
ATOM 2571 O O . THR A 1 340 ? 12.188 -22.5 5.984 1 98.88 340 THR A O 1
ATOM 2574 N N . LYS A 1 341 ? 14.32 -21.75 6.078 1 98.62 341 LYS A N 1
ATOM 2575 C CA . LYS A 1 341 ? 14.82 -23.062 6.477 1 98.62 341 LYS A CA 1
ATOM 2576 C C . LYS A 1 341 ? 14.195 -23.516 7.793 1 98.62 341 LYS A C 1
ATOM 2578 O O . LYS A 1 341 ? 14.016 -24.703 8.023 1 98.62 341 LYS A O 1
ATOM 2583 N N . GLU A 1 342 ? 13.75 -22.594 8.625 1 98.44 342 GLU A N 1
ATOM 2584 C CA . GLU A 1 342 ? 13.242 -22.875 9.969 1 98.44 342 GLU A CA 1
ATOM 2585 C C . GLU A 1 342 ? 11.875 -23.547 9.906 1 98.44 342 GLU A C 1
ATOM 2587 O O . GLU A 1 342 ? 11.516 -24.297 10.812 1 98.44 342 GLU A O 1
ATOM 2592 N N . ASN A 1 343 ? 11.109 -23.328 8.844 1 98.62 343 ASN A N 1
ATOM 2593 C CA . ASN A 1 343 ? 9.742 -23.844 8.844 1 98.62 343 ASN A CA 1
ATOM 2594 C C . ASN A 1 343 ? 9.406 -24.547 7.531 1 98.62 343 ASN A C 1
ATOM 2596 O O . ASN A 1 343 ? 8.297 -25.047 7.352 1 98.62 343 ASN A O 1
ATOM 2600 N N . ALA A 1 344 ? 10.336 -24.625 6.656 1 98.75 344 ALA A N 1
ATOM 2601 C CA . ALA A 1 344 ? 10.109 -25.141 5.305 1 98.75 344 ALA A CA 1
ATOM 2602 C C . ALA A 1 344 ? 9.539 -26.547 5.336 1 98.75 344 ALA A C 1
ATOM 2604 O O . ALA A 1 344 ? 8.656 -26.891 4.547 1 98.75 344 ALA A O 1
ATOM 2605 N N . ALA A 1 345 ? 9.977 -27.359 6.195 1 98.44 345 ALA A N 1
ATOM 2606 C CA . ALA A 1 345 ? 9.562 -28.75 6.27 1 98.44 345 ALA A CA 1
ATOM 2607 C C . ALA A 1 345 ? 8.055 -28.859 6.508 1 98.44 345 ALA A C 1
ATOM 2609 O O . ALA A 1 345 ? 7.41 -29.797 6.023 1 98.44 345 ALA A O 1
ATOM 2610 N N . LYS A 1 346 ? 7.523 -27.953 7.203 1 98.19 346 LYS A N 1
ATOM 2611 C CA . LYS A 1 346 ? 6.098 -27.938 7.527 1 98.19 346 LYS A CA 1
ATOM 2612 C C . LYS A 1 346 ? 5.25 -27.75 6.273 1 98.19 346 LYS A C 1
ATOM 2614 O O . LYS A 1 346 ? 4.102 -28.203 6.223 1 98.19 346 LYS A O 1
ATOM 2619 N N . TYR A 1 347 ? 5.836 -27.219 5.238 1 98 347 TYR A N 1
ATOM 2620 C CA . TYR A 1 347 ? 5.039 -26.812 4.078 1 98 347 TYR A CA 1
ATOM 2621 C C . TYR A 1 347 ? 5.449 -27.609 2.842 1 98 347 TYR A C 1
ATOM 2623 O O . TYR A 1 347 ? 4.867 -27.438 1.769 1 98 347 TYR A O 1
ATOM 2631 N N . TYR A 1 348 ? 6.398 -28.469 2.992 1 98.19 348 TYR A N 1
ATOM 2632 C CA . TYR A 1 348 ? 6.891 -29.266 1.867 1 98.19 348 TYR A CA 1
ATOM 2633 C C . TYR A 1 348 ? 6.051 -30.516 1.675 1 98.19 348 TYR A C 1
ATOM 2635 O O . TYR A 1 348 ? 5.867 -31.297 2.611 1 98.19 348 TYR A O 1
ATOM 2643 N N . ASN A 1 349 ? 5.512 -30.672 0.486 1 96.5 349 ASN A N 1
ATOM 2644 C CA . ASN A 1 349 ? 4.801 -31.875 0.055 1 96.5 349 ASN A CA 1
ATOM 2645 C C . ASN A 1 349 ? 5.223 -32.281 -1.349 1 96.5 349 ASN A C 1
ATOM 2647 O O . ASN A 1 349 ? 4.781 -31.703 -2.338 1 96.5 349 ASN A O 1
ATOM 2651 N N . PRO A 1 350 ? 6.02 -33.344 -1.431 1 95.88 350 PRO A N 1
ATOM 2652 C CA . PRO A 1 350 ? 6.543 -33.75 -2.734 1 95.88 350 PRO A CA 1
ATOM 2653 C C . PRO A 1 350 ? 5.457 -34.281 -3.674 1 95.88 350 PRO A C 1
ATOM 2655 O O . PRO A 1 350 ? 5.664 -34.344 -4.887 1 95.88 350 PRO A O 1
ATOM 2658 N N . LYS A 1 351 ? 4.273 -34.594 -3.164 1 95.12 351 LYS A N 1
ATOM 2659 C CA . LYS A 1 351 ? 3.199 -35.156 -3.975 1 95.12 351 LYS A CA 1
ATOM 2660 C C . LYS A 1 351 ? 2.238 -34.062 -4.449 1 95.12 351 LYS A C 1
ATOM 2662 O O . LYS A 1 351 ? 1.348 -34.344 -5.258 1 95.12 351 LYS A O 1
ATOM 2667 N N . ALA A 1 352 ? 2.492 -32.906 -3.938 1 95 352 ALA A N 1
ATOM 2668 C CA . ALA A 1 352 ? 1.623 -31.781 -4.336 1 95 352 ALA A CA 1
ATOM 2669 C C . ALA A 1 352 ? 1.819 -31.438 -5.805 1 95 352 ALA A C 1
ATOM 2671 O O . ALA A 1 352 ? 2.906 -31.625 -6.355 1 95 352 ALA A O 1
ATOM 2672 N N . ILE A 1 353 ? 0.786 -30.906 -6.441 1 95 353 ILE A N 1
ATOM 2673 C CA . ILE A 1 353 ? 0.865 -30.453 -7.824 1 95 353 ILE A CA 1
ATOM 2674 C C . ILE A 1 353 ? 1.824 -29.266 -7.922 1 95 353 ILE A C 1
ATOM 2676 O O . ILE A 1 353 ? 2.545 -29.125 -8.914 1 95 353 ILE A O 1
ATOM 2680 N N . PHE A 1 354 ? 1.768 -28.484 -6.906 1 94.88 354 PHE A N 1
ATOM 2681 C CA . PHE A 1 354 ? 2.516 -27.234 -6.867 1 94.88 354 PHE A CA 1
ATOM 2682 C C . PHE A 1 354 ? 3.291 -27.109 -5.559 1 94.88 354 PHE A C 1
ATOM 2684 O O . PHE A 1 354 ? 2.764 -27.406 -4.488 1 94.88 354 PHE A O 1
ATOM 2691 N N . MET B 1 1 ? -10.023 51.75 107.938 1 29.58 1 MET B N 1
ATOM 2692 C CA . MET B 1 1 ? -9.977 50.594 107.062 1 29.58 1 MET B CA 1
ATOM 2693 C C . MET B 1 1 ? -10.945 50.781 105.875 1 29.58 1 MET B C 1
ATOM 2695 O O . MET B 1 1 ? -12.156 50.844 106.062 1 29.58 1 MET B O 1
ATOM 2699 N N . LYS B 1 2 ? -10.477 51.469 104.812 1 27.69 2 LYS B N 1
ATOM 2700 C CA . LYS B 1 2 ? -10.336 52.625 103.938 1 27.69 2 LYS B CA 1
ATOM 2701 C C . LYS B 1 2 ? -11.047 52.375 102.625 1 27.69 2 LYS B C 1
ATOM 2703 O O . LYS B 1 2 ? -11.242 51.25 102.188 1 27.69 2 LYS B O 1
ATOM 2708 N N . THR B 1 3 ? -11.391 53.344 101.938 1 26.31 3 THR B N 1
ATOM 2709 C CA . THR B 1 3 ? -12.305 53.969 100.938 1 26.31 3 THR B CA 1
ATOM 2710 C C . THR B 1 3 ? -12.117 53.375 99.562 1 26.31 3 THR B C 1
ATOM 2712 O O . THR B 1 3 ? -11.047 53.5 99 1 26.31 3 THR B O 1
ATOM 2715 N N . ILE B 1 4 ? -12.836 52.156 99.25 1 29.84 4 ILE B N 1
ATOM 2716 C CA . ILE B 1 4 ? -12.922 51.25 98.125 1 29.84 4 ILE B CA 1
ATOM 2717 C C . ILE B 1 4 ? -13.094 52.031 96.812 1 29.84 4 ILE B C 1
ATOM 2719 O O . ILE B 1 4 ? -13.844 53 96.812 1 29.84 4 ILE B O 1
ATOM 2723 N N . ASN B 1 5 ? -12.234 51.812 95.75 1 26.56 5 ASN B N 1
ATOM 2724 C CA . ASN B 1 5 ? -11.656 52.219 94.5 1 26.56 5 ASN B CA 1
ATOM 2725 C C . ASN B 1 5 ? -12.695 52.156 93.375 1 26.56 5 ASN B C 1
ATOM 2727 O O . ASN B 1 5 ? -12.93 51.094 92.75 1 26.56 5 ASN B O 1
ATOM 2731 N N . PHE B 1 6 ? -13.891 52.844 93.5 1 27.83 6 PHE B N 1
ATOM 2732 C CA . PHE B 1 6 ? -15.07 52.562 92.688 1 27.83 6 PHE B CA 1
ATOM 2733 C C . PHE B 1 6 ? -14.844 53.031 91.25 1 27.83 6 PHE B C 1
ATOM 2735 O O . PHE B 1 6 ? -15.078 54.188 90.938 1 27.83 6 PHE B O 1
ATOM 2742 N N . LYS B 1 7 ? -13.578 52.781 90.688 1 28 7 LYS B N 1
ATOM 2743 C CA . LYS B 1 7 ? -13.234 53.531 89.438 1 28 7 LYS B CA 1
ATOM 2744 C C . LYS B 1 7 ? -14.227 53.25 88.312 1 28 7 LYS B C 1
ATOM 2746 O O . LYS B 1 7 ? -14.516 52.094 88 1 28 7 LYS B O 1
ATOM 2751 N N . ILE B 1 8 ? -15.008 54.312 87.938 1 24.14 8 ILE B N 1
ATOM 2752 C CA . ILE B 1 8 ? -16.141 54.719 87.125 1 24.14 8 ILE B CA 1
ATOM 2753 C C . ILE B 1 8 ? -15.883 54.344 85.625 1 24.14 8 ILE B C 1
ATOM 2755 O O . ILE B 1 8 ? -14.906 54.812 85.062 1 24.14 8 ILE B O 1
ATOM 2759 N N . ALA B 1 9 ? -16.312 53.156 85.125 1 28.52 9 ALA B N 1
ATOM 2760 C CA . ALA B 1 9 ? -16.25 52.375 83.875 1 28.52 9 ALA B CA 1
ATOM 2761 C C . ALA B 1 9 ? -16.828 53.188 82.75 1 28.52 9 ALA B C 1
ATOM 2763 O O . ALA B 1 9 ? -16.828 52.719 81.562 1 28.52 9 ALA B O 1
ATOM 2764 N N . PHE B 1 10 ? -17.391 54.562 83 1 25.08 10 PHE B N 1
ATOM 2765 C CA . PHE B 1 10 ? -18.453 54.875 82 1 25.08 10 PHE B CA 1
ATOM 2766 C C . PHE B 1 10 ? -17.906 55 80.625 1 25.08 10 PHE B C 1
ATOM 2768 O O . PHE B 1 10 ? -16.734 55.375 80.438 1 25.08 10 PHE B O 1
ATOM 2775 N N . ASN B 1 11 ? -18.672 54.5 79.625 1 28.72 11 ASN B N 1
ATOM 2776 C CA . ASN B 1 11 ? -18.969 54.062 78.312 1 28.72 11 ASN B CA 1
ATOM 2777 C C . ASN B 1 11 ? -19.062 55.25 77.312 1 28.72 11 ASN B C 1
ATOM 2779 O O . ASN B 1 11 ? -20 56.062 77.438 1 28.72 11 ASN B O 1
ATOM 2783 N N . LYS B 1 12 ? -17.938 56.031 77.25 1 26.09 12 LYS B N 1
ATOM 2784 C CA . LYS B 1 12 ? -17.828 57.25 76.438 1 26.09 12 LYS B CA 1
ATOM 2785 C C . LYS B 1 12 ? -18.328 57.031 75 1 26.09 12 LYS B C 1
ATOM 2787 O O . LYS B 1 12 ? -17.922 56.094 74.375 1 26.09 12 LYS B O 1
ATOM 2792 N N . LEU B 1 13 ? -19.516 57.531 74.688 1 29.14 13 LEU B N 1
ATOM 2793 C CA . LEU B 1 13 ? -20.516 57.75 73.688 1 29.14 13 LEU B CA 1
ATOM 2794 C C . LEU B 1 13 ? -19.891 58.375 72.438 1 29.14 13 LEU B C 1
ATOM 2796 O O . LEU B 1 13 ? -19.531 59.562 72.438 1 29.14 13 LEU B O 1
ATOM 2800 N N . CYS B 1 14 ? -18.797 57.75 71.875 1 29.12 14 CYS B N 1
ATOM 2801 C CA . CYS B 1 14 ? -18.078 58.375 70.812 1 29.12 14 CYS B CA 1
ATOM 2802 C C . CYS B 1 14 ? -19 58.656 69.625 1 29.12 14 CYS B C 1
ATOM 2804 O O . CYS B 1 14 ? -19.641 57.75 69.125 1 29.12 14 CYS B O 1
ATOM 2806 N N . VAL B 1 15 ? -19.641 59.844 69.625 1 28.33 15 VAL B N 1
ATOM 2807 C CA . VAL B 1 15 ? -20.625 60.375 68.688 1 28.33 15 VAL B CA 1
ATOM 2808 C C . VAL B 1 15 ? -20.078 60.344 67.312 1 28.33 15 VAL B C 1
ATOM 2810 O O . VAL B 1 15 ? -18.969 60.812 67 1 28.33 15 VAL B O 1
ATOM 2813 N N . PRO B 1 16 ? -20.656 59.5 66.5 1 30.7 16 PRO B N 1
ATOM 2814 C CA . PRO B 1 16 ? -20.453 59.062 65.062 1 30.7 16 PRO B CA 1
ATOM 2815 C C . PRO B 1 16 ? -20.547 60.219 64.062 1 30.7 16 PRO B C 1
ATOM 2817 O O . PRO B 1 16 ? -21.641 60.781 63.875 1 30.7 16 PRO B O 1
ATOM 2820 N N . LEU B 1 17 ? -19.703 61.312 64.438 1 27.44 17 LEU B N 1
ATOM 2821 C CA . LEU B 1 17 ? -19.969 62.469 63.531 1 27.44 17 LEU B CA 1
ATOM 2822 C C . LEU B 1 17 ? -20.016 62.031 62.062 1 27.44 17 LEU B C 1
ATOM 2824 O O . LEU B 1 17 ? -19.188 61.188 61.656 1 27.44 17 LEU B O 1
ATOM 2828 N N . LEU B 1 18 ? -21.062 62.438 61.406 1 28.77 18 LEU B N 1
ATOM 2829 C CA . LEU B 1 18 ? -21.781 62.312 60.156 1 28.77 18 LEU B CA 1
ATOM 2830 C C . LEU B 1 18 ? -20.938 62.844 59 1 28.77 18 LEU B C 1
ATOM 2832 O O . LEU B 1 18 ? -20.781 64.062 58.812 1 28.77 18 LEU B O 1
ATOM 2836 N N . VAL B 1 19 ? -19.578 62.531 59.062 1 30.22 19 VAL B N 1
ATOM 2837 C CA . VAL B 1 19 ? -18.812 63.188 58.031 1 30.22 19 VAL B CA 1
ATOM 2838 C C . VAL B 1 19 ? -19.438 62.906 56.656 1 30.22 19 VAL B C 1
ATOM 2840 O O . VAL B 1 19 ? -19.641 61.75 56.281 1 30.22 19 VAL B O 1
ATOM 2843 N N . PHE B 1 20 ? -20.188 63.906 56.25 1 28.34 20 PHE B N 1
ATOM 2844 C CA . PHE B 1 20 ? -20.906 64.062 55 1 28.34 20 PHE B CA 1
ATOM 2845 C C . PHE B 1 20 ? -19.984 63.844 53.781 1 28.34 20 PHE B C 1
ATOM 2847 O O . PHE B 1 20 ? -19.062 64.625 53.562 1 28.34 20 PHE B O 1
ATOM 2854 N N . THR B 1 21 ? -19.422 62.625 53.781 1 28 21 THR B N 1
ATOM 2855 C CA . THR B 1 21 ? -18.516 62.312 52.688 1 28 21 THR B CA 1
ATOM 2856 C C . THR B 1 21 ? -19.172 62.625 51.344 1 28 21 THR B C 1
ATOM 2858 O O . THR B 1 21 ? -20.234 62.125 51.031 1 28 21 THR B O 1
ATOM 2861 N N . LEU B 1 22 ? -19.031 63.969 51.094 1 28.84 22 LEU B N 1
ATOM 2862 C CA . LEU B 1 22 ? -19.484 64.5 49.781 1 28.84 22 LEU B CA 1
ATOM 2863 C C . LEU B 1 22 ? -19.047 63.562 48.656 1 28.84 22 LEU B C 1
ATOM 2865 O O . LEU B 1 22 ? -17.859 63.375 48.438 1 28.84 22 LEU B O 1
ATOM 2869 N N . LEU B 1 23 ? -19.766 62.469 48.5 1 29.02 23 LEU B N 1
ATOM 2870 C CA . LEU B 1 23 ? -19.656 61.5 47.438 1 29.02 23 LEU B CA 1
ATOM 2871 C C . LEU B 1 23 ? -19.688 62.188 46.062 1 29.02 23 LEU B C 1
ATOM 2873 O O . LEU B 1 23 ? -20.734 62.688 45.656 1 29.02 23 LEU B O 1
ATOM 2877 N N . LEU B 1 24 ? -18.766 63.219 45.969 1 29.03 24 LEU B N 1
ATOM 2878 C CA . LEU B 1 24 ? -18.844 63.781 44.625 1 29.03 24 LEU B CA 1
ATOM 2879 C C . LEU B 1 24 ? -18.875 62.688 43.562 1 29.03 24 LEU B C 1
ATOM 2881 O O . LEU B 1 24 ? -18.016 61.812 43.562 1 29.03 24 LEU B O 1
ATOM 2885 N N . ASN B 1 25 ? -20.062 62.344 43.125 1 31.03 25 ASN B N 1
ATOM 2886 C CA . ASN B 1 25 ? -20.438 61.469 42.031 1 31.03 25 ASN B CA 1
ATOM 2887 C C . ASN B 1 25 ? -19.734 61.875 40.75 1 31.03 25 ASN B C 1
ATOM 2889 O O . ASN B 1 25 ? -20.078 62.875 40.125 1 31.03 25 ASN B O 1
ATOM 2893 N N . MET B 1 26 ? -18.469 62.219 40.781 1 29.84 26 MET B N 1
ATOM 2894 C CA . MET B 1 26 ? -18.031 62.562 39.438 1 29.84 26 MET B CA 1
ATOM 2895 C C . MET B 1 26 ? -18.406 61.438 38.438 1 29.84 26 MET B C 1
ATOM 2897 O O . MET B 1 26 ? -18.031 60.281 38.625 1 29.84 26 MET B O 1
ATOM 2901 N N . VAL B 1 27 ? -19.594 61.594 37.812 1 33.22 27 VAL B N 1
ATOM 2902 C CA . VAL B 1 27 ? -20.094 60.844 36.688 1 33.22 27 VAL B CA 1
ATOM 2903 C C . VAL B 1 27 ? -19.031 60.781 35.594 1 33.22 27 VAL B C 1
ATOM 2905 O O . VAL B 1 27 ? -18.734 61.781 34.938 1 33.22 27 VAL B O 1
ATOM 2908 N N . SER B 1 28 ? -17.812 60.5 35.906 1 30.75 28 SER B N 1
ATOM 2909 C CA . SER B 1 28 ? -16.906 60.469 34.781 1 30.75 28 SER B CA 1
ATOM 2910 C C . SER B 1 28 ? -17.516 59.719 33.594 1 30.75 28 SER B C 1
ATOM 2912 O O . SER B 1 28 ? -17.984 58.594 33.75 1 30.75 28 SER B O 1
ATOM 2914 N N . CYS B 1 29 ? -18.125 60.469 32.594 1 30.06 29 CYS B N 1
ATOM 2915 C CA . CYS B 1 29 ? -18.562 60 31.297 1 30.06 29 CYS B CA 1
ATOM 2916 C C . CYS B 1 29 ? -17.5 59.094 30.656 1 30.06 29 CYS B C 1
ATOM 2918 O O . CYS B 1 29 ? -16.453 59.562 30.219 1 30.06 29 CYS B O 1
ATOM 2920 N N . ALA B 1 30 ? -17.109 58.031 31.312 1 30.06 30 ALA B N 1
ATOM 2921 C CA . ALA B 1 30 ? -16.297 57.094 30.547 1 30.06 30 ALA B CA 1
ATOM 2922 C C . ALA B 1 30 ? -16.844 56.906 29.141 1 30.06 30 ALA B C 1
ATOM 2924 O O . ALA B 1 30 ? -17.969 56.438 28.969 1 30.06 30 ALA B O 1
ATOM 2925 N N . GLU B 1 31 ? -16.547 57.875 28.281 1 29.28 31 GLU B N 1
ATOM 2926 C CA . GLU B 1 31 ? -16.812 57.625 26.875 1 29.28 31 GLU B CA 1
ATOM 2927 C C . GLU B 1 31 ? -16.562 56.156 26.516 1 29.28 31 GLU B C 1
ATOM 2929 O O . GLU B 1 31 ? -15.547 55.562 26.891 1 29.28 31 GLU B O 1
ATOM 2934 N N . GLU B 1 32 ? -17.703 55.469 26.281 1 27.27 32 GLU B N 1
ATOM 2935 C CA . GLU B 1 32 ? -17.688 54.156 25.703 1 27.27 32 GLU B CA 1
ATOM 2936 C C . GLU B 1 32 ? -16.672 54.031 24.578 1 27.27 32 GLU B C 1
ATOM 2938 O O . GLU B 1 32 ? -16.781 54.75 23.562 1 27.27 32 GLU B O 1
ATOM 2943 N N . ILE B 1 33 ? -15.438 54.156 24.859 1 26.08 33 ILE B N 1
ATOM 2944 C CA . ILE B 1 33 ? -14.617 53.844 23.703 1 26.08 33 ILE B CA 1
ATOM 2945 C C . ILE B 1 33 ? -15.211 52.656 22.953 1 26.08 33 ILE B C 1
ATOM 2947 O O . ILE B 1 33 ? -15.359 51.562 23.531 1 26.08 33 ILE B O 1
ATOM 2951 N N . LYS B 1 34 ? -16.031 52.969 22.016 1 28.12 34 LYS B N 1
ATOM 2952 C CA . LYS B 1 34 ? -16.391 51.938 21.031 1 28.12 34 LYS B CA 1
ATOM 2953 C C . LYS B 1 34 ? -15.203 51.062 20.703 1 28.12 34 LYS B C 1
ATOM 2955 O O . LYS B 1 34 ? -14.195 51.531 20.172 1 28.12 34 LYS B O 1
ATOM 2960 N N . THR B 1 35 ? -14.75 50.312 21.703 1 27.25 35 THR B N 1
ATOM 2961 C CA . THR B 1 35 ? -13.82 49.312 21.234 1 27.25 35 THR B CA 1
ATOM 2962 C C . THR B 1 35 ? -14.195 48.844 19.828 1 27.25 35 THR B C 1
ATOM 2964 O O . THR B 1 35 ? -15.312 48.344 19.609 1 27.25 35 THR B O 1
ATOM 2967 N N . ASN B 1 36 ? -13.812 49.5 18.797 1 28.73 36 ASN B N 1
ATOM 2968 C CA . ASN B 1 36 ? -13.867 49 17.422 1 28.73 36 ASN B CA 1
ATOM 2969 C C . ASN B 1 36 ? -13.609 47.5 17.359 1 28.73 36 ASN B C 1
ATOM 2971 O O . ASN B 1 36 ? -12.555 47.031 17.797 1 28.73 36 ASN B O 1
ATOM 2975 N N . LYS B 1 37 ? -14.609 46.656 17.438 1 33.72 37 LYS B N 1
ATOM 2976 C CA . LYS B 1 37 ? -14.609 45.25 17.109 1 33.72 37 LYS B CA 1
ATOM 2977 C C . LYS B 1 37 ? -13.688 44.938 15.93 1 33.72 37 LYS B C 1
ATOM 2979 O O . LYS B 1 37 ? -13.805 45.562 14.867 1 33.72 37 LYS B O 1
ATOM 2984 N N . PRO B 1 38 ? -12.469 44.5 16.156 1 33.03 38 PRO B N 1
ATOM 2985 C CA . PRO B 1 38 ? -11.773 44.156 14.906 1 33.03 38 PRO B CA 1
ATOM 2986 C C . PRO B 1 38 ? -12.719 43.656 13.828 1 33.03 38 PRO B C 1
ATOM 2988 O O . PRO B 1 38 ? -13.711 43 14.141 1 33.03 38 PRO B O 1
ATOM 2991 N N . THR B 1 39 ? -13.031 44.375 12.812 1 31.88 39 THR B N 1
ATOM 2992 C CA . THR B 1 39 ? -13.68 43.906 11.594 1 31.88 39 THR B CA 1
ATOM 2993 C C . THR B 1 39 ? -13.32 42.438 11.312 1 31.88 39 THR B C 1
ATOM 2995 O O . THR B 1 39 ? -12.18 42.031 11.516 1 31.88 39 THR B O 1
ATOM 2998 N N . ASN B 1 40 ? -14.258 41.469 11.398 1 33.25 40 ASN B N 1
ATOM 2999 C CA . ASN B 1 40 ? -14.227 40.062 11.039 1 33.25 40 ASN B CA 1
ATOM 3000 C C . ASN B 1 40 ? -13.281 39.812 9.867 1 33.25 40 ASN B C 1
ATOM 3002 O O . ASN B 1 40 ? -13.477 40.344 8.773 1 33.25 40 ASN B O 1
ATOM 3006 N N . GLY B 1 41 ? -12.031 39.781 9.969 1 34.91 41 GLY B N 1
ATOM 3007 C CA . GLY B 1 41 ? -11.117 39.25 8.969 1 34.91 41 GLY B CA 1
ATOM 3008 C C . GLY B 1 41 ? -11.781 38.312 7.988 1 34.91 41 GLY B C 1
ATOM 3009 O O . GLY B 1 41 ? -12.742 37.625 8.336 1 34.91 41 GLY B O 1
ATOM 3010 N N . ASP B 1 42 ? -12.016 38.656 6.734 1 37.25 42 ASP B N 1
ATOM 3011 C CA . ASP B 1 42 ? -12.438 37.812 5.617 1 37.25 42 ASP B CA 1
ATOM 3012 C C . ASP B 1 42 ? -11.961 36.375 5.801 1 37.25 42 ASP B C 1
ATOM 3014 O O . ASP B 1 42 ? -10.867 36.031 5.367 1 37.25 42 ASP B O 1
ATOM 3018 N N . GLU B 1 43 ? -11.977 35.812 6.957 1 44.22 43 GLU B N 1
ATOM 3019 C CA . GLU B 1 43 ? -11.781 34.375 6.996 1 44.22 43 GLU B CA 1
ATOM 3020 C C . GLU B 1 43 ? -12.516 33.688 5.844 1 44.22 43 GLU B C 1
ATOM 3022 O O . GLU B 1 43 ? -13.711 33.906 5.645 1 44.22 43 GLU B O 1
ATOM 3027 N N . GLU B 1 44 ? -11.891 33.5 4.758 1 50.78 44 GLU B N 1
ATOM 3028 C CA . GLU B 1 44 ? -12.438 32.75 3.635 1 50.78 44 GLU B CA 1
ATOM 3029 C C . GLU B 1 44 ? -13.375 31.656 4.117 1 50.78 44 GLU B C 1
ATOM 3031 O O . GLU B 1 44 ? -13 30.844 4.965 1 50.78 44 GLU B O 1
ATOM 3036 N N . GLU B 1 45 ? -14.641 31.938 4.168 1 61.5 45 GLU B N 1
ATOM 3037 C CA . GLU B 1 45 ? -15.695 30.969 4.418 1 61.5 45 GLU B CA 1
ATOM 3038 C C . GLU B 1 45 ? -15.422 29.656 3.676 1 61.5 45 GLU B C 1
ATOM 3040 O O . GLU B 1 45 ? -15.539 29.594 2.451 1 61.5 45 GLU B O 1
ATOM 3045 N N . THR B 1 46 ? -14.719 28.703 4.32 1 76 46 THR B N 1
ATOM 3046 C CA . THR B 1 46 ? -14.289 27.453 3.709 1 76 46 THR B CA 1
ATOM 3047 C C . THR B 1 46 ? -15.398 26.406 3.797 1 76 46 THR B C 1
ATOM 3049 O O . THR B 1 46 ? -15.32 25.359 3.154 1 76 46 THR B O 1
ATOM 3052 N N . GLY B 1 47 ? -16.453 26.812 4.52 1 89.69 47 GLY B N 1
ATOM 3053 C CA . GLY B 1 47 ? -17.484 25.797 4.707 1 89.69 47 GLY B CA 1
ATOM 3054 C C . GLY B 1 47 ? -18.297 25.547 3.457 1 89.69 47 GLY B C 1
ATOM 3055 O O . GLY B 1 47 ? -18.469 26.453 2.627 1 89.69 47 GLY B O 1
ATOM 3056 N N . GLN B 1 48 ? -18.734 24.297 3.322 1 94.56 48 GLN B N 1
ATOM 3057 C CA . GLN B 1 48 ? -19.562 23.922 2.182 1 94.56 48 GLN B CA 1
ATOM 3058 C C . GLN B 1 48 ? -20.922 23.422 2.639 1 94.56 48 GLN B C 1
ATOM 3060 O O . GLN B 1 48 ? -21.031 22.766 3.676 1 94.56 48 GLN B O 1
ATOM 3065 N N . PHE B 1 49 ? -21.922 23.766 1.863 1 97.56 49 PHE B N 1
ATOM 3066 C CA . PHE B 1 49 ? -23.281 23.297 2.109 1 97.56 49 PHE B CA 1
ATOM 3067 C C . PHE B 1 49 ? -23.516 21.969 1.385 1 97.56 49 PHE B C 1
ATOM 3069 O O . PHE B 1 49 ? -23.109 21.797 0.236 1 97.56 49 PHE B O 1
ATOM 3076 N N . PHE B 1 50 ? -24.219 21.031 2.096 1 97.75 50 PHE B N 1
ATOM 3077 C CA . PHE B 1 50 ? -24.594 19.766 1.503 1 97.75 50 PHE B CA 1
ATOM 3078 C C . PHE B 1 50 ? -26.094 19.516 1.65 1 97.75 50 PHE B C 1
ATOM 3080 O O . PHE B 1 50 ? -26.656 19.688 2.736 1 97.75 50 PHE B O 1
ATOM 3087 N N . LYS B 1 51 ? -26.734 19.094 0.571 1 96.44 51 LYS B N 1
ATOM 3088 C CA . LYS B 1 51 ? -28.156 18.766 0.646 1 96.44 51 LYS B CA 1
ATOM 3089 C C . LYS B 1 51 ? -28.391 17.578 1.572 1 96.44 51 LYS B C 1
ATOM 3091 O O . LYS B 1 51 ? -27.641 16.609 1.543 1 96.44 51 LYS B O 1
ATOM 3096 N N . SER B 1 52 ? -29.406 17.688 2.445 1 97.31 52 SER B N 1
ATOM 3097 C CA . SER B 1 52 ? -29.719 16.641 3.41 1 97.31 52 SER B CA 1
ATOM 3098 C C . SER B 1 52 ? -31.203 16.25 3.334 1 97.31 52 SER B C 1
ATOM 3100 O O . SER B 1 52 ? -32.062 17.125 3.205 1 97.31 52 SER B O 1
ATOM 3102 N N . ALA B 1 53 ? -31.422 14.984 3.398 1 96.75 53 ALA B N 1
ATOM 3103 C CA . ALA B 1 53 ? -32.781 14.469 3.371 1 96.75 53 ALA B CA 1
ATOM 3104 C C . ALA B 1 53 ? -33.5 14.727 4.695 1 96.75 53 ALA B C 1
ATOM 3106 O O . ALA B 1 53 ? -34.719 14.789 4.746 1 96.75 53 ALA B O 1
ATOM 3107 N N . ILE B 1 54 ? -32.781 14.898 5.77 1 97.75 54 ILE B N 1
ATOM 3108 C CA . ILE B 1 54 ? -33.375 15.133 7.09 1 97.75 54 ILE B CA 1
ATOM 3109 C C . ILE B 1 54 ? -33.031 16.547 7.559 1 97.75 54 ILE B C 1
ATOM 3111 O O . ILE B 1 54 ? -32.125 17.188 7.027 1 97.75 54 ILE B O 1
ATOM 3115 N N . ASP B 1 55 ? -33.812 17 8.516 1 97.69 55 ASP B N 1
ATOM 3116 C CA . ASP B 1 55 ? -33.5 18.266 9.172 1 97.69 55 ASP B CA 1
ATOM 3117 C C . ASP B 1 55 ? -32.312 18.125 10.117 1 97.69 55 ASP B C 1
ATOM 3119 O O . ASP B 1 55 ? -32.344 17.328 11.07 1 97.69 55 ASP B O 1
ATOM 3123 N N . LEU B 1 56 ? -31.281 18.844 9.875 1 98.31 56 LEU B N 1
ATOM 3124 C CA . LEU B 1 56 ? -30.047 18.703 10.617 1 98.31 56 LEU B CA 1
ATOM 3125 C C . LEU B 1 56 ? -30.016 19.641 11.82 1 98.31 56 LEU B C 1
ATOM 3127 O O . LEU B 1 56 ? -29.062 19.594 12.617 1 98.31 56 LEU B O 1
ATOM 3131 N N . THR B 1 57 ? -31.031 20.406 11.914 1 97.44 57 THR B N 1
ATOM 3132 C CA . THR B 1 57 ? -31.094 21.344 13.023 1 97.44 57 THR B CA 1
ATOM 3133 C C . THR B 1 57 ? -31.016 20.609 14.359 1 97.44 57 THR B C 1
ATOM 3135 O O . THR B 1 57 ? -31.75 19.641 14.586 1 97.44 57 THR B O 1
ATOM 3138 N N . GLY B 1 58 ? -30.062 21.062 15.203 1 96.69 58 GLY B N 1
ATOM 3139 C CA . GLY B 1 58 ? -29.906 20.469 16.516 1 96.69 58 GLY B CA 1
ATOM 3140 C C . GLY B 1 58 ? -28.953 19.281 16.547 1 96.69 58 GLY B C 1
ATOM 3141 O O . GLY B 1 58 ? -28.531 18.844 17.609 1 96.69 58 GLY B O 1
ATOM 3142 N N . LYS B 1 59 ? -28.625 18.734 15.383 1 98.62 59 LYS B N 1
ATOM 3143 C CA . LYS B 1 59 ? -27.609 17.672 15.344 1 98.62 59 LYS B CA 1
ATOM 3144 C C . LYS B 1 59 ? -26.234 18.219 15.727 1 98.62 59 LYS B C 1
ATOM 3146 O O . LYS B 1 59 ? -25.891 19.344 15.398 1 98.62 59 LYS B O 1
ATOM 3151 N N . LYS B 1 60 ? -25.469 17.391 16.453 1 98.88 60 LYS B N 1
ATOM 3152 C CA . LYS B 1 60 ? -24.172 17.812 16.984 1 98.88 60 LYS B CA 1
ATOM 3153 C C . LYS B 1 60 ? -23.047 16.984 16.391 1 98.88 60 LYS B C 1
ATOM 3155 O O . LYS B 1 60 ? -23.062 15.75 16.453 1 98.88 60 LYS B O 1
ATOM 3160 N N . ILE B 1 61 ? -22.125 17.672 15.828 1 98.88 61 ILE B N 1
ATOM 3161 C CA . ILE B 1 61 ? -20.859 17.047 15.445 1 98.88 61 ILE B CA 1
ATOM 3162 C C . ILE B 1 61 ? -19.797 17.312 16.5 1 98.88 61 ILE B C 1
ATOM 3164 O O . ILE B 1 61 ? -19.516 18.469 16.828 1 98.88 61 ILE B O 1
ATOM 3168 N N . GLY B 1 62 ? -19.328 16.25 17.141 1 98.94 62 GLY B N 1
ATOM 3169 C CA . GLY B 1 62 ? -18.156 16.328 18 1 98.94 62 GLY B CA 1
ATOM 3170 C C . GLY B 1 62 ? -16.844 16.094 17.266 1 98.94 62 GLY B C 1
ATOM 3171 O O . GLY B 1 62 ? -16.75 15.18 16.453 1 98.94 62 GLY B O 1
ATOM 3172 N N . TYR B 1 63 ? -15.883 16.969 17.547 1 98.94 63 TYR B N 1
ATOM 3173 C CA . TYR B 1 63 ? -14.555 16.797 16.969 1 98.94 63 TYR B CA 1
ATOM 3174 C C . TYR B 1 63 ? -13.484 16.812 18.062 1 98.94 63 TYR B C 1
ATOM 3176 O O . TYR B 1 63 ? -13.461 17.703 18.906 1 98.94 63 TYR B O 1
ATOM 3184 N N . CYS B 1 64 ? -12.625 15.789 17.984 1 98.94 64 CYS B N 1
ATOM 3185 C CA . CYS B 1 64 ? -11.492 15.773 18.906 1 98.94 64 CYS B CA 1
ATOM 3186 C C . CYS B 1 64 ? -10.172 15.766 18.141 1 98.94 64 CYS B C 1
ATOM 3188 O O . CYS B 1 64 ? -9.859 14.805 17.438 1 98.94 64 CYS B O 1
ATOM 3190 N N . THR B 1 65 ? -9.438 16.859 18.281 1 98.81 65 THR B N 1
ATOM 3191 C CA . THR B 1 65 ? -8.117 17.016 17.688 1 98.81 65 THR B CA 1
ATOM 3192 C C . THR B 1 65 ? -7.039 16.469 18.609 1 98.81 65 THR B C 1
ATOM 3194 O O . THR B 1 65 ? -7.207 16.469 19.844 1 98.81 65 THR B O 1
ATOM 3197 N N . PRO B 1 66 ? -5.879 15.953 18.031 1 97.88 66 PRO B N 1
ATOM 3198 C CA . PRO B 1 66 ? -4.793 15.555 18.938 1 97.88 66 PRO B CA 1
ATOM 3199 C C . PRO B 1 66 ? -4.18 16.734 19.672 1 97.88 66 PRO B C 1
ATOM 3201 O O . PRO B 1 66 ? -3.781 16.609 20.844 1 97.88 66 PRO B O 1
ATOM 3204 N N . SER B 1 67 ? -4.098 17.797 18.969 1 97.12 67 SER B N 1
ATOM 3205 C CA . SER B 1 67 ? -3.609 19.062 19.516 1 97.12 67 SER B CA 1
ATOM 3206 C C . SER B 1 67 ? -4.031 20.234 18.641 1 97.12 67 SER B C 1
ATOM 3208 O O . SER B 1 67 ? -4.609 20.047 17.562 1 97.12 67 SER B O 1
ATOM 3210 N N . LEU B 1 68 ? -3.771 21.438 19.188 1 96.81 68 LEU B N 1
ATOM 3211 C CA . LEU B 1 68 ? -3.979 22.641 18.375 1 96.81 68 LEU B CA 1
ATOM 3212 C C . LEU B 1 68 ? -2.689 23.438 18.266 1 96.81 68 LEU B C 1
ATOM 3214 O O . LEU B 1 68 ? -2.725 24.641 17.984 1 96.81 68 LEU B O 1
ATOM 3218 N N . ASN B 1 69 ? -1.579 22.703 18.406 1 92.56 69 ASN B N 1
ATOM 3219 C CA . ASN B 1 69 ? -0.277 23.359 18.438 1 92.56 69 ASN B CA 1
ATOM 3220 C C . ASN B 1 69 ? 0.272 23.609 17.031 1 92.56 69 ASN B C 1
ATOM 3222 O O . ASN B 1 69 ? 1.305 24.25 16.875 1 92.56 69 ASN B O 1
ATOM 3226 N N . ALA B 1 70 ? -0.381 23.109 15.977 1 93.31 70 ALA B N 1
ATOM 3227 C CA . ALA B 1 70 ? 0.082 23.25 14.602 1 93.31 70 ALA B CA 1
ATOM 3228 C C . ALA B 1 70 ? -0.972 23.938 13.734 1 93.31 70 ALA B C 1
ATOM 3230 O O . ALA B 1 70 ? -2.17 23.688 13.891 1 93.31 70 ALA B O 1
ATOM 3231 N N . PRO B 1 71 ? -0.519 24.812 12.82 1 95.56 71 PRO B N 1
ATOM 3232 C CA . PRO B 1 71 ? -1.468 25.484 11.922 1 95.56 71 PRO B CA 1
ATOM 3233 C C . PRO B 1 71 ? -2.355 24.5 11.164 1 95.56 71 PRO B C 1
ATOM 3235 O O . PRO B 1 71 ? -3.51 24.812 10.859 1 95.56 71 PRO B O 1
ATOM 3238 N N . TYR B 1 72 ? -1.833 23.344 10.82 1 97.12 72 TYR B N 1
ATOM 3239 C CA . TYR B 1 72 ? -2.627 22.344 10.117 1 97.12 72 TYR B CA 1
ATOM 3240 C C . TYR B 1 72 ? -3.887 22 10.906 1 97.12 72 TYR B C 1
ATOM 3242 O O . TYR B 1 72 ? -4.988 22 10.352 1 97.12 72 TYR B O 1
ATOM 3250 N N . TYR B 1 73 ? -3.709 21.719 12.188 1 98 73 TYR B N 1
ATOM 3251 C CA . TYR B 1 73 ? -4.824 21.328 13.039 1 98 73 TYR B CA 1
ATOM 3252 C C . TYR B 1 73 ? -5.809 22.469 13.219 1 98 73 TYR B C 1
ATOM 3254 O O . TYR B 1 73 ? -7.02 22.25 13.305 1 98 73 TYR B O 1
ATOM 3262 N N . GLN B 1 74 ? -5.289 23.672 13.289 1 97.81 74 GLN B N 1
ATOM 3263 C CA . GLN B 1 74 ? -6.16 24.844 13.375 1 97.81 74 GLN B CA 1
ATOM 3264 C C . GLN B 1 74 ? -7.02 24.984 12.125 1 97.81 74 GLN B C 1
ATOM 3266 O O . GLN B 1 74 ? -8.227 25.234 12.219 1 97.81 74 GLN B O 1
ATOM 3271 N N . ALA B 1 75 ? -6.395 24.781 11 1 98 75 ALA B N 1
ATOM 3272 C CA . ALA B 1 75 ? -7.117 24.875 9.734 1 98 75 ALA B CA 1
ATOM 3273 C C . ALA B 1 75 ? -8.164 23.766 9.625 1 98 75 ALA B C 1
ATOM 3275 O O . ALA B 1 75 ? -9.273 24.016 9.141 1 98 75 ALA B O 1
ATOM 3276 N N . LEU B 1 76 ? -7.812 22.562 10.039 1 98.5 76 LEU B N 1
ATOM 3277 C CA . LEU B 1 76 ? -8.75 21.438 10.008 1 98.5 76 LEU B CA 1
ATOM 3278 C C . LEU B 1 76 ? -9.953 21.703 10.906 1 98.5 76 LEU B C 1
ATOM 3280 O O . LEU B 1 76 ? -11.094 21.531 10.484 1 98.5 76 LEU B O 1
ATOM 3284 N N . LEU B 1 77 ? -9.672 22.203 12.125 1 98.62 77 LEU B N 1
ATOM 3285 C CA . LEU B 1 77 ? -10.734 22.547 13.055 1 98.62 77 LEU B CA 1
ATOM 3286 C C . LEU B 1 77 ? -11.672 23.594 12.453 1 98.62 77 LEU B C 1
ATOM 3288 O O . LEU B 1 77 ? -12.891 23.438 12.492 1 98.62 77 LEU B O 1
ATOM 3292 N N . GLN B 1 78 ? -11.094 24.594 11.891 1 98.31 78 GLN B N 1
ATOM 3293 C CA . GLN B 1 78 ? -11.883 25.688 11.32 1 98.31 78 GLN B CA 1
ATOM 3294 C C . GLN B 1 78 ? -12.734 25.188 10.156 1 98.31 78 GLN B C 1
ATOM 3296 O O . GLN B 1 78 ? -13.883 25.609 10 1 98.31 78 GLN B O 1
ATOM 3301 N N . SER B 1 79 ? -12.156 24.359 9.312 1 98.5 79 SER B N 1
ATOM 3302 C CA . SER B 1 79 ? -12.898 23.812 8.18 1 98.5 79 SER B CA 1
ATOM 3303 C C . SER B 1 79 ? -14.086 22.984 8.641 1 98.5 79 SER B C 1
ATOM 3305 O O . SER B 1 79 ? -15.195 23.125 8.117 1 98.5 79 SER B O 1
ATOM 3307 N N . ILE B 1 80 ? -13.875 22.125 9.656 1 98.81 80 ILE B N 1
ATOM 3308 C CA . ILE B 1 80 ? -14.961 21.297 10.195 1 98.81 80 ILE B CA 1
ATOM 3309 C C . ILE B 1 80 ? -16.031 22.203 10.812 1 98.81 80 ILE B C 1
ATOM 3311 O O . ILE B 1 80 ? -17.219 22.031 10.539 1 98.81 80 ILE B O 1
ATOM 3315 N N . LYS B 1 81 ? -15.617 23.172 11.609 1 98.81 81 LYS B N 1
ATOM 3316 C CA . LYS B 1 81 ? -16.547 24.078 12.273 1 98.81 81 LYS B CA 1
ATOM 3317 C C . LYS B 1 81 ? -17.406 24.828 11.266 1 98.81 81 LYS B C 1
ATOM 3319 O O . LYS B 1 81 ? -18.641 24.812 11.344 1 98.81 81 LYS B O 1
ATOM 3324 N N . SER B 1 82 ? -16.734 25.469 10.32 1 98.38 82 SER B N 1
ATOM 3325 C CA . SER B 1 82 ? -17.453 26.297 9.344 1 98.38 82 SER B CA 1
ATOM 3326 C C . SER B 1 82 ? -18.422 25.453 8.523 1 98.38 82 SER B C 1
ATOM 3328 O O . SER B 1 82 ? -19.562 25.875 8.266 1 98.38 82 SER B O 1
ATOM 3330 N N . THR B 1 83 ? -18 24.219 8.086 1 98.69 83 THR B N 1
ATOM 3331 C CA . THR B 1 83 ? -18.875 23.344 7.297 1 98.69 83 THR B CA 1
ATOM 3332 C C . THR B 1 83 ? -20.031 22.828 8.133 1 98.69 83 THR B C 1
ATOM 3334 O O . THR B 1 83 ? -21.172 22.797 7.668 1 98.69 83 THR B O 1
ATOM 3337 N N . THR B 1 84 ? -19.75 22.453 9.383 1 98.75 84 THR B N 1
ATOM 3338 C CA . THR B 1 84 ? -20.781 21.984 10.297 1 98.75 84 THR B CA 1
ATOM 3339 C C . THR B 1 84 ? -21.859 23.047 10.492 1 98.75 84 THR B C 1
ATOM 3341 O O . THR B 1 84 ? -23.047 22.781 10.305 1 98.75 84 THR B O 1
ATOM 3344 N N . GLU B 1 85 ? -21.484 24.25 10.805 1 98.38 85 GLU B N 1
ATOM 3345 C CA . GLU B 1 85 ? -22.406 25.344 11.125 1 98.38 85 GLU B CA 1
ATOM 3346 C C . GLU B 1 85 ? -23.156 25.812 9.883 1 98.38 85 GLU B C 1
ATOM 3348 O O . GLU B 1 85 ? -24.344 26.156 9.961 1 98.38 85 GLU B O 1
ATOM 3353 N N . LYS B 1 86 ? -22.484 25.812 8.797 1 97.94 86 LYS B N 1
ATOM 3354 C CA . LYS B 1 86 ? -23.125 26.188 7.539 1 97.94 86 LYS B CA 1
ATOM 3355 C C . LYS B 1 86 ? -24.281 25.25 7.199 1 97.94 86 LYS B C 1
ATOM 3357 O O . LYS B 1 86 ? -25.219 25.641 6.496 1 97.94 86 LYS B O 1
ATOM 3362 N N . ASN B 1 87 ? -24.219 24.031 7.668 1 98.44 87 ASN B N 1
ATOM 3363 C CA . ASN B 1 87 ? -25.266 23.047 7.398 1 98.44 87 ASN B CA 1
ATOM 3364 C C . ASN B 1 87 ? -26.281 22.984 8.539 1 98.44 87 ASN B C 1
ATOM 3366 O O . ASN B 1 87 ? -27.062 22.031 8.625 1 98.44 87 ASN B O 1
ATOM 3370 N N . GLY B 1 88 ? -26.188 23.953 9.477 1 98 88 GLY B N 1
ATOM 3371 C CA . GLY B 1 88 ? -27.203 24.125 10.5 1 98 88 GLY B CA 1
ATOM 3372 C C . GLY B 1 88 ? -26.984 23.25 11.727 1 98 88 GLY B C 1
ATOM 3373 O O . GLY B 1 88 ? -27.828 23.203 12.625 1 98 88 GLY B O 1
ATOM 3374 N N . MET B 1 89 ? -25.875 22.547 11.742 1 98.81 89 MET B N 1
ATOM 3375 C CA . MET B 1 89 ? -25.562 21.656 12.859 1 98.81 89 MET B CA 1
ATOM 3376 C C . MET B 1 89 ? -24.75 22.391 13.93 1 98.81 89 MET B C 1
ATOM 3378 O O . MET B 1 89 ? -24.234 23.484 13.68 1 98.81 89 MET B O 1
ATOM 3382 N N . GLU B 1 90 ? -24.75 21.812 15.102 1 98.75 90 GLU B N 1
ATOM 3383 C CA . GLU B 1 90 ? -23.953 22.328 16.203 1 98.75 90 GLU B CA 1
ATOM 3384 C C . GLU B 1 90 ? -22.562 21.688 16.219 1 98.75 90 GLU B C 1
ATOM 3386 O O . GLU B 1 90 ? -22.422 20.484 15.984 1 98.75 90 GLU B O 1
ATOM 3391 N N . PHE B 1 91 ? -21.625 22.562 16.516 1 98.75 91 PHE B N 1
ATOM 3392 C CA . PHE B 1 91 ? -20.25 22.109 16.547 1 98.75 91 PHE B CA 1
ATOM 3393 C C . PHE B 1 91 ? -19.703 22.141 17.969 1 98.75 91 PHE B C 1
ATOM 3395 O O . PHE B 1 91 ? -19.75 23.172 18.641 1 98.75 91 PHE B O 1
ATOM 3402 N N . ILE B 1 92 ? -19.172 20.938 18.422 1 98.75 92 ILE B N 1
ATOM 3403 C CA . ILE B 1 92 ? -18.5 20.828 19.719 1 98.75 92 ILE B CA 1
ATOM 3404 C C . ILE B 1 92 ? -17.109 20.203 19.516 1 98.75 92 ILE B C 1
ATOM 3406 O O . ILE B 1 92 ? -16.969 19.156 18.891 1 98.75 92 ILE B O 1
ATOM 3410 N N . SER B 1 93 ? -16.125 20.891 20.047 1 98.69 93 SER B N 1
ATOM 3411 C CA . SER B 1 93 ? -14.773 20.359 19.844 1 98.69 93 SER B CA 1
ATOM 3412 C C . SER B 1 93 ? -14.039 20.188 21.156 1 98.69 93 SER B C 1
ATOM 3414 O O . SER B 1 93 ? -14.422 20.797 22.172 1 98.69 93 SER B O 1
ATOM 3416 N N . ALA B 1 94 ? -13.07 19.328 21.156 1 98.75 94 ALA B N 1
ATOM 3417 C CA . ALA B 1 94 ? -12.164 19.094 22.281 1 98.75 94 ALA B CA 1
ATOM 3418 C C . ALA B 1 94 ? -10.727 18.922 21.797 1 98.75 94 ALA B C 1
ATOM 3420 O O . ALA B 1 94 ? -10.5 18.484 20.656 1 98.75 94 ALA B O 1
ATOM 3421 N N . ASP B 1 95 ? -9.836 19.281 22.656 1 98.69 95 ASP B N 1
ATOM 3422 C CA . ASP B 1 95 ? -8.406 19.25 22.344 1 98.69 95 ASP B CA 1
ATOM 3423 C C . ASP B 1 95 ? -7.684 18.234 23.234 1 98.69 95 ASP B C 1
ATOM 3425 O O . ASP B 1 95 ? -7.711 18.328 24.453 1 98.69 95 ASP B O 1
ATOM 3429 N N . GLY B 1 96 ? -6.992 17.312 22.578 1 98.5 96 GLY B N 1
ATOM 3430 C CA . GLY B 1 96 ? -6.23 16.312 23.312 1 98.5 96 GLY B CA 1
ATOM 3431 C C . GLY B 1 96 ? -4.973 16.875 23.953 1 98.5 96 GLY B C 1
ATOM 3432 O O . GLY B 1 96 ? -4.332 16.219 24.766 1 98.5 96 GLY B O 1
ATOM 3433 N N . GLN B 1 97 ? -4.586 18.094 23.531 1 98.12 97 GLN B N 1
ATOM 3434 C CA . GLN B 1 97 ? -3.471 18.844 24.094 1 98.12 97 GLN B CA 1
ATOM 3435 C C . GLN B 1 97 ? -2.168 18.062 23.984 1 98.12 97 GLN B C 1
ATOM 3437 O O . GLN B 1 97 ? -1.367 18.047 24.922 1 98.12 97 GLN B O 1
ATOM 3442 N N . ASP B 1 98 ? -2.084 17.344 22.984 1 96.38 98 ASP B N 1
ATOM 3443 C CA . ASP B 1 98 ? -0.878 16.594 22.625 1 96.38 98 ASP B CA 1
ATOM 3444 C C . ASP B 1 98 ? -0.582 15.516 23.672 1 96.38 98 ASP B C 1
ATOM 3446 O O . ASP B 1 98 ? 0.58 15.188 23.922 1 96.38 98 ASP B O 1
ATOM 3450 N N . ASP B 1 99 ? -1.617 15.031 24.266 1 98 99 ASP B N 1
ATOM 3451 C CA . ASP B 1 99 ? -1.512 13.992 25.297 1 98 99 ASP B CA 1
ATOM 3452 C C . ASP B 1 99 ? -2.551 12.898 25.078 1 98 99 ASP B C 1
ATOM 3454 O O . ASP B 1 99 ? -3.744 13.18 24.953 1 98 99 ASP B O 1
ATOM 3458 N N . ILE B 1 100 ? -2.055 11.625 25.078 1 97.88 100 ILE B N 1
ATOM 3459 C CA . ILE B 1 100 ? -2.914 10.492 24.75 1 97.88 100 ILE B CA 1
ATOM 3460 C C . ILE B 1 100 ? -4.031 10.383 25.781 1 97.88 100 ILE B C 1
ATOM 3462 O O . ILE B 1 100 ? -5.203 10.25 25.422 1 97.88 100 ILE B O 1
ATOM 3466 N N . ASN B 1 101 ? -3.695 10.422 27.016 1 98.56 101 ASN B N 1
ATOM 3467 C CA . ASN B 1 101 ? -4.684 10.266 28.078 1 98.56 101 ASN B CA 1
ATOM 3468 C C . ASN B 1 101 ? -5.691 11.414 28.078 1 98.56 101 ASN B C 1
ATOM 3470 O O . ASN B 1 101 ? -6.883 11.203 28.297 1 98.56 101 ASN B O 1
ATOM 3474 N N . LYS B 1 102 ? -5.191 12.594 27.875 1 98.75 102 LYS B N 1
ATOM 3475 C CA . LYS B 1 102 ? -6.09 13.742 27.797 1 98.75 102 LYS B CA 1
ATOM 3476 C C . LYS B 1 102 ? -7.031 13.625 26.609 1 98.75 102 LYS B C 1
ATOM 3478 O O . LYS B 1 102 ? -8.195 14.023 26.672 1 98.75 102 LYS B O 1
ATOM 3483 N N . GLN B 1 103 ? -6.543 13.062 25.484 1 98.75 103 GLN B N 1
ATOM 3484 C CA . GLN B 1 103 ? -7.414 12.906 24.328 1 98.75 103 GLN B CA 1
ATOM 3485 C C . GLN B 1 103 ? -8.5 11.867 24.594 1 98.75 103 GLN B C 1
ATOM 3487 O O . GLN B 1 103 ? -9.656 12.055 24.203 1 98.75 103 GLN B O 1
ATOM 3492 N N . VAL B 1 104 ? -8.094 10.828 25.25 1 98.81 104 VAL B N 1
ATOM 3493 C CA . VAL B 1 104 ? -9.07 9.805 25.609 1 98.81 104 VAL B CA 1
ATOM 3494 C C . VAL B 1 104 ? -10.18 10.43 26.453 1 98.81 104 VAL B C 1
ATOM 3496 O O . VAL B 1 104 ? -11.367 10.258 26.156 1 98.81 104 VAL B O 1
ATOM 3499 N N . ALA B 1 105 ? -9.773 11.195 27.438 1 98.75 105 ALA B N 1
ATOM 3500 C CA . ALA B 1 105 ? -10.742 11.852 28.328 1 98.75 105 ALA B CA 1
ATOM 3501 C C . ALA B 1 105 ? -11.609 12.844 27.547 1 98.75 105 ALA B C 1
ATOM 3503 O O . ALA B 1 105 ? -12.812 12.945 27.797 1 98.75 105 ALA B O 1
ATOM 3504 N N . ALA B 1 106 ? -11.039 13.539 26.688 1 98.88 106 ALA B N 1
ATOM 3505 C CA . ALA B 1 106 ? -11.758 14.516 25.875 1 98.88 106 ALA B CA 1
ATOM 3506 C C . ALA B 1 106 ? -12.82 13.836 25.016 1 98.88 106 ALA B C 1
ATOM 3508 O O . ALA B 1 106 ? -13.93 14.352 24.875 1 98.88 106 ALA B O 1
ATOM 3509 N N . VAL B 1 107 ? -12.484 12.703 24.438 1 98.88 107 VAL B N 1
ATOM 3510 C CA . VAL B 1 107 ? -13.438 11.961 23.625 1 98.88 107 VAL B CA 1
ATOM 3511 C C . VAL B 1 107 ? -14.578 11.445 24.484 1 98.88 107 VAL B C 1
ATOM 3513 O O . VAL B 1 107 ? -15.75 11.523 24.109 1 98.88 107 VAL B O 1
ATOM 3516 N N . GLU B 1 108 ? -14.227 10.961 25.625 1 98.75 108 GLU B N 1
ATOM 3517 C CA . GLU B 1 108 ? -15.258 10.5 26.562 1 98.75 108 GLU B CA 1
ATOM 3518 C C . GLU B 1 108 ? -16.219 11.633 26.906 1 98.75 108 GLU B C 1
ATOM 3520 O O . GLU B 1 108 ? -17.422 11.414 27.016 1 98.75 108 GLU B O 1
ATOM 3525 N N . ASP B 1 109 ? -15.648 12.766 27.141 1 98.75 109 ASP B N 1
ATOM 3526 C CA . ASP B 1 109 ? -16.469 13.938 27.438 1 98.75 109 ASP B CA 1
ATOM 3527 C C . ASP B 1 109 ? -17.438 14.234 26.281 1 98.75 109 ASP B C 1
ATOM 3529 O O . ASP B 1 109 ? -18.609 14.523 26.516 1 98.75 109 ASP B O 1
ATOM 3533 N N . LEU B 1 110 ? -16.969 14.172 25.047 1 98.88 110 LEU B N 1
ATOM 3534 C CA . LEU B 1 110 ? -17.828 14.398 23.875 1 98.88 110 LEU B CA 1
ATOM 3535 C C . LEU B 1 110 ? -18.938 13.359 23.797 1 98.88 110 LEU B C 1
ATOM 3537 O O . LEU B 1 110 ? -20.078 13.688 23.453 1 98.88 110 LEU B O 1
ATOM 3541 N N . ILE B 1 111 ? -18.625 12.133 24.094 1 98.69 111 ILE B N 1
ATOM 3542 C CA . ILE B 1 111 ? -19.625 11.062 24.109 1 98.69 111 ILE B CA 1
ATOM 3543 C C . ILE B 1 111 ? -20.688 11.359 25.156 1 98.69 111 ILE B C 1
ATOM 3545 O O . ILE B 1 111 ? -21.875 11.234 24.891 1 98.69 111 ILE B O 1
ATOM 3549 N N . THR B 1 112 ? -20.219 11.812 26.297 1 98.38 112 THR B N 1
ATOM 3550 C CA . THR B 1 112 ? -21.125 12.133 27.406 1 98.38 112 THR B CA 1
ATOM 3551 C C . THR B 1 112 ? -22.047 13.289 27.031 1 98.38 112 THR B C 1
ATOM 3553 O O . THR B 1 112 ? -23.219 13.312 27.422 1 98.38 112 THR B O 1
ATOM 3556 N N . LYS B 1 113 ? -21.578 14.211 26.281 1 98.19 113 LYS B N 1
ATOM 3557 C CA . LYS B 1 113 ? -22.344 15.375 25.844 1 98.19 113 LYS B CA 1
ATOM 3558 C C . LYS B 1 113 ? -23.375 14.992 24.781 1 98.19 113 LYS B C 1
ATOM 3560 O O . LYS B 1 113 ? -24.188 15.82 24.359 1 98.19 113 LYS B O 1
ATOM 3565 N N . GLY B 1 114 ? -23.281 13.781 24.281 1 97.88 114 GLY B N 1
ATOM 3566 C CA . GLY B 1 114 ? -24.312 13.25 23.406 1 97.88 114 GLY B CA 1
ATOM 3567 C C . GLY B 1 114 ? -24.203 13.75 21.984 1 97.88 114 GLY B C 1
ATOM 3568 O O . GLY B 1 114 ? -25.203 14.109 21.359 1 97.88 114 GLY B O 1
ATOM 3569 N N . VAL B 1 115 ? -23.062 13.836 21.453 1 98.81 115 VAL B N 1
ATOM 3570 C CA . VAL B 1 115 ? -22.906 14.211 20.047 1 98.81 115 VAL B CA 1
ATOM 3571 C C . VAL B 1 115 ? -23.516 13.141 19.156 1 98.81 115 VAL B C 1
ATOM 3573 O O . VAL B 1 115 ? -23.609 11.969 19.547 1 98.81 115 VAL B O 1
ATOM 3576 N N . ASP B 1 116 ? -23.938 13.578 18 1 98.81 116 ASP B N 1
ATOM 3577 C CA . ASP B 1 116 ? -24.578 12.648 17.078 1 98.81 116 ASP B CA 1
ATOM 3578 C C . ASP B 1 116 ? -23.531 11.922 16.219 1 98.81 116 ASP B C 1
ATOM 3580 O O . ASP B 1 116 ? -23.781 10.805 15.766 1 98.81 116 ASP B O 1
ATOM 3584 N N . VAL B 1 117 ? -22.469 12.57 15.922 1 98.88 117 VAL B N 1
ATOM 3585 C CA . VAL B 1 117 ? -21.328 12.047 15.164 1 98.88 117 VAL B CA 1
ATOM 3586 C C . VAL B 1 117 ? -20.016 12.492 15.812 1 98.88 117 VAL B C 1
ATOM 3588 O O . VAL B 1 117 ? -19.906 13.641 16.266 1 98.88 117 VAL B O 1
ATOM 3591 N N . LEU B 1 118 ? -19.062 11.578 15.883 1 98.94 118 LEU B N 1
ATOM 3592 C CA . LEU B 1 118 ? -17.734 11.906 16.406 1 98.94 118 LEU B CA 1
ATOM 3593 C C . LEU B 1 118 ? -16.688 11.852 15.289 1 98.94 118 LEU B C 1
ATOM 3595 O O . LEU B 1 118 ? -16.516 10.82 14.648 1 98.94 118 LEU B O 1
ATOM 3599 N N . LEU B 1 119 ? -16.078 12.961 15.008 1 98.94 119 LEU B N 1
ATOM 3600 C CA . LEU B 1 119 ? -14.859 13.039 14.195 1 98.94 119 LEU B CA 1
ATOM 3601 C C . LEU B 1 119 ? -13.617 12.984 15.078 1 98.94 119 LEU B C 1
ATOM 3603 O O . LEU B 1 119 ? -13.445 13.812 15.969 1 98.94 119 LEU B O 1
ATOM 3607 N N . LEU B 1 120 ? -12.773 11.984 14.828 1 98.94 120 LEU B N 1
ATOM 3608 C CA . LEU B 1 120 ? -11.617 11.758 15.695 1 98.94 120 LEU B CA 1
ATOM 3609 C C . LEU B 1 120 ? -10.32 11.758 14.891 1 98.94 120 LEU B C 1
ATOM 3611 O O . LEU B 1 120 ? -10.195 11.016 13.906 1 98.94 120 LEU B O 1
ATOM 3615 N N . ASN B 1 121 ? -9.422 12.625 15.195 1 98.81 121 ASN B N 1
ATOM 3616 C CA . ASN B 1 121 ? -8.039 12.586 14.734 1 98.81 121 ASN B CA 1
ATOM 3617 C C . ASN B 1 121 ? -7.109 12 15.797 1 98.81 121 ASN B C 1
ATOM 3619 O O . ASN B 1 121 ? -6.617 12.734 16.656 1 98.81 121 ASN B O 1
ATOM 3623 N N . PRO B 1 122 ? -6.836 10.727 15.719 1 98.44 122 PRO B N 1
ATOM 3624 C CA . PRO B 1 122 ? -6.176 10.07 16.844 1 98.44 122 PRO B CA 1
ATOM 3625 C C . PRO B 1 122 ? -4.684 10.375 16.922 1 98.44 122 PRO B C 1
ATOM 3627 O O . PRO B 1 122 ? -3.979 10.273 15.906 1 98.44 122 PRO B O 1
ATOM 3630 N N . LYS B 1 123 ? -4.23 10.688 18.078 1 96.56 123 LYS B N 1
ATOM 3631 C CA . LYS B 1 123 ? -2.805 10.891 18.312 1 96.56 123 LYS B CA 1
ATOM 3632 C C . LYS B 1 123 ? -2.037 9.578 18.203 1 96.56 123 LYS B C 1
ATOM 3634 O O . LYS B 1 123 ? -0.896 9.555 17.734 1 96.56 123 LYS B O 1
ATOM 3639 N N . ASP B 1 124 ? -2.631 8.594 18.656 1 96.69 124 ASP B N 1
ATOM 3640 C CA . ASP B 1 124 ? -2.047 7.254 18.656 1 96.69 124 ASP B CA 1
ATOM 3641 C C . ASP B 1 124 ? -3.035 6.223 18.109 1 96.69 124 ASP B C 1
ATOM 3643 O O . ASP B 1 124 ? -4.172 6.141 18.578 1 96.69 124 ASP B O 1
ATOM 3647 N N . PRO B 1 125 ? -2.555 5.418 17.156 1 97 125 PRO B N 1
ATOM 3648 C CA . PRO B 1 125 ? -3.49 4.523 16.469 1 97 125 PRO B CA 1
ATOM 3649 C C . PRO B 1 125 ? -3.984 3.391 17.375 1 97 125 PRO B C 1
ATOM 3651 O O . PRO B 1 125 ? -5.031 2.795 17.094 1 97 125 PRO B O 1
ATOM 3654 N N . ASP B 1 126 ? -3.312 3.07 18.406 1 97.56 126 ASP B N 1
ATOM 3655 C CA . ASP B 1 126 ? -3.688 1.946 19.266 1 97.56 126 ASP B CA 1
ATOM 3656 C C . ASP B 1 126 ? -4.434 2.426 20.5 1 97.56 126 ASP B C 1
ATOM 3658 O O . ASP B 1 126 ? -5.445 1.835 20.891 1 97.56 126 ASP B O 1
ATOM 3662 N N . ALA B 1 127 ? -3.984 3.49 21.062 1 97.75 127 ALA B N 1
ATOM 3663 C CA . ALA B 1 127 ? -4.445 3.922 22.391 1 97.75 127 ALA B CA 1
ATOM 3664 C C . ALA B 1 127 ? -5.875 4.445 22.328 1 97.75 127 ALA B C 1
ATOM 3666 O O . ALA B 1 127 ? -6.574 4.488 23.344 1 97.75 127 ALA B O 1
ATOM 3667 N N . LEU B 1 128 ? -6.316 4.82 21.172 1 98.56 128 LEU B N 1
ATOM 3668 C CA . LEU B 1 128 ? -7.637 5.434 21.078 1 98.56 128 LEU B CA 1
ATOM 3669 C C . LEU B 1 128 ? -8.68 4.422 20.609 1 98.56 128 LEU B C 1
ATOM 3671 O O . LEU B 1 128 ? -9.836 4.777 20.391 1 98.56 128 LEU B O 1
ATOM 3675 N N . VAL B 1 129 ? -8.32 3.174 20.5 1 98.69 129 VAL B N 1
ATOM 3676 C CA . VAL B 1 129 ? -9.242 2.135 20.047 1 98.69 129 VAL B CA 1
ATOM 3677 C C . VAL B 1 129 ? -10.398 2.021 21.031 1 98.69 129 VAL B C 1
ATOM 3679 O O . VAL B 1 129 ? -11.562 1.939 20.625 1 98.69 129 VAL B O 1
ATOM 3682 N N . GLY B 1 130 ? -10.102 2.07 22.297 1 98.62 130 GLY B N 1
ATOM 3683 C CA . GLY B 1 130 ? -11.109 1.891 23.328 1 98.62 130 GLY B CA 1
ATOM 3684 C C . GLY B 1 130 ? -12.227 2.91 23.25 1 98.62 130 GLY B C 1
ATOM 3685 O O . GLY B 1 130 ? -13.398 2.564 23.422 1 98.62 130 GLY B O 1
ATOM 3686 N N . VAL B 1 131 ? -11.906 4.102 23 1 98.81 131 VAL B N 1
ATOM 3687 C CA . VAL B 1 131 ? -12.914 5.156 23.016 1 98.81 131 VAL B CA 1
ATOM 3688 C C . VAL B 1 131 ? -13.812 5.035 21.797 1 98.81 131 VAL B C 1
ATOM 3690 O O . VAL B 1 131 ? -14.953 5.492 21.812 1 98.81 131 VAL B O 1
ATOM 3693 N N . THR B 1 132 ? -13.289 4.512 20.688 1 98.88 132 THR B N 1
ATOM 3694 C CA . THR B 1 132 ? -14.164 4.277 19.547 1 98.88 132 THR B CA 1
ATOM 3695 C C . THR B 1 132 ? -15.219 3.225 19.875 1 98.88 132 THR B C 1
ATOM 3697 O O . THR B 1 132 ? -16.375 3.328 19.438 1 98.88 132 THR B O 1
ATOM 3700 N N . LYS B 1 133 ? -14.859 2.201 20.625 1 98.75 133 LYS B N 1
ATOM 3701 C CA . LYS B 1 133 ? -15.797 1.172 21.062 1 98.75 133 LYS B CA 1
ATOM 3702 C C . LYS B 1 133 ? -16.844 1.745 22.031 1 98.75 133 LYS B C 1
ATOM 3704 O O . LYS B 1 133 ? -18.016 1.392 21.953 1 98.75 133 LYS B O 1
ATOM 3709 N N . LEU B 1 134 ? -16.391 2.617 22.906 1 98.75 134 LEU B N 1
ATOM 3710 C CA . LEU B 1 134 ? -17.312 3.299 23.812 1 98.75 134 LEU B CA 1
ATOM 3711 C C . LEU B 1 134 ? -18.328 4.117 23.031 1 98.75 134 LEU B C 1
ATOM 3713 O O . LEU B 1 134 ? -19.516 4.109 23.375 1 98.75 134 LEU B O 1
ATOM 3717 N N . ALA B 1 135 ? -17.859 4.844 22.047 1 98.88 135 ALA B N 1
ATOM 3718 C CA . ALA B 1 135 ? -18.75 5.633 21.203 1 98.88 135 ALA B CA 1
ATOM 3719 C C . ALA B 1 135 ? -19.781 4.746 20.516 1 98.88 135 ALA B C 1
ATOM 3721 O O . ALA B 1 135 ? -20.984 5.055 20.531 1 98.88 135 ALA B O 1
ATOM 3722 N N . LYS B 1 136 ? -19.344 3.684 19.953 1 98.38 136 LYS B N 1
ATOM 3723 C CA . LYS B 1 136 ? -20.25 2.744 19.297 1 98.38 136 LYS B CA 1
ATOM 3724 C C . LYS B 1 136 ? -21.312 2.23 20.266 1 98.38 136 LYS B C 1
ATOM 3726 O O . LYS B 1 136 ? -22.484 2.154 19.922 1 98.38 136 LYS B O 1
ATOM 3731 N N . ALA B 1 137 ? -20.875 1.876 21.422 1 98.25 137 ALA B N 1
ATOM 3732 C CA . ALA B 1 137 ? -21.797 1.372 22.438 1 98.25 137 ALA B CA 1
ATOM 3733 C C . ALA B 1 137 ? -22.844 2.42 22.797 1 98.25 137 ALA B C 1
ATOM 3735 O O . ALA B 1 137 ? -23.953 2.078 23.219 1 98.25 137 ALA B O 1
ATOM 3736 N N . SER B 1 138 ? -22.5 3.619 22.656 1 98.44 138 SER B N 1
ATOM 3737 C CA . SER B 1 138 ? -23.406 4.723 22.953 1 98.44 138 SER B CA 1
ATOM 3738 C C . SER B 1 138 ? -24.234 5.113 21.734 1 98.44 138 SER B C 1
ATOM 3740 O O . SER B 1 138 ? -24.938 6.113 21.75 1 98.44 138 SER B O 1
ATOM 3742 N N . GLY B 1 139 ? -24 4.414 20.625 1 98.38 139 GLY B N 1
ATOM 3743 C CA . GLY B 1 139 ? -24.75 4.68 19.406 1 98.38 139 GLY B CA 1
ATOM 3744 C C . GLY B 1 139 ? -24.188 5.828 18.594 1 98.38 139 GLY B C 1
ATOM 3745 O O . GLY B 1 139 ? -24.875 6.395 17.734 1 98.38 139 GLY B O 1
ATOM 3746 N N . ILE B 1 140 ? -23.016 6.211 18.859 1 98.88 140 ILE B N 1
ATOM 3747 C CA . ILE B 1 140 ? -22.391 7.348 18.188 1 98.88 140 ILE B CA 1
ATOM 3748 C C . ILE B 1 140 ? -21.406 6.848 17.125 1 98.88 140 ILE B C 1
ATOM 3750 O O . ILE B 1 140 ? -20.406 6.211 17.453 1 98.88 140 ILE B O 1
ATOM 3754 N N . PRO B 1 141 ? -21.656 7.145 15.812 1 98.88 141 PRO B N 1
ATOM 3755 C CA . PRO B 1 141 ? -20.672 6.773 14.781 1 98.88 141 PRO B CA 1
ATOM 3756 C C . PRO B 1 141 ? -19.391 7.594 14.867 1 98.88 141 PRO B C 1
ATOM 3758 O O . PRO B 1 141 ? -19.438 8.797 15.156 1 98.88 141 PRO B O 1
ATOM 3761 N N . VAL B 1 142 ? -18.297 6.914 14.641 1 98.94 142 VAL B N 1
ATOM 3762 C CA . VAL B 1 142 ? -16.984 7.551 14.688 1 98.94 142 VAL B CA 1
ATOM 3763 C C . VAL B 1 142 ? -16.375 7.602 13.289 1 98.94 142 VAL B C 1
ATOM 3765 O O . VAL B 1 142 ? -16.406 6.609 12.555 1 98.94 142 VAL B O 1
ATOM 3768 N N . PHE B 1 143 ? -15.922 8.703 12.883 1 98.94 143 PHE B N 1
ATOM 3769 C CA . PHE B 1 143 ? -15.117 8.891 11.672 1 98.94 143 PHE B CA 1
ATOM 3770 C C . PHE B 1 143 ? -13.688 9.273 12.031 1 98.94 143 PHE B C 1
ATOM 3772 O O . PHE B 1 143 ? -13.461 10.227 12.773 1 98.94 143 PHE B O 1
ATOM 3779 N N . ILE B 1 144 ? -12.742 8.477 11.547 1 98.94 144 ILE B N 1
ATOM 3780 C CA . ILE B 1 144 ? -11.336 8.797 11.734 1 98.94 144 ILE B CA 1
ATOM 3781 C C . ILE B 1 144 ? -10.875 9.758 10.641 1 98.94 144 ILE B C 1
ATOM 3783 O O . ILE B 1 144 ? -11.18 9.562 9.461 1 98.94 144 ILE B O 1
ATOM 3787 N N . ILE B 1 145 ? -10.156 10.82 11.031 1 98.75 145 ILE B N 1
ATOM 3788 C CA . ILE B 1 145 ? -9.805 11.781 10 1 98.75 145 ILE B CA 1
ATOM 3789 C C . ILE B 1 145 ? -8.32 12.125 10.094 1 98.75 145 ILE B C 1
ATOM 3791 O O . ILE B 1 145 ? -7.734 12.102 11.18 1 98.75 145 ILE B O 1
ATOM 3795 N N . ASP B 1 146 ? -7.699 12.43 9 1 98.38 146 ASP B N 1
ATOM 3796 C CA . ASP B 1 146 ? -6.336 12.93 8.844 1 98.38 146 ASP B CA 1
ATOM 3797 C C . ASP B 1 146 ? -5.316 11.852 9.203 1 98.38 146 ASP B C 1
ATOM 3799 O O . ASP B 1 146 ? -4.449 11.508 8.391 1 98.38 146 ASP B O 1
ATOM 3803 N N . SER B 1 147 ? -5.48 11.234 10.359 1 97.12 147 SER B N 1
ATOM 3804 C CA . SER B 1 147 ? -4.586 10.18 10.844 1 97.12 147 SER B CA 1
ATOM 3805 C C . SER B 1 147 ? -5.191 8.797 10.625 1 97.12 147 SER B C 1
ATOM 3807 O O . SER B 1 147 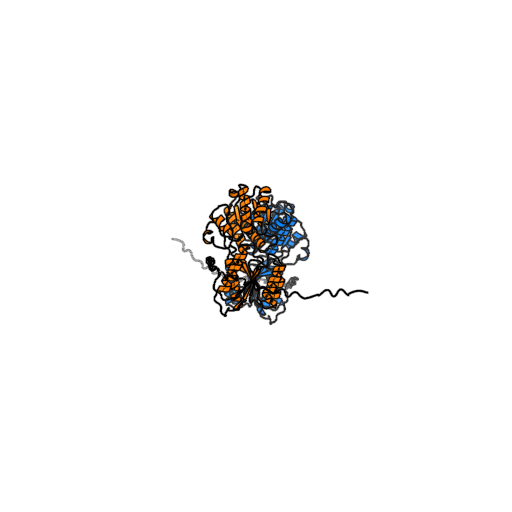? -6.082 8.633 9.789 1 97.12 147 SER B O 1
ATOM 3809 N N . SER B 1 148 ? -4.535 7.805 11.219 1 96.81 148 SER B N 1
ATOM 3810 C CA . SER B 1 148 ? -4.996 6.426 11.109 1 96.81 148 SER B CA 1
ATOM 3811 C C . SER B 1 148 ? -5.23 5.812 12.484 1 96.81 148 SER B C 1
ATOM 3813 O O . SER B 1 148 ? -4.777 6.352 13.5 1 96.81 148 SER B O 1
ATOM 3815 N N . ILE B 1 149 ? -5.988 4.746 12.453 1 97.75 149 ILE B N 1
ATOM 3816 C CA . ILE B 1 149 ? -6.277 4.027 13.688 1 97.75 149 ILE B CA 1
ATOM 3817 C C . ILE B 1 149 ? -6.176 2.523 13.445 1 97.75 149 ILE B C 1
ATOM 3819 O O . ILE B 1 149 ? -6.316 2.059 12.312 1 97.75 149 ILE B O 1
ATOM 3823 N N . ASN B 1 150 ? -5.883 1.826 14.5 1 97.25 150 ASN B N 1
ATOM 3824 C CA . ASN B 1 150 ? -5.871 0.368 14.461 1 97.25 150 ASN B CA 1
ATOM 3825 C C . ASN B 1 150 ? -7.203 -0.188 13.969 1 97.25 150 ASN B C 1
ATOM 3827 O O . ASN B 1 150 ? -8.266 0.239 14.422 1 97.25 150 ASN B O 1
ATOM 3831 N N . PRO B 1 151 ? -7.141 -1.194 13.109 1 93.88 151 PRO B N 1
ATOM 3832 C CA . PRO B 1 151 ? -8.367 -1.737 12.523 1 93.88 151 PRO B CA 1
ATOM 3833 C C . PRO B 1 151 ? -9.289 -2.371 13.562 1 93.88 151 PRO B C 1
ATOM 3835 O O . PRO B 1 151 ? -10.461 -2.639 13.273 1 93.88 151 PRO B O 1
ATOM 3838 N N . ALA B 1 152 ? -8.828 -2.686 14.695 1 96.38 152 ALA B N 1
ATOM 3839 C CA . ALA B 1 152 ? -9.664 -3.227 15.766 1 96.38 152 ALA B CA 1
ATOM 3840 C C . ALA B 1 152 ? -10.633 -2.17 16.281 1 96.38 152 ALA B C 1
ATOM 3842 O O . ALA B 1 152 ? -11.578 -2.49 17.016 1 96.38 152 ALA B O 1
ATOM 3843 N N . ALA B 1 153 ? -10.391 -0.948 15.922 1 98.44 153 ALA B N 1
ATOM 3844 C CA . ALA B 1 153 ? -11.258 0.148 16.344 1 98.44 153 ALA B CA 1
ATOM 3845 C C . ALA B 1 153 ? -12.625 0.051 15.664 1 98.44 153 ALA B C 1
ATOM 3847 O O . ALA B 1 153 ? -12.781 -0.646 14.664 1 98.44 153 ALA B O 1
ATOM 3848 N N . GLU B 1 154 ? -13.594 0.686 16.328 1 98.31 154 GLU B N 1
ATOM 3849 C CA . GLU B 1 154 ? -14.938 0.806 15.758 1 98.31 154 GLU B CA 1
ATOM 3850 C C . GLU B 1 154 ? -15.141 2.164 15.094 1 98.31 154 GLU B C 1
ATOM 3852 O O . GLU B 1 154 ? -15.234 3.188 15.773 1 98.31 154 GLU B O 1
ATOM 3857 N N . PHE B 1 155 ? -15.18 2.152 13.766 1 98.56 155 PHE B N 1
ATOM 3858 C CA . PHE B 1 155 ? -15.328 3.398 13.023 1 98.56 155 PHE B CA 1
ATOM 3859 C C . PHE B 1 155 ? -15.984 3.148 11.672 1 98.56 155 PHE B C 1
ATOM 3861 O O . PHE B 1 155 ? -16.047 2.008 11.203 1 98.56 155 PHE B O 1
ATOM 3868 N N . VAL B 1 156 ? -16.469 4.199 11.117 1 98 156 VAL B N 1
ATOM 3869 C CA . VAL B 1 156 ? -17.203 4.129 9.852 1 98 156 VAL B CA 1
ATOM 3870 C C . VAL B 1 156 ? -16.203 4.129 8.688 1 98 156 VAL B C 1
ATOM 3872 O O . VAL B 1 156 ? -16.219 3.221 7.855 1 98 156 VAL B O 1
ATOM 3875 N N . THR B 1 157 ? -15.398 5.055 8.617 1 98.06 157 THR B N 1
ATOM 3876 C CA . THR B 1 157 ? -14.383 5.227 7.586 1 98.06 157 THR B CA 1
ATOM 3877 C C . THR B 1 157 ? -13.242 6.109 8.094 1 98.06 157 THR B C 1
ATOM 3879 O O . THR B 1 157 ? -13.406 6.855 9.055 1 98.06 157 THR B O 1
ATOM 3882 N N . THR B 1 158 ? -12.117 5.93 7.555 1 98.62 158 THR B N 1
ATOM 3883 C CA . THR B 1 158 ? -11.016 6.875 7.703 1 98.62 158 THR B CA 1
ATOM 3884 C C . THR B 1 158 ? -10.969 7.84 6.523 1 98.62 158 THR B C 1
ATOM 3886 O O . THR B 1 158 ? -10.953 7.418 5.367 1 98.62 158 THR B O 1
ATOM 3889 N N . ILE B 1 159 ? -10.984 9.109 6.828 1 98.81 159 ILE B N 1
ATOM 3890 C CA . ILE B 1 159 ? -10.906 10.156 5.816 1 98.81 159 ILE B CA 1
ATOM 3891 C C . ILE B 1 159 ? -9.531 10.82 5.855 1 98.81 159 ILE B C 1
ATOM 3893 O O . ILE B 1 159 ? -9.188 11.484 6.836 1 98.81 159 ILE B O 1
ATOM 3897 N N . GLN B 1 160 ? -8.789 10.648 4.824 1 98.56 160 GLN B N 1
ATOM 3898 C CA . GLN B 1 160 ? -7.43 11.164 4.828 1 98.56 160 GLN B CA 1
ATOM 3899 C C . GLN B 1 160 ? -6.918 11.375 3.404 1 98.56 160 GLN B C 1
ATOM 3901 O O . GLN B 1 160 ? -7.586 11.008 2.438 1 98.56 160 GLN B O 1
ATOM 3906 N N . SER B 1 161 ? -5.809 12.047 3.281 1 98.19 161 SER B N 1
ATOM 3907 C CA . SER B 1 161 ? -5.113 12.109 2 1 98.19 161 SER B CA 1
ATOM 3908 C C . SER B 1 161 ? -4.555 10.742 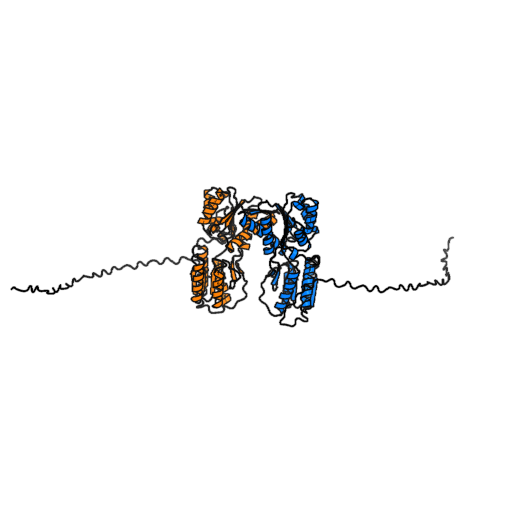1.607 1 98.19 161 SER B C 1
ATOM 3910 O O . SER B 1 161 ? -4.312 9.898 2.467 1 98.19 161 SER B O 1
ATOM 3912 N N . ASN B 1 162 ? -4.438 10.523 0.337 1 98.06 162 ASN B N 1
ATOM 3913 C CA . ASN B 1 162 ? -3.746 9.312 -0.105 1 98.06 162 ASN B CA 1
ATOM 3914 C C . ASN B 1 162 ? -2.232 9.461 0.024 1 98.06 162 ASN B C 1
ATOM 3916 O O . ASN B 1 162 ? -1.541 9.695 -0.968 1 98.06 162 ASN B O 1
ATOM 3920 N N . ASN B 1 163 ? -1.767 9.25 1.189 1 98.69 163 ASN B N 1
ATOM 3921 C CA . ASN B 1 163 ? -0.383 9.523 1.559 1 98.69 163 ASN B CA 1
ATOM 3922 C C . ASN B 1 163 ? 0.596 8.711 0.72 1 98.69 163 ASN B C 1
ATOM 3924 O O . ASN B 1 163 ? 1.635 9.219 0.298 1 98.69 163 ASN B O 1
ATOM 3928 N N . LEU B 1 164 ? 0.257 7.5 0.459 1 98.44 164 LEU B N 1
ATOM 3929 C CA . LEU B 1 164 ? 1.115 6.648 -0.358 1 98.44 164 LEU B CA 1
ATOM 3930 C C . LEU B 1 164 ? 1.205 7.176 -1.785 1 98.44 164 LEU B C 1
ATOM 3932 O O . LEU B 1 164 ? 2.301 7.336 -2.326 1 98.44 164 LEU B O 1
ATOM 3936 N N . ALA B 1 165 ? 0.078 7.434 -2.373 1 98.56 165 ALA B N 1
ATOM 3937 C CA . ALA B 1 165 ? 0.041 7.914 -3.752 1 98.56 165 ALA B CA 1
ATOM 3938 C C . ALA B 1 165 ? 0.721 9.273 -3.879 1 98.56 165 ALA B C 1
ATOM 3940 O O . ALA B 1 165 ? 1.434 9.531 -4.852 1 98.56 165 ALA B O 1
ATOM 3941 N N . ASN B 1 166 ? 0.464 10.102 -2.924 1 98.88 166 ASN B N 1
ATOM 3942 C CA . ASN B 1 166 ? 1.115 11.406 -2.902 1 98.88 166 ASN B CA 1
ATOM 3943 C C . ASN B 1 166 ? 2.635 11.273 -2.844 1 98.88 166 ASN B C 1
ATOM 3945 O O . ASN B 1 166 ? 3.348 11.922 -3.611 1 98.88 166 ASN B O 1
ATOM 3949 N N . GLY B 1 167 ? 3.094 10.453 -1.945 1 98.88 167 GLY B N 1
ATOM 3950 C CA . GLY B 1 167 ? 4.523 10.203 -1.88 1 98.88 167 GLY B CA 1
ATOM 3951 C C . GLY B 1 167 ? 5.098 9.68 -3.182 1 98.88 167 GLY B C 1
ATOM 3952 O O . GLY B 1 167 ? 6.18 10.094 -3.602 1 98.88 167 GLY B O 1
ATOM 3953 N N . GLU B 1 168 ? 4.363 8.789 -3.787 1 98.81 168 GLU B N 1
ATOM 3954 C CA . GLU B 1 168 ? 4.809 8.211 -5.051 1 98.81 168 GLU B CA 1
ATOM 3955 C C . GLU B 1 168 ? 4.969 9.289 -6.121 1 98.81 168 GLU B C 1
ATOM 3957 O O . GLU B 1 168 ? 5.965 9.297 -6.852 1 98.81 168 GLU B O 1
ATOM 3962 N N . LEU B 1 169 ? 4.012 10.188 -6.195 1 98.88 169 LEU B N 1
ATOM 3963 C CA . LEU B 1 169 ? 4.082 11.281 -7.164 1 98.88 169 LEU B CA 1
ATOM 3964 C C . LEU B 1 169 ? 5.328 12.125 -6.938 1 98.88 169 LEU B C 1
ATOM 3966 O O . LEU B 1 169 ? 6.039 12.461 -7.887 1 98.88 169 LEU B O 1
ATOM 3970 N N . ALA B 1 170 ? 5.57 12.414 -5.711 1 98.94 170 ALA B N 1
ATOM 3971 C CA . ALA B 1 170 ? 6.715 13.258 -5.367 1 98.94 170 ALA B CA 1
ATOM 3972 C C . ALA B 1 170 ? 8.031 12.547 -5.664 1 98.94 170 ALA B C 1
ATOM 3974 O O . ALA B 1 170 ? 8.961 13.148 -6.211 1 98.94 170 ALA B O 1
ATOM 3975 N N . GLY B 1 171 ? 8.133 11.289 -5.324 1 98.94 171 GLY B N 1
ATOM 3976 C CA . GLY B 1 171 ? 9.328 10.508 -5.609 1 98.94 171 GLY B CA 1
ATOM 3977 C C . GLY B 1 171 ? 9.617 10.383 -7.094 1 98.94 171 GLY B C 1
ATOM 3978 O O . GLY B 1 171 ? 10.766 10.492 -7.523 1 98.94 171 GLY B O 1
ATOM 3979 N N . GLU B 1 172 ? 8.555 10.102 -7.84 1 98.88 172 GLU B N 1
ATOM 3980 C CA . GLU B 1 172 ? 8.695 10.031 -9.289 1 98.88 172 GLU B CA 1
ATOM 3981 C C . GLU B 1 172 ? 9.219 11.344 -9.867 1 98.88 172 GLU B C 1
ATOM 3983 O O . GLU B 1 172 ? 10.133 11.344 -10.695 1 98.88 172 GLU B O 1
ATOM 3988 N N . TRP B 1 173 ? 8.664 12.438 -9.391 1 98.94 173 TRP B N 1
ATOM 3989 C CA . TRP B 1 173 ? 9.086 13.758 -9.852 1 98.94 173 TRP B CA 1
ATOM 3990 C C . TRP B 1 173 ? 10.57 13.984 -9.57 1 98.94 173 TRP B C 1
ATOM 3992 O O . TRP B 1 173 ? 11.297 14.523 -10.414 1 98.94 173 TRP B O 1
ATOM 4002 N N . LEU B 1 174 ? 11 13.562 -8.43 1 98.94 174 LEU B N 1
ATOM 4003 C CA . LEU B 1 174 ? 12.391 13.727 -8.023 1 98.94 174 LEU B CA 1
ATOM 4004 C C . LEU B 1 174 ? 13.336 13.039 -9.008 1 98.94 174 LEU B C 1
ATOM 4006 O O . LEU B 1 174 ? 14.312 13.641 -9.461 1 98.94 174 LEU B O 1
ATOM 4010 N N . VAL B 1 175 ? 13.031 11.805 -9.344 1 98.88 175 VAL B N 1
ATOM 4011 C CA . VAL B 1 175 ? 13.891 11.047 -10.242 1 98.88 175 VAL B CA 1
ATOM 4012 C C . VAL B 1 175 ? 13.93 11.719 -11.617 1 98.88 175 VAL B C 1
ATOM 4014 O O . VAL B 1 175 ? 14.992 11.859 -12.219 1 98.88 175 VAL B O 1
ATOM 4017 N N . LYS B 1 176 ? 12.773 12.133 -12.094 1 98.69 176 LYS B N 1
ATOM 4018 C CA . LYS B 1 176 ? 12.719 12.812 -13.391 1 98.69 176 LYS B CA 1
ATOM 4019 C C . LYS B 1 176 ? 13.531 14.102 -13.359 1 98.69 176 LYS B C 1
ATOM 4021 O O . LYS B 1 176 ? 14.219 14.43 -14.336 1 98.69 176 LYS B O 1
ATOM 4026 N N . LYS B 1 177 ? 13.453 14.805 -12.234 1 98.62 177 LYS B N 1
ATOM 4027 C CA . LYS B 1 177 ? 14.188 16.062 -12.078 1 98.62 177 LYS B CA 1
ATOM 4028 C C . LYS B 1 177 ? 15.695 15.82 -12.039 1 98.62 177 LYS B C 1
ATOM 4030 O O . LYS B 1 177 ? 16.453 16.562 -12.656 1 98.62 177 LYS B O 1
ATOM 4035 N N . MET B 1 178 ? 16.078 14.789 -11.367 1 98.31 178 MET B N 1
ATOM 4036 C CA . MET B 1 178 ? 17.5 14.531 -11.117 1 98.31 178 MET B CA 1
ATOM 4037 C C . MET B 1 178 ? 18.141 13.859 -12.328 1 98.31 178 MET B C 1
ATOM 4039 O O . MET B 1 178 ? 19.359 13.938 -12.508 1 98.31 178 MET B O 1
ATOM 4043 N N . GLY B 1 179 ? 17.359 13.164 -13.133 1 96.12 179 GLY B N 1
ATOM 4044 C CA . GLY B 1 179 ? 17.922 12.43 -14.258 1 96.12 179 GLY B CA 1
ATOM 4045 C C . GLY B 1 179 ? 18.953 11.391 -13.844 1 96.12 179 GLY B C 1
ATOM 4046 O O . GLY B 1 179 ? 18.688 10.547 -12.984 1 96.12 179 GLY B O 1
ATOM 4047 N N . LYS B 1 180 ? 20.156 11.578 -14.289 1 93.62 180 LYS B N 1
ATOM 4048 C CA . LYS B 1 180 ? 21.203 10.602 -14.039 1 93.62 180 LYS B CA 1
ATOM 4049 C C . LYS B 1 180 ? 22.078 11.016 -12.867 1 93.62 180 LYS B C 1
ATOM 4051 O O . LYS B 1 180 ? 23 10.289 -12.477 1 93.62 180 LYS B O 1
ATOM 4056 N N . THR B 1 181 ? 21.781 12.148 -12.273 1 97.38 181 THR B N 1
ATOM 4057 C CA . THR B 1 181 ? 22.562 12.625 -11.141 1 97.38 181 THR B CA 1
ATOM 4058 C C . THR B 1 181 ? 22.391 11.695 -9.945 1 97.38 181 THR B C 1
ATOM 4060 O O . THR B 1 181 ? 21.266 11.359 -9.562 1 97.38 181 THR B O 1
ATOM 4063 N N . LYS B 1 182 ? 23.531 11.328 -9.406 1 97.69 182 LYS B N 1
ATOM 4064 C CA . LYS B 1 182 ? 23.484 10.484 -8.211 1 97.69 182 LYS B CA 1
ATOM 4065 C C . LYS B 1 182 ? 22.891 11.242 -7.027 1 97.69 182 LYS B C 1
ATOM 4067 O O . LYS B 1 182 ? 23.281 12.383 -6.758 1 97.69 182 LYS B O 1
ATOM 4072 N N . MET B 1 183 ? 22.016 10.586 -6.383 1 98.81 183 MET B N 1
ATOM 4073 C CA . MET B 1 183 ? 21.359 11.227 -5.246 1 98.81 183 MET B CA 1
ATOM 4074 C C . MET B 1 183 ? 21.953 10.742 -3.93 1 98.81 183 MET B C 1
ATOM 4076 O O . MET B 1 183 ? 22.078 9.531 -3.703 1 98.81 183 MET B O 1
ATOM 4080 N N . ASN B 1 184 ? 22.391 11.656 -3.123 1 98.88 184 ASN B N 1
ATOM 4081 C CA . ASN B 1 184 ? 22.672 11.469 -1.705 1 98.88 184 ASN B CA 1
ATOM 4082 C C . ASN B 1 184 ? 21.609 12.117 -0.827 1 98.88 184 ASN B C 1
ATOM 4084 O O . ASN B 1 184 ? 21.578 13.336 -0.682 1 98.88 184 ASN B O 1
ATOM 4088 N N . ILE B 1 185 ? 20.828 11.219 -0.214 1 98.94 185 ILE B N 1
ATOM 4089 C CA . ILE B 1 185 ? 19.531 11.688 0.268 1 98.94 185 ILE B CA 1
ATOM 4090 C C . ILE B 1 185 ? 19.547 11.758 1.794 1 98.94 185 ILE B C 1
ATOM 4092 O O . ILE B 1 185 ? 20.031 10.836 2.457 1 98.94 185 ILE B O 1
ATOM 4096 N N . ALA B 1 186 ? 19.062 12.852 2.344 1 98.94 186 ALA B N 1
ATOM 4097 C CA . ALA B 1 186 ? 18.625 12.922 3.734 1 98.94 186 ALA B CA 1
ATOM 4098 C C . ALA B 1 186 ? 17.109 12.828 3.836 1 98.94 186 ALA B C 1
ATOM 4100 O O . ALA B 1 186 ? 16.391 13.484 3.08 1 98.94 186 ALA B O 1
ATOM 4101 N N . LEU B 1 187 ? 16.672 11.977 4.7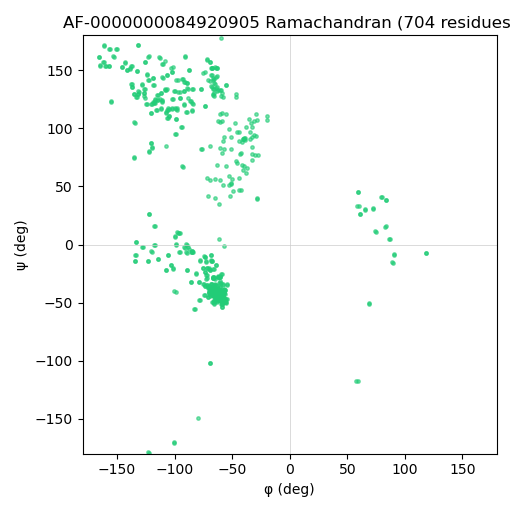34 1 98.94 187 LEU B N 1
ATOM 4102 C CA . LEU B 1 187 ? 15.242 11.797 4.969 1 98.94 187 LEU B CA 1
ATOM 4103 C C . LEU B 1 187 ? 14.82 12.438 6.285 1 98.94 187 LEU B C 1
ATOM 4105 O O . LEU B 1 187 ? 15.289 12.039 7.352 1 98.94 187 LEU B O 1
ATOM 4109 N N . LEU B 1 188 ? 13.961 13.461 6.188 1 98.94 188 LEU B N 1
ATOM 4110 C CA . LEU B 1 188 ? 13.398 14.086 7.379 1 98.94 188 LEU B CA 1
ATOM 4111 C C . LEU B 1 188 ? 12 13.555 7.664 1 98.94 188 LEU B C 1
ATOM 4113 O O . LEU B 1 188 ? 11.078 13.773 6.871 1 98.94 188 LEU B O 1
ATOM 4117 N N . SER B 1 189 ? 11.898 12.922 8.781 1 98.69 189 SER B N 1
ATOM 4118 C CA . SER B 1 189 ? 10.656 12.297 9.203 1 98.69 189 SER B CA 1
ATOM 4119 C C . SER B 1 189 ? 10.039 13.039 10.383 1 98.69 189 SER B C 1
ATOM 4121 O O . SER B 1 189 ? 10.719 13.797 11.078 1 98.69 189 SER B O 1
ATOM 4123 N N . GLY B 1 190 ? 8.742 12.922 10.539 1 96.94 190 GLY B N 1
ATOM 4124 C CA . GLY B 1 190 ? 8.078 13.492 11.695 1 96.94 190 GLY B CA 1
ATOM 4125 C C . GLY B 1 190 ? 8.414 12.781 12.992 1 96.94 190 GLY B C 1
ATOM 4126 O O . GLY B 1 190 ? 9.469 13.023 13.586 1 96.94 190 GLY B O 1
ATOM 4127 N N . ASN B 1 191 ? 7.465 11.953 13.398 1 94.12 191 ASN B N 1
ATOM 4128 C CA . ASN B 1 191 ? 7.703 11.141 14.586 1 94.12 191 ASN B CA 1
ATOM 4129 C C . ASN B 1 191 ? 7.848 9.664 14.234 1 94.12 191 ASN B C 1
ATOM 4131 O O . ASN B 1 191 ? 7.129 9.148 13.367 1 94.12 191 ASN B O 1
ATOM 4135 N N . ALA B 1 192 ? 8.758 9.016 15.008 1 93.19 192 ALA B N 1
ATOM 4136 C CA . ALA B 1 192 ? 8.898 7.57 14.828 1 93.19 192 ALA B CA 1
ATOM 4137 C C . ALA B 1 192 ? 7.59 6.852 15.125 1 93.19 192 ALA B C 1
ATOM 4139 O O . ALA B 1 192 ? 6.891 7.188 16.094 1 93.19 192 ALA B O 1
ATOM 4140 N N . GLY B 1 193 ? 7.211 5.992 14.305 1 91.31 193 GLY B N 1
ATOM 4141 C CA . GLY B 1 193 ? 6.051 5.148 14.555 1 91.31 193 GLY B CA 1
ATOM 4142 C C . GLY B 1 193 ? 4.758 5.746 14.023 1 91.31 193 GLY B C 1
ATOM 4143 O O . GLY B 1 193 ? 3.713 5.094 14.047 1 91.31 193 GLY B O 1
ATOM 4144 N N . ASN B 1 194 ? 4.766 6.941 13.586 1 94 194 ASN B N 1
ATOM 4145 C CA . ASN B 1 194 ? 3.561 7.566 13.047 1 94 194 ASN B CA 1
ATOM 4146 C C . ASN B 1 194 ? 3.104 6.887 11.758 1 94 194 ASN B C 1
ATOM 4148 O O . ASN B 1 194 ? 3.867 6.797 10.797 1 94 194 ASN B O 1
ATOM 4152 N N . PRO B 1 195 ? 1.829 6.492 11.711 1 95.19 195 PRO B N 1
ATOM 4153 C CA . PRO B 1 195 ? 1.401 5.703 10.555 1 95.19 195 PRO B CA 1
ATOM 4154 C C . PRO B 1 195 ? 1.302 6.535 9.281 1 95.19 195 PRO B C 1
ATOM 4156 O O . PRO B 1 195 ? 1.557 6.023 8.188 1 95.19 195 PRO B O 1
ATOM 4159 N N . VAL B 1 196 ? 0.924 7.734 9.359 1 96.94 196 VAL B N 1
ATOM 4160 C CA . VAL B 1 196 ? 0.78 8.586 8.188 1 96.94 196 VAL B CA 1
ATOM 4161 C C . VAL B 1 196 ? 2.158 8.938 7.633 1 96.94 196 VAL B C 1
ATOM 4163 O O . VAL B 1 196 ? 2.381 8.891 6.418 1 96.94 196 VAL B O 1
ATOM 4166 N N . GLY B 1 197 ? 3.064 9.297 8.508 1 97.75 197 GLY B N 1
ATOM 4167 C CA . GLY B 1 197 ? 4.441 9.531 8.102 1 97.75 197 GLY B CA 1
ATOM 4168 C C . GLY B 1 197 ? 5.074 8.336 7.422 1 97.75 197 GLY B C 1
ATOM 4169 O O . GLY B 1 197 ? 5.742 8.484 6.398 1 97.75 197 GLY B O 1
ATOM 4170 N N . LYS B 1 198 ? 4.824 7.227 7.945 1 97.75 198 LYS B N 1
ATOM 4171 C CA . LYS B 1 198 ? 5.34 5.992 7.363 1 97.75 198 LYS B CA 1
ATOM 4172 C C . LYS B 1 198 ? 4.844 5.812 5.93 1 97.75 198 LYS B C 1
ATOM 4174 O O . LYS B 1 198 ? 5.629 5.492 5.035 1 97.75 198 LYS B O 1
ATOM 4179 N N . LYS B 1 199 ? 3.594 6.008 5.73 1 98.25 199 LYS B N 1
ATOM 4180 C CA . LYS B 1 199 ? 3.023 5.844 4.398 1 98.25 199 LYS B CA 1
ATOM 4181 C C . LYS B 1 199 ? 3.602 6.863 3.422 1 98.25 199 LYS B C 1
ATOM 4183 O O . LYS B 1 199 ? 3.83 6.551 2.252 1 98.25 199 LYS B O 1
ATOM 4188 N N . ARG B 1 200 ? 3.799 8.055 3.889 1 98.88 200 ARG B N 1
ATOM 4189 C CA . ARG B 1 200 ? 4.391 9.086 3.045 1 98.88 200 ARG B CA 1
ATOM 4190 C C . ARG B 1 200 ? 5.82 8.727 2.656 1 98.88 200 ARG B C 1
ATOM 4192 O O . ARG B 1 200 ? 6.195 8.836 1.486 1 98.88 200 ARG B O 1
ATOM 4199 N N . LYS B 1 201 ? 6.598 8.281 3.623 1 98.81 201 LYS B N 1
ATOM 4200 C CA . LYS B 1 201 ? 7.957 7.828 3.354 1 98.81 201 LYS B CA 1
ATOM 4201 C C . LYS B 1 201 ? 7.961 6.66 2.369 1 98.81 201 LYS B C 1
ATOM 4203 O O . LYS B 1 201 ? 8.711 6.672 1.39 1 98.81 201 LYS B O 1
ATOM 4208 N N . GLN B 1 202 ? 7.109 5.73 2.621 1 98.75 202 GLN B N 1
ATOM 4209 C CA . GLN B 1 202 ? 7.023 4.574 1.738 1 98.75 202 GLN B CA 1
ATOM 4210 C C . GLN B 1 202 ? 6.637 4.988 0.322 1 98.75 202 GLN B C 1
ATOM 4212 O O . GLN B 1 202 ? 7.176 4.461 -0.654 1 98.75 202 GLN B O 1
ATOM 4217 N N . GLY B 1 203 ? 5.734 5.902 0.219 1 98.88 203 GLY B N 1
ATOM 4218 C CA . GLY B 1 203 ? 5.363 6.434 -1.085 1 98.88 203 GLY B CA 1
ATOM 4219 C C . GLY B 1 203 ? 6.516 7.105 -1.805 1 98.88 203 GLY B C 1
ATOM 4220 O O . GLY B 1 203 ? 6.746 6.859 -2.99 1 98.88 203 GLY B O 1
ATOM 4221 N N . LEU B 1 204 ? 7.219 7.934 -1.112 1 98.94 204 LEU B N 1
ATOM 4222 C CA . LEU B 1 204 ? 8.383 8.609 -1.671 1 98.94 204 LEU B CA 1
ATOM 4223 C C . LEU B 1 204 ? 9.391 7.598 -2.215 1 98.94 204 LEU B C 1
ATOM 4225 O O . LEU B 1 204 ? 9.828 7.707 -3.361 1 98.94 204 LEU B O 1
ATOM 4229 N N . LEU B 1 205 ? 9.695 6.641 -1.415 1 98.94 205 LEU B N 1
ATOM 4230 C CA . LEU B 1 205 ? 10.688 5.641 -1.792 1 98.94 205 LEU B CA 1
ATOM 4231 C C . LEU B 1 205 ? 10.18 4.785 -2.951 1 98.94 205 LEU B C 1
ATOM 4233 O O . LEU B 1 205 ? 10.945 4.465 -3.867 1 98.94 205 LEU B O 1
ATOM 4237 N N . GLN B 1 206 ? 8.953 4.473 -2.922 1 98.81 206 GLN B N 1
ATOM 4238 C CA . GLN B 1 206 ? 8.359 3.703 -4.012 1 98.81 206 GLN B CA 1
ATOM 4239 C C . GLN B 1 206 ? 8.391 4.488 -5.32 1 98.81 206 GLN B C 1
ATOM 4241 O O . GLN B 1 206 ? 8.727 3.941 -6.371 1 98.81 206 GLN B O 1
ATOM 4246 N N . GLY B 1 207 ? 7.98 5.762 -5.246 1 98.88 207 GLY B N 1
ATOM 4247 C CA . GLY B 1 207 ? 8.055 6.594 -6.438 1 98.88 207 GLY B CA 1
ATOM 4248 C C . GLY B 1 207 ? 9.453 6.668 -7.02 1 98.88 207 GLY B C 1
ATOM 4249 O O . GLY B 1 207 ? 9.625 6.602 -8.242 1 98.88 207 GLY B O 1
ATOM 4250 N N . ILE B 1 208 ? 10.445 6.738 -6.168 1 98.94 208 ILE B N 1
ATOM 4251 C CA . ILE B 1 208 ? 11.836 6.82 -6.598 1 98.94 208 ILE B CA 1
ATOM 4252 C C . ILE B 1 208 ? 12.242 5.512 -7.266 1 98.94 208 ILE B C 1
ATOM 4254 O O . ILE B 1 208 ? 12.758 5.512 -8.391 1 98.94 208 ILE B O 1
ATOM 4258 N N . THR B 1 209 ? 11.977 4.406 -6.637 1 98.88 209 THR B N 1
ATOM 4259 C CA . THR B 1 209 ? 12.461 3.127 -7.137 1 98.88 209 THR B CA 1
ATOM 4260 C C . THR B 1 209 ? 11.734 2.738 -8.422 1 98.88 209 THR B C 1
ATOM 4262 O O . THR B 1 209 ? 12.367 2.271 -9.375 1 98.88 209 THR B O 1
ATOM 4265 N N . GLU B 1 210 ? 10.438 2.953 -8.445 1 98.5 210 GLU B N 1
ATOM 4266 C CA . GLU B 1 210 ? 9.688 2.615 -9.648 1 98.5 210 GLU B CA 1
ATOM 4267 C C . GLU B 1 210 ? 10.148 3.455 -10.844 1 98.5 210 GLU B C 1
ATOM 4269 O O . GLU B 1 210 ? 10.289 2.941 -11.953 1 98.5 210 GLU B O 1
ATOM 4274 N N . GLU B 1 211 ? 10.344 4.707 -10.609 1 98.69 211 GLU B N 1
ATOM 4275 C CA . GLU B 1 211 ? 10.75 5.582 -11.711 1 98.69 211 GLU B CA 1
ATOM 4276 C C . GLU B 1 211 ? 12.172 5.266 -12.164 1 98.69 211 GLU B C 1
ATOM 4278 O O . GLU B 1 211 ? 12.477 5.332 -13.359 1 98.69 211 GLU B O 1
ATOM 4283 N N . GLN B 1 212 ? 13.07 4.938 -11.242 1 98.75 212 GLN B N 1
ATOM 4284 C CA . GLN B 1 212 ? 14.422 4.531 -11.625 1 98.75 212 GLN B CA 1
ATOM 4285 C C . GLN B 1 212 ? 14.391 3.27 -12.477 1 98.75 212 GLN B C 1
ATOM 4287 O O . GLN B 1 212 ? 15.094 3.182 -13.484 1 98.75 212 GLN B O 1
ATOM 4292 N N . LEU B 1 213 ? 13.594 2.33 -12.102 1 98.38 213 LEU B N 1
ATOM 4293 C CA . LEU B 1 213 ? 13.484 1.113 -12.898 1 98.38 213 LEU B CA 1
ATOM 4294 C C . LEU B 1 213 ? 12.945 1.424 -14.297 1 98.38 213 LEU B C 1
ATOM 4296 O O . LEU B 1 213 ? 13.461 0.917 -15.289 1 98.38 213 LEU B O 1
ATOM 4300 N N . ARG B 1 214 ? 11.922 2.244 -14.297 1 97.06 214 ARG B N 1
ATOM 4301 C CA . ARG B 1 214 ? 11.242 2.551 -15.555 1 97.06 214 ARG B CA 1
ATOM 4302 C C . ARG B 1 214 ? 12.172 3.295 -16.516 1 97.06 214 ARG B C 1
ATOM 4304 O O . ARG B 1 214 ? 12.203 3.004 -17.703 1 97.06 214 ARG B O 1
ATOM 4311 N N . THR B 1 215 ? 13.016 4.203 -16 1 97.62 215 THR B N 1
ATOM 4312 C CA . THR B 1 215 ? 13.727 5.113 -16.891 1 97.62 215 THR B CA 1
ATOM 4313 C C . THR B 1 215 ? 15.203 4.734 -16.969 1 97.62 215 THR B C 1
ATOM 4315 O O . THR B 1 215 ? 15.898 5.133 -17.906 1 97.62 215 THR B O 1
ATOM 4318 N N . GLN B 1 216 ? 15.719 3.998 -15.953 1 97.44 216 GLN B N 1
ATOM 4319 C CA . GLN B 1 216 ? 17.156 3.752 -15.898 1 97.44 216 GLN B CA 1
ATOM 4320 C C . GLN B 1 216 ? 17.453 2.256 -15.875 1 97.44 216 GLN B C 1
ATOM 4322 O O . GLN B 1 216 ? 18.609 1.848 -16.031 1 97.44 216 GLN B O 1
ATOM 4327 N N . GLY B 1 217 ? 16.453 1.445 -15.617 1 97.31 217 GLY B N 1
ATOM 4328 C CA . GLY B 1 217 ? 16.625 0.001 -15.625 1 97.31 217 GLY B CA 1
ATOM 4329 C C . GLY B 1 217 ? 17.359 -0.52 -14.406 1 97.31 217 GLY B C 1
ATOM 4330 O O . GLY B 1 217 ? 17.797 -1.673 -14.383 1 97.31 217 GLY B O 1
ATOM 4331 N N . LYS B 1 218 ? 17.547 0.324 -13.414 1 98.44 218 LYS B N 1
ATOM 4332 C CA . LYS B 1 218 ? 18.219 -0.001 -12.164 1 98.44 218 LYS B CA 1
ATOM 4333 C C . LYS B 1 218 ? 17.688 0.835 -11.008 1 98.44 218 LYS B C 1
ATOM 4335 O O . LYS B 1 218 ? 16.875 1.734 -11.211 1 98.44 218 LYS B O 1
ATOM 4340 N N . ILE B 1 219 ? 18.047 0.456 -9.812 1 98.81 219 ILE B N 1
ATOM 4341 C CA . ILE B 1 219 ? 17.781 1.269 -8.625 1 98.81 219 ILE B CA 1
ATOM 4342 C C . ILE B 1 219 ? 19.094 1.626 -7.938 1 98.81 219 ILE B C 1
ATOM 4344 O O . ILE B 1 219 ? 19.891 0.744 -7.621 1 98.81 219 ILE B O 1
ATOM 4348 N N . ASP B 1 220 ? 19.344 2.865 -7.816 1 98.56 220 ASP B N 1
ATOM 4349 C CA . ASP B 1 220 ? 20.422 3.422 -6.996 1 98.56 220 ASP B CA 1
ATOM 4350 C C . ASP B 1 220 ? 19.875 4.383 -5.949 1 98.56 220 ASP B C 1
ATOM 4352 O O . ASP B 1 220 ? 19.891 5.602 -6.145 1 98.56 220 ASP B O 1
ATOM 4356 N N . LEU B 1 221 ? 19.375 3.785 -4.863 1 98.81 221 LEU B N 1
ATOM 4357 C CA . LEU B 1 221 ? 18.75 4.551 -3.787 1 98.81 221 LEU B CA 1
ATOM 4358 C C . LEU B 1 221 ? 19.672 4.633 -2.574 1 98.81 221 LEU B C 1
ATOM 4360 O O . LEU B 1 221 ? 19.891 3.635 -1.887 1 98.81 221 LEU B O 1
ATOM 4364 N N . ASN B 1 222 ? 20.156 5.859 -2.355 1 98.69 222 ASN B N 1
ATOM 4365 C CA . ASN B 1 222 ? 21.125 6.121 -1.302 1 98.69 222 ASN B CA 1
ATOM 4366 C C . ASN B 1 222 ? 20.609 7.145 -0.298 1 98.69 222 ASN B C 1
ATOM 4368 O O . ASN B 1 222 ? 20.828 8.344 -0.46 1 98.69 222 ASN B O 1
ATOM 4372 N N . VAL B 1 223 ? 19.906 6.652 0.698 1 98.94 223 VAL B N 1
ATOM 4373 C CA . VAL B 1 223 ? 19.547 7.488 1.836 1 98.94 223 VAL B CA 1
ATOM 4374 C C . VAL B 1 223 ? 20.641 7.418 2.898 1 98.94 223 VAL B C 1
ATOM 4376 O O . VAL B 1 223 ? 20.828 6.383 3.541 1 98.94 223 VAL B O 1
ATOM 4379 N N . LYS B 1 224 ? 21.266 8.555 3.082 1 98.81 224 LYS B N 1
ATOM 4380 C CA . LYS B 1 224 ? 22.438 8.594 3.967 1 98.81 224 LYS B CA 1
ATOM 4381 C C . LYS B 1 224 ? 22.016 8.523 5.43 1 98.81 224 LYS B C 1
ATOM 4383 O O . LYS B 1 224 ? 22.734 7.992 6.27 1 98.81 224 LYS B O 1
ATOM 4388 N N . THR B 1 225 ? 20.859 9.133 5.672 1 98.75 225 THR B N 1
ATOM 4389 C CA . THR B 1 225 ? 20.375 9.133 7.047 1 98.75 225 THR B CA 1
ATOM 4390 C C . THR B 1 225 ? 18.891 9.531 7.102 1 98.75 225 THR B C 1
ATOM 4392 O O . THR B 1 225 ? 18.391 10.172 6.18 1 98.75 225 THR B O 1
ATOM 4395 N N . GLN B 1 226 ? 18.25 9.062 8.125 1 98.75 226 GLN B N 1
ATOM 4396 C CA . GLN B 1 226 ? 16.922 9.492 8.516 1 98.75 226 GLN B CA 1
ATOM 4397 C C . GLN B 1 226 ? 16.938 10.203 9.867 1 98.75 226 GLN B C 1
ATOM 4399 O O . GLN B 1 226 ? 17.547 9.711 10.82 1 98.75 226 GLN B O 1
ATOM 4404 N N . ALA B 1 227 ? 16.344 11.383 9.891 1 98.81 227 ALA B N 1
ATOM 4405 C CA . ALA B 1 227 ? 16.234 12.117 11.156 1 98.81 227 ALA B CA 1
ATOM 4406 C C . ALA B 1 227 ? 14.789 12.461 11.461 1 98.81 227 ALA B C 1
ATOM 4408 O O . ALA B 1 227 ? 14 12.719 10.555 1 98.81 227 ALA B O 1
ATOM 4409 N N . TYR B 1 228 ? 14.461 12.469 12.727 1 98.19 228 TYR B N 1
ATOM 4410 C CA . TYR B 1 228 ? 13.117 12.789 13.195 1 98.19 228 TYR B CA 1
ATOM 4411 C C . TYR B 1 228 ? 13.039 14.242 13.648 1 98.19 228 TYR B C 1
ATOM 4413 O O . TYR B 1 228 ? 13.961 14.758 14.273 1 98.19 228 TYR B O 1
ATOM 4421 N N . THR B 1 229 ? 11.906 14.883 13.344 1 98.25 229 THR B N 1
ATOM 4422 C CA . THR B 1 229 ? 11.812 16.328 13.508 1 98.25 229 THR B CA 1
ATOM 4423 C C . THR B 1 229 ? 10.711 16.688 14.5 1 98.25 229 THR B C 1
ATOM 4425 O O . THR B 1 229 ? 10.477 17.875 14.773 1 98.25 229 THR B O 1
ATOM 4428 N N . ASP B 1 230 ? 9.969 15.711 14.93 1 94.88 230 ASP B N 1
ATOM 4429 C CA . ASP B 1 230 ? 8.82 15.906 15.812 1 94.88 230 ASP B CA 1
ATOM 4430 C C . ASP B 1 230 ? 7.758 16.781 15.141 1 94.88 230 ASP B C 1
ATOM 4432 O O . ASP B 1 230 ? 7.098 17.578 15.805 1 94.88 230 ASP B O 1
ATOM 4436 N N . TRP B 1 231 ? 7.754 16.766 13.93 1 95.12 231 TRP B N 1
ATOM 4437 C CA . TRP B 1 231 ? 6.793 17.531 13.141 1 95.12 231 TRP B CA 1
ATOM 4438 C C . TRP B 1 231 ? 6.906 19.016 13.453 1 95.12 231 TRP B C 1
ATOM 4440 O O . TRP B 1 231 ? 5.895 19.703 13.633 1 95.12 231 TRP B O 1
ATOM 4450 N N . SER B 1 232 ? 8.141 19.531 13.516 1 95.5 232 SER B N 1
ATOM 4451 C CA . SER B 1 232 ? 8.258 20.922 13.945 1 95.5 232 SER B CA 1
ATOM 4452 C C . SER B 1 232 ? 9.367 21.641 13.188 1 95.5 232 SER B C 1
ATOM 4454 O O . SER B 1 232 ? 10.297 21 12.672 1 95.5 232 SER B O 1
ATOM 4456 N N . TYR B 1 233 ? 9.195 22.953 13.164 1 96.5 233 TYR B N 1
ATOM 4457 C CA . TYR B 1 233 ? 10.219 23.828 12.594 1 96.5 233 TYR B CA 1
ATOM 4458 C C . TYR B 1 233 ? 11.547 23.656 13.328 1 96.5 233 TYR B C 1
ATOM 4460 O O . TYR B 1 233 ? 12.586 23.438 12.695 1 96.5 233 TYR B O 1
ATOM 4468 N N . ALA B 1 234 ? 11.484 23.672 14.633 1 97.5 234 ALA B N 1
ATOM 4469 C CA . ALA B 1 234 ? 12.688 23.562 15.453 1 97.5 234 ALA B CA 1
ATOM 4470 C C . ALA B 1 234 ? 13.359 22.203 15.258 1 97.5 234 ALA B C 1
ATOM 4472 O O . ALA B 1 234 ? 14.586 22.125 15.164 1 97.5 234 ALA B O 1
ATOM 4473 N N . GLY B 1 235 ? 12.609 21.172 15.211 1 98.12 235 GLY B N 1
ATOM 4474 C CA . GLY B 1 235 ? 13.148 19.844 14.977 1 98.12 235 GLY B CA 1
ATOM 4475 C C . GLY B 1 235 ? 13.828 19.719 13.625 1 98.12 235 GLY B C 1
ATOM 4476 O O . GLY B 1 235 ? 14.875 19.078 13.508 1 98.12 235 GLY B O 1
ATOM 4477 N N . GLY B 1 236 ? 13.258 20.344 12.609 1 98.62 236 GLY B N 1
ATOM 4478 C CA . GLY B 1 236 ? 13.859 20.344 11.281 1 98.62 236 GLY B CA 1
ATOM 4479 C C . GLY B 1 236 ? 15.188 21.062 11.227 1 98.62 236 GLY B C 1
ATOM 4480 O O . GLY B 1 236 ? 16.125 20.594 10.578 1 98.62 236 GLY B O 1
ATOM 4481 N N . LEU B 1 237 ? 15.203 22.203 11.906 1 98.69 237 LEU B N 1
ATOM 4482 C CA . LEU B 1 237 ? 16.438 22.984 11.969 1 98.69 237 LEU B CA 1
ATOM 4483 C C . LEU B 1 237 ? 17.562 22.156 12.609 1 98.69 237 LEU B C 1
ATOM 4485 O O . LEU B 1 237 ? 18.641 22.016 12.031 1 98.69 237 LEU B O 1
ATOM 4489 N N . LYS B 1 238 ? 17.281 21.609 13.734 1 98.69 238 LYS B N 1
ATOM 4490 C CA . LYS B 1 238 ? 18.281 20.844 14.477 1 98.69 238 LYS B CA 1
ATOM 4491 C C . LYS B 1 238 ? 18.719 19.625 13.688 1 98.69 238 LYS B C 1
ATOM 4493 O O . LYS B 1 238 ? 19.922 19.344 13.578 1 98.69 238 LYS B O 1
ATOM 4498 N N . ALA B 1 239 ? 17.812 18.891 13.109 1 98.81 239 ALA B N 1
ATOM 4499 C CA . ALA B 1 239 ? 18.125 17.703 12.336 1 98.81 239 ALA B CA 1
ATOM 4500 C C . ALA B 1 239 ? 19.047 18.031 11.164 1 98.81 239 ALA B C 1
ATOM 4502 O O . ALA B 1 239 ? 20.031 17.312 10.93 1 98.81 239 ALA B O 1
ATOM 4503 N N . MET B 1 240 ? 18.75 19.109 10.492 1 98.81 240 MET B N 1
ATOM 4504 C CA . MET B 1 240 ? 19.516 19.422 9.289 1 98.81 240 MET B CA 1
ATOM 4505 C C . MET B 1 240 ? 20.906 19.922 9.648 1 98.81 240 MET B C 1
ATOM 4507 O O . MET B 1 240 ? 21.875 19.656 8.922 1 98.81 240 MET B O 1
ATOM 4511 N N . GLU B 1 241 ? 21 20.672 10.75 1 98.69 241 GLU B N 1
ATOM 4512 C CA . GLU B 1 241 ? 22.312 21.062 11.219 1 98.69 241 GLU B CA 1
ATOM 4513 C C . GLU B 1 241 ? 23.203 19.859 11.453 1 98.69 241 GLU B C 1
ATOM 4515 O O . GLU B 1 241 ? 24.359 19.828 11.008 1 98.69 241 GLU B O 1
ATOM 4520 N N . ASP B 1 242 ? 22.656 18.891 12.117 1 98.75 242 ASP B N 1
ATOM 4521 C CA . ASP B 1 242 ? 23.406 17.672 12.406 1 98.75 242 ASP B CA 1
ATOM 4522 C C . ASP B 1 242 ? 23.75 16.922 11.117 1 98.75 242 ASP B C 1
ATOM 4524 O O . ASP B 1 242 ? 24.875 16.438 10.953 1 98.75 242 ASP B O 1
ATOM 4528 N N . ILE B 1 243 ? 22.859 16.875 10.172 1 98.81 243 ILE B N 1
ATOM 4529 C CA . ILE B 1 243 ? 23 16.109 8.938 1 98.81 243 ILE B CA 1
ATOM 4530 C C . ILE B 1 243 ? 24.094 16.75 8.07 1 98.81 243 ILE B C 1
ATOM 4532 O O . ILE B 1 243 ? 24.938 16.047 7.504 1 98.81 243 ILE B O 1
ATOM 4536 N N . LEU B 1 244 ? 24.078 18.047 7.996 1 98.69 244 LEU B N 1
ATOM 4537 C CA . LEU B 1 244 ? 25.031 18.734 7.129 1 98.69 244 LEU B CA 1
ATOM 4538 C C . LEU B 1 244 ? 26.453 18.562 7.637 1 98.69 244 LEU B C 1
ATOM 4540 O O . LEU B 1 244 ? 27.391 18.5 6.844 1 98.69 244 LEU B O 1
ATOM 4544 N N . VAL B 1 245 ? 26.641 18.406 8.914 1 98.44 245 VAL B N 1
ATOM 4545 C CA . VAL B 1 245 ? 27.953 18.156 9.492 1 98.44 245 VAL B CA 1
ATOM 4546 C C . VAL B 1 245 ? 28.375 16.719 9.203 1 98.44 245 VAL B C 1
ATOM 4548 O O . VAL B 1 245 ? 29.5 16.484 8.75 1 98.44 245 VAL B O 1
ATOM 4551 N N . ALA B 1 246 ? 27.5 15.805 9.352 1 98.5 246 ALA B N 1
ATOM 4552 C CA . ALA B 1 246 ? 27.812 14.383 9.234 1 98.5 246 ALA B CA 1
ATOM 4553 C C . ALA B 1 246 ? 27.906 13.961 7.773 1 98.5 246 ALA B C 1
ATOM 4555 O O . ALA B 1 246 ? 28.656 13.039 7.434 1 98.5 246 ALA B O 1
ATOM 4556 N N . HIS B 1 247 ? 27.141 14.578 6.938 1 98.38 247 HIS B N 1
ATOM 4557 C CA . HIS B 1 247 ? 27.016 14.219 5.531 1 98.38 247 HIS B CA 1
ATOM 4558 C C . HIS B 1 247 ? 27.062 15.453 4.641 1 98.38 247 HIS B C 1
ATOM 4560 O O . HIS B 1 247 ? 26.047 15.805 4.012 1 98.38 247 HIS B O 1
ATOM 4566 N N . PRO B 1 248 ? 28.156 16 4.465 1 98.19 248 PRO B N 1
ATOM 4567 C CA . PRO B 1 248 ? 28.25 17.266 3.715 1 98.19 248 PRO B CA 1
ATOM 4568 C C . PRO B 1 248 ? 27.938 17.094 2.232 1 98.19 248 PRO B C 1
ATOM 4570 O O . PRO B 1 248 ? 27.781 18.078 1.515 1 98.19 248 PRO B O 1
ATOM 4573 N N . ASP B 1 249 ? 27.797 15.852 1.744 1 98.06 249 ASP B N 1
ATOM 4574 C CA . ASP B 1 249 ? 27.609 15.594 0.318 1 98.06 249 ASP B CA 1
ATOM 4575 C C . ASP B 1 249 ? 26.141 15.414 -0.024 1 98.06 249 ASP B C 1
ATOM 4577 O O . ASP B 1 249 ? 25.797 15.094 -1.165 1 98.06 249 ASP B O 1
ATOM 4581 N N . ILE B 1 250 ? 25.281 15.703 0.897 1 98.62 250 ILE B N 1
ATOM 4582 C CA . ILE B 1 250 ? 23.844 15.602 0.633 1 98.62 250 ILE B CA 1
ATOM 4583 C C . ILE B 1 250 ? 23.453 16.578 -0.475 1 98.62 250 ILE B C 1
ATOM 4585 O O . ILE B 1 250 ? 23.859 17.734 -0.459 1 98.62 250 ILE B O 1
ATOM 4589 N N . ASN B 1 251 ? 22.672 16.016 -1.435 1 98.88 251 ASN B N 1
ATOM 4590 C CA . ASN B 1 251 ? 22.203 16.906 -2.494 1 98.88 251 ASN B CA 1
ATOM 4591 C C . ASN B 1 251 ? 20.703 16.812 -2.682 1 98.88 251 ASN B C 1
ATOM 4593 O O . ASN B 1 251 ? 20.125 17.5 -3.531 1 98.88 251 ASN B O 1
ATOM 4597 N N . VAL B 1 252 ? 20.047 15.945 -1.934 1 98.94 252 VAL B N 1
ATOM 4598 C CA . VAL B 1 252 ? 18.594 15.828 -1.932 1 98.94 252 VAL B CA 1
ATOM 4599 C C . VAL B 1 252 ? 18.078 15.68 -0.499 1 98.94 252 VAL B C 1
ATOM 4601 O O . VAL B 1 252 ? 18.672 14.945 0.3 1 98.94 252 VAL B O 1
ATOM 4604 N N . VAL B 1 253 ? 17.031 16.391 -0.144 1 98.94 253 VAL B N 1
ATOM 4605 C CA . VAL B 1 253 ? 16.25 16.172 1.069 1 98.94 253 VAL B CA 1
ATOM 4606 C C . VAL B 1 253 ? 14.828 15.75 0.702 1 98.94 253 VAL B C 1
ATOM 4608 O O . VAL B 1 253 ? 14.117 16.484 0.012 1 98.94 253 VAL B O 1
ATOM 4611 N N . ILE B 1 254 ? 14.484 14.562 1.071 1 99 254 ILE B N 1
ATOM 4612 C CA . ILE B 1 254 ? 13.07 14.195 1.019 1 99 254 ILE B CA 1
ATOM 4613 C C . ILE B 1 254 ? 12.477 14.234 2.422 1 99 254 ILE B C 1
ATOM 4615 O O . ILE B 1 254 ? 13.172 14 3.41 1 99 254 ILE B O 1
ATOM 4619 N N . THR B 1 255 ? 11.211 14.555 2.512 1 98.94 255 THR B N 1
ATOM 4620 C CA . THR B 1 255 ? 10.594 14.727 3.824 1 98.94 255 THR B CA 1
ATOM 4621 C C . THR B 1 255 ? 9.141 14.258 3.805 1 98.94 255 THR B C 1
ATOM 4623 O O . THR B 1 255 ? 8.484 14.305 2.762 1 98.94 255 THR B O 1
ATOM 4626 N N . GLU B 1 256 ? 8.672 13.828 4.988 1 98.75 256 GLU B N 1
ATOM 4627 C CA . GLU B 1 256 ? 7.305 13.336 5.141 1 98.75 256 GLU B CA 1
ATOM 4628 C C . GLU B 1 256 ? 6.301 14.484 5.141 1 98.75 256 GLU B C 1
ATOM 4630 O O . GLU B 1 256 ? 5.109 14.273 4.91 1 98.75 256 GLU B O 1
ATOM 4635 N N . SER B 1 257 ? 6.828 15.711 5.434 1 98.56 257 SER B N 1
ATOM 4636 C CA . SER B 1 257 ? 5.934 16.859 5.508 1 98.56 257 SER B CA 1
ATOM 4637 C C . SER B 1 257 ? 6.707 18.172 5.352 1 98.56 257 SER B C 1
ATOM 4639 O O . SER B 1 257 ? 7.863 18.266 5.762 1 98.56 257 SER B O 1
ATOM 4641 N N . ASP B 1 258 ? 6.012 19.172 4.871 1 98.62 258 ASP B N 1
ATOM 4642 C CA . ASP B 1 258 ? 6.598 20.5 4.695 1 98.62 258 ASP B CA 1
ATOM 4643 C C . ASP B 1 258 ? 7.156 21.031 6.016 1 98.62 258 ASP B C 1
ATOM 4645 O O . ASP B 1 258 ? 8.266 21.578 6.051 1 98.62 258 ASP B O 1
ATOM 4649 N N . VAL B 1 259 ? 6.469 20.797 7.09 1 96.88 259 VAL B N 1
ATOM 4650 C CA . VAL B 1 259 ? 6.855 21.406 8.359 1 96.88 259 VAL B CA 1
ATOM 4651 C C . VAL B 1 259 ? 8.203 20.844 8.805 1 96.88 259 VAL B C 1
ATOM 4653 O O . VAL B 1 259 ? 9.008 21.547 9.422 1 96.88 259 VAL B O 1
ATOM 4656 N N . CYS B 1 260 ? 8.5 19.656 8.422 1 97.38 260 CYS B N 1
ATOM 4657 C CA . CYS B 1 260 ? 9.734 18.984 8.812 1 97.38 260 CYS B CA 1
ATOM 4658 C C . CYS B 1 260 ? 10.945 19.641 8.148 1 97.38 260 CYS B C 1
ATOM 4660 O O . CYS B 1 260 ? 12.062 19.531 8.648 1 97.38 260 CYS B O 1
ATOM 4662 N N . VAL B 1 261 ? 10.719 20.375 7.004 1 98.31 261 VAL B N 1
ATOM 4663 C CA . VAL B 1 261 ? 11.875 20.828 6.238 1 98.31 261 VAL B CA 1
ATOM 4664 C C . VAL B 1 261 ? 11.953 22.344 6.273 1 98.31 261 VAL B C 1
ATOM 4666 O O . VAL B 1 261 ? 12.977 22.938 5.918 1 98.31 261 VAL B O 1
ATOM 4669 N N . LEU B 1 262 ? 10.922 23.016 6.715 1 97.62 262 LEU B N 1
ATOM 4670 C CA . LEU B 1 262 ? 10.922 24.469 6.695 1 97.62 262 LEU B CA 1
ATOM 4671 C C . LEU B 1 262 ? 12.039 25.031 7.574 1 97.62 262 LEU B C 1
ATOM 4673 O O . LEU B 1 262 ? 12.758 25.938 7.164 1 97.62 262 LEU B O 1
ATOM 4677 N N . GLY B 1 263 ? 12.18 24.422 8.797 1 97.06 263 GLY B N 1
ATOM 4678 C CA . GLY B 1 263 ? 13.312 24.797 9.617 1 97.06 263 GLY B CA 1
ATOM 4679 C C . GLY B 1 263 ? 14.648 24.391 9.023 1 97.06 263 GLY B C 1
ATOM 4680 O O . GLY B 1 263 ? 15.648 25.078 9.195 1 97.06 263 GLY B O 1
ATOM 4681 N N . ALA B 1 264 ? 14.695 23.266 8.359 1 98.69 264 ALA B N 1
ATOM 4682 C CA . ALA B 1 264 ? 15.891 22.734 7.723 1 98.69 264 ALA B CA 1
ATOM 4683 C C . ALA B 1 264 ? 16.422 23.688 6.664 1 98.69 264 ALA B C 1
ATOM 4685 O O . ALA B 1 264 ? 17.625 23.781 6.445 1 98.69 264 ALA B O 1
ATOM 4686 N N . ILE B 1 265 ? 15.57 24.422 5.98 1 98.69 265 ILE B N 1
ATOM 4687 C CA . ILE B 1 265 ? 15.945 25.375 4.934 1 98.69 265 ILE B CA 1
ATOM 4688 C C . ILE B 1 265 ? 16.891 26.422 5.504 1 98.69 265 ILE B C 1
ATOM 4690 O O . ILE B 1 265 ? 17.859 26.812 4.848 1 98.69 265 ILE B O 1
ATOM 4694 N N . LYS B 1 266 ? 16.609 26.844 6.742 1 97.75 266 LYS B N 1
ATOM 4695 C CA . LYS B 1 266 ? 17.5 27.812 7.391 1 97.75 266 LYS B CA 1
ATOM 4696 C C . LYS B 1 266 ? 18.891 27.234 7.57 1 97.75 266 LYS B C 1
ATOM 4698 O O . LYS B 1 266 ? 19.891 27.906 7.277 1 97.75 266 LYS B O 1
ATOM 4703 N N . ALA B 1 267 ? 18.984 26.031 8.039 1 98.5 267 ALA B N 1
ATOM 4704 C CA . ALA B 1 267 ? 20.281 25.359 8.227 1 98.5 267 ALA B CA 1
ATOM 4705 C C . ALA B 1 267 ? 21.016 25.203 6.898 1 98.5 267 ALA B C 1
ATOM 4707 O O . ALA B 1 267 ? 22.234 25.406 6.828 1 98.5 267 ALA B O 1
ATOM 4708 N N . ILE B 1 268 ? 20.312 24.859 5.848 1 98.75 268 ILE B N 1
ATOM 4709 C CA . ILE B 1 268 ? 20.891 24.688 4.516 1 98.75 268 ILE B CA 1
ATOM 4710 C C . ILE B 1 268 ? 21.453 26.016 4.023 1 98.75 268 ILE B C 1
ATOM 4712 O O . ILE B 1 268 ? 22.578 26.062 3.512 1 98.75 268 ILE B O 1
ATOM 4716 N N . ALA B 1 269 ? 20.703 27.078 4.246 1 98.31 269 ALA B N 1
ATOM 4717 C CA . ALA B 1 269 ? 21.141 28.422 3.846 1 98.31 269 ALA B CA 1
ATOM 4718 C C . ALA B 1 269 ? 22.375 28.859 4.621 1 98.31 269 ALA B C 1
ATOM 4720 O O . ALA B 1 269 ? 23.344 29.375 4.039 1 98.31 269 ALA B O 1
ATOM 4721 N N . GLN B 1 270 ? 22.375 28.641 5.859 1 97.81 270 GLN B N 1
ATOM 4722 C CA . GLN B 1 270 ? 23.484 29.016 6.719 1 97.81 270 GLN B CA 1
ATOM 4723 C C . GLN B 1 270 ? 24.766 28.266 6.32 1 97.81 270 GLN B C 1
ATOM 4725 O O . GLN B 1 270 ? 25.859 28.797 6.469 1 97.81 270 GLN B O 1
ATOM 4730 N N . ALA B 1 271 ? 24.594 27.125 5.777 1 97.81 271 ALA B N 1
ATOM 4731 C CA . ALA B 1 271 ? 25.734 26.312 5.363 1 97.81 271 ALA B CA 1
ATOM 4732 C C . ALA B 1 271 ? 26.156 26.641 3.938 1 97.81 271 ALA B C 1
ATOM 4734 O O . ALA B 1 271 ? 27.109 26.062 3.416 1 97.81 271 ALA B O 1
ATOM 4735 N N . GLY B 1 272 ? 25.438 27.547 3.254 1 97.75 272 GLY B N 1
ATOM 4736 C CA . GLY B 1 272 ? 25.766 27.922 1.889 1 97.75 272 GLY B CA 1
ATOM 4737 C C . GLY B 1 272 ? 25.438 26.844 0.873 1 97.75 272 GLY B C 1
ATOM 4738 O O . GLY B 1 272 ? 26.109 26.734 -0.155 1 97.75 272 GLY B O 1
ATOM 4739 N N . LYS B 1 273 ? 24.406 26.031 1.15 1 98.19 273 LYS B N 1
ATOM 4740 C CA . LYS B 1 273 ? 24.125 24.875 0.313 1 98.19 273 LYS B CA 1
ATOM 4741 C C . LYS B 1 273 ? 22.766 24.984 -0.354 1 98.19 273 LYS B C 1
ATOM 4743 O O . LYS B 1 273 ? 22.203 24 -0.834 1 98.19 273 LYS B O 1
ATOM 4748 N N . THR B 1 274 ? 22.172 26.141 -0.394 1 98.06 274 THR B N 1
ATOM 4749 C CA . THR B 1 274 ? 20.844 26.359 -0.944 1 98.06 274 THR B CA 1
ATOM 4750 C C . THR B 1 274 ? 20.781 25.922 -2.402 1 98.06 274 THR B C 1
ATOM 4752 O O . THR B 1 274 ? 19.781 25.344 -2.84 1 98.06 274 THR B O 1
ATOM 4755 N N . ASP B 1 275 ? 21.844 26.078 -3.121 1 97 275 ASP B N 1
ATOM 4756 C CA . ASP B 1 275 ? 21.859 25.766 -4.543 1 97 275 ASP B CA 1
ATOM 4757 C C . ASP B 1 275 ? 22.266 24.312 -4.777 1 97 275 ASP B C 1
ATOM 4759 O O . ASP B 1 275 ? 22.172 23.812 -5.895 1 97 275 ASP B O 1
ATOM 4763 N N . ASP B 1 276 ? 22.656 23.625 -3.742 1 98 276 ASP B N 1
ATOM 4764 C CA . ASP B 1 276 ? 23.219 22.281 -3.863 1 98 276 ASP B CA 1
ATOM 4765 C C . ASP B 1 276 ? 22.172 21.234 -3.512 1 98 276 ASP B C 1
ATOM 4767 O O . ASP B 1 276 ? 22.312 20.062 -3.887 1 98 276 ASP B O 1
ATOM 4771 N N . ILE B 1 277 ? 21.141 21.672 -2.762 1 98.81 277 ILE B N 1
ATOM 4772 C CA . ILE B 1 277 ? 20.234 20.672 -2.193 1 98.81 277 ILE B CA 1
ATOM 4773 C C . ILE B 1 277 ? 18.828 20.891 -2.746 1 98.81 277 ILE B C 1
ATOM 4775 O O . ILE B 1 277 ? 18.266 21.984 -2.627 1 98.81 277 ILE B O 1
ATOM 4779 N N . LEU B 1 278 ? 18.312 19.828 -3.371 1 98.94 278 LEU B N 1
ATOM 4780 C CA . LEU B 1 278 ? 16.922 19.812 -3.824 1 98.94 278 LEU B CA 1
ATOM 4781 C C . LEU B 1 278 ? 16 19.219 -2.756 1 98.94 278 LEU B C 1
ATOM 4783 O O . LEU B 1 278 ? 16.297 18.156 -2.197 1 98.94 278 LEU B O 1
ATOM 4787 N N . ILE B 1 279 ? 14.875 19.922 -2.492 1 98.94 279 ILE B N 1
ATOM 4788 C CA . ILE B 1 279 ? 13.922 19.484 -1.476 1 98.94 279 ILE B CA 1
ATOM 4789 C C . ILE B 1 279 ? 12.664 18.938 -2.146 1 98.94 279 ILE B C 1
ATOM 4791 O O . ILE B 1 279 ? 12.125 19.562 -3.07 1 98.94 279 ILE B O 1
ATOM 4795 N N . VAL B 1 280 ? 12.227 17.781 -1.688 1 98.94 280 VAL B N 1
ATOM 4796 C CA . VAL B 1 280 ? 11 17.141 -2.143 1 98.94 280 VAL B CA 1
ATOM 4797 C C . VAL B 1 280 ? 10.18 16.672 -0.94 1 98.94 280 VAL B C 1
ATOM 4799 O O . VAL B 1 280 ? 10.688 15.938 -0.084 1 98.94 280 VAL B O 1
ATOM 4802 N N . ALA B 1 281 ? 8.914 17.078 -0.906 1 98.94 281 ALA B N 1
ATOM 4803 C CA . ALA B 1 281 ? 8.086 16.75 0.249 1 98.94 281 ALA B CA 1
ATOM 4804 C C . ALA B 1 281 ? 6.895 15.891 -0.161 1 98.94 281 ALA B C 1
ATOM 4806 O O . ALA B 1 281 ? 6.273 16.125 -1.2 1 98.94 281 ALA B O 1
ATOM 4807 N N . GLY B 1 282 ? 6.598 14.82 0.688 1 98.75 282 GLY B N 1
ATOM 4808 C CA . GLY B 1 282 ? 5.441 13.969 0.463 1 98.75 282 GLY B CA 1
ATOM 4809 C C . GLY B 1 282 ? 4.137 14.602 0.904 1 98.75 282 GLY B C 1
ATOM 4810 O O . GLY B 1 282 ? 3.057 14.102 0.576 1 98.75 282 GLY B O 1
ATOM 4811 N N . ALA B 1 283 ? 4.168 15.602 1.612 1 98.5 283 ALA B N 1
ATOM 4812 C CA . ALA B 1 283 ? 3.051 16.391 2.141 1 98.5 283 ALA B CA 1
ATOM 4813 C C . ALA B 1 283 ? 3.514 17.766 2.586 1 98.5 283 ALA B C 1
ATOM 4815 O O . ALA B 1 283 ? 4.703 17.984 2.82 1 98.5 283 ALA B O 1
ATOM 4816 N N . ASP B 1 284 ? 2.578 18.719 2.631 1 97.75 284 ASP B N 1
ATOM 4817 C CA . ASP B 1 284 ? 1.127 18.812 2.758 1 97.75 284 ASP B CA 1
ATOM 4818 C C . ASP B 1 284 ? 0.555 19.797 1.746 1 97.75 284 ASP B C 1
ATOM 4820 O O . ASP B 1 284 ? -0.658 19.844 1.531 1 97.75 284 ASP B O 1
ATOM 4824 N N . GLY B 1 285 ? 1.463 20.609 1.158 1 98.38 285 GLY B N 1
ATOM 4825 C CA . GLY B 1 285 ? 1.015 21.797 0.462 1 98.38 285 GLY B CA 1
ATOM 4826 C C . GLY B 1 285 ? 0.789 22.984 1.389 1 98.38 285 GLY B C 1
ATOM 4827 O O . GLY B 1 285 ? -0.192 23.719 1.24 1 98.38 285 GLY B O 1
ATOM 4828 N N . GLN B 1 286 ? 1.637 23.125 2.359 1 98 286 GLN B N 1
ATOM 4829 C CA . GLN B 1 286 ? 1.583 24.266 3.268 1 98 286 GLN B CA 1
ATOM 4830 C C . GLN B 1 286 ? 1.94 25.562 2.545 1 98 286 GLN B C 1
ATOM 4832 O O . GLN B 1 286 ? 2.848 25.594 1.712 1 98 286 GLN B O 1
ATOM 4837 N N . LYS B 1 287 ? 1.304 26.672 2.953 1 97.88 287 LYS B N 1
ATOM 4838 C CA . LYS B 1 287 ? 1.421 27.906 2.18 1 97.88 287 LYS B CA 1
ATOM 4839 C C . LYS B 1 287 ? 2.873 28.375 2.102 1 97.88 287 LYS B C 1
ATOM 4841 O O . LYS B 1 287 ? 3.311 28.891 1.071 1 97.88 287 LYS B O 1
ATOM 4846 N N . GLU B 1 288 ? 3.678 28.203 3.164 1 98.06 288 GLU B N 1
ATOM 4847 C CA . GLU B 1 288 ? 5.086 28.594 3.146 1 98.06 288 GLU B CA 1
ATOM 4848 C C . GLU B 1 288 ? 5.871 27.75 2.139 1 98.06 288 GLU B C 1
ATOM 4850 O O . GLU B 1 288 ? 6.73 28.281 1.425 1 98.06 288 GLU B O 1
ATOM 4855 N N . ALA B 1 289 ? 5.602 26.484 2.076 1 98.62 289 ALA B N 1
ATOM 4856 C CA . ALA B 1 289 ? 6.258 25.594 1.118 1 98.62 289 ALA B CA 1
ATOM 4857 C C . ALA B 1 289 ? 5.875 25.953 -0.314 1 98.62 289 ALA B C 1
ATOM 4859 O O . ALA B 1 289 ? 6.73 26 -1.199 1 98.62 289 ALA B O 1
ATOM 4860 N N . ILE B 1 290 ? 4.598 26.188 -0.504 1 98.81 290 ILE B N 1
ATOM 4861 C CA . ILE B 1 290 ? 4.137 26.562 -1.836 1 98.81 290 ILE B CA 1
ATOM 4862 C C . ILE B 1 290 ? 4.836 27.844 -2.289 1 98.81 290 ILE B C 1
ATOM 4864 O O . ILE B 1 290 ? 5.23 27.953 -3.449 1 98.81 290 ILE B O 1
ATOM 4868 N N . LYS B 1 291 ? 4.965 28.75 -1.381 1 98.69 291 LYS B N 1
ATOM 4869 C CA . LYS B 1 291 ? 5.664 29.984 -1.713 1 98.69 291 LYS B CA 1
ATOM 4870 C C . LYS B 1 291 ? 7.109 29.703 -2.125 1 98.69 291 LYS B C 1
ATOM 4872 O O . LYS B 1 291 ? 7.602 30.281 -3.1 1 98.69 291 LYS B O 1
ATOM 4877 N N . TYR B 1 292 ? 7.82 28.844 -1.36 1 98.62 292 TYR B N 1
ATOM 4878 C CA . TYR B 1 292 ? 9.18 28.469 -1.738 1 98.62 292 TYR B CA 1
ATOM 4879 C C . TYR B 1 292 ? 9.203 27.844 -3.127 1 98.62 292 TYR B C 1
ATOM 4881 O O . TYR B 1 292 ? 10.086 28.141 -3.934 1 98.62 292 TYR B O 1
ATOM 4889 N N . ILE B 1 293 ? 8.273 27 -3.434 1 98.88 293 ILE B N 1
ATOM 4890 C CA . ILE B 1 293 ? 8.211 26.328 -4.734 1 98.88 293 ILE B CA 1
ATOM 4891 C C . ILE B 1 293 ? 8.047 27.375 -5.836 1 98.88 293 ILE B C 1
ATOM 4893 O O . ILE B 1 293 ? 8.68 27.281 -6.891 1 98.88 293 ILE B O 1
ATOM 4897 N N . MET B 1 294 ? 7.207 28.391 -5.531 1 98.75 294 MET B N 1
ATOM 4898 C CA . MET B 1 294 ? 6.973 29.453 -6.512 1 98.75 294 MET B CA 1
ATOM 4899 C C . MET B 1 294 ? 8.227 30.297 -6.707 1 98.75 294 MET B C 1
ATOM 4901 O O . MET B 1 294 ? 8.539 30.703 -7.828 1 98.75 294 MET B O 1
ATOM 4905 N N . ASP B 1 295 ? 9 30.484 -5.637 1 98.31 295 ASP B N 1
ATOM 4906 C CA . ASP B 1 295 ? 10 31.531 -5.629 1 98.31 295 ASP B CA 1
ATOM 4907 C C . ASP B 1 295 ? 11.398 30.969 -5.852 1 98.31 295 ASP B C 1
ATOM 4909 O O . ASP B 1 295 ? 12.344 31.719 -6.137 1 98.31 295 ASP B O 1
ATOM 4913 N N . THR B 1 296 ? 11.539 29.672 -5.652 1 98.19 296 THR B N 1
ATOM 4914 C CA . THR B 1 296 ? 12.883 29.109 -5.688 1 98.19 296 THR B CA 1
ATOM 4915 C C . THR B 1 296 ? 12.922 27.859 -6.566 1 98.19 296 THR B C 1
ATOM 4917 O O . THR B 1 296 ? 11.875 27.375 -7.012 1 98.19 296 THR B O 1
ATOM 4920 N N . ASP B 1 297 ? 14.188 27.391 -6.777 1 97.25 297 ASP B N 1
ATOM 4921 C CA . ASP B 1 297 ? 14.359 26.156 -7.523 1 97.25 297 ASP B CA 1
ATOM 4922 C C . ASP B 1 297 ? 14.742 25 -6.59 1 97.25 297 ASP B C 1
ATOM 4924 O O . ASP B 1 297 ? 14.695 23.844 -6.984 1 97.25 297 ASP B O 1
ATOM 4928 N N . PHE B 1 298 ? 15.023 25.391 -5.312 1 98.44 298 PHE B N 1
ATOM 4929 C CA . PHE B 1 298 ? 15.547 24.344 -4.434 1 98.44 298 PHE B CA 1
ATOM 4930 C C . PHE B 1 298 ? 14.414 23.609 -3.729 1 98.44 298 PHE B C 1
ATOM 4932 O O . PHE B 1 298 ? 14.602 22.516 -3.213 1 98.44 298 PHE B O 1
ATOM 4939 N N . TYR B 1 299 ? 13.266 24.188 -3.607 1 98.81 299 TYR B N 1
ATOM 4940 C CA . TYR B 1 299 ? 12.086 23.438 -3.176 1 98.81 299 TYR B CA 1
ATOM 4941 C C . TYR B 1 299 ? 11.297 22.938 -4.375 1 98.81 299 TYR B C 1
ATOM 4943 O O . TYR B 1 299 ? 10.484 23.656 -4.949 1 98.81 299 TYR B O 1
ATOM 4951 N N . GLY B 1 300 ? 11.469 21.688 -4.676 1 98.81 300 GLY B N 1
ATOM 4952 C CA . GLY B 1 300 ? 11.023 21.156 -5.953 1 98.81 300 GLY B CA 1
ATOM 4953 C C . GLY B 1 300 ? 9.531 20.891 -6.008 1 98.81 300 GLY B C 1
ATOM 4954 O O . GLY B 1 300 ? 8.875 21.266 -6.984 1 98.81 300 GLY B O 1
ATOM 4955 N N . CYS B 1 301 ? 9 20.219 -4.984 1 98.94 301 CYS B N 1
ATOM 4956 C CA . CYS B 1 301 ? 7.578 19.906 -5.008 1 98.94 301 CYS B CA 1
ATOM 4957 C C . CYS B 1 301 ? 7.098 19.453 -3.631 1 98.94 301 CYS B C 1
ATOM 4959 O O . CYS B 1 301 ? 7.906 19.188 -2.742 1 98.94 301 CYS B O 1
ATOM 4961 N N . THR B 1 302 ? 5.836 19.5 -3.432 1 98.94 302 THR B N 1
ATOM 4962 C CA . THR B 1 302 ? 5.113 18.953 -2.291 1 98.94 302 THR B CA 1
ATOM 4963 C C . THR B 1 302 ? 3.785 18.344 -2.734 1 98.94 302 THR B C 1
ATOM 4965 O O . THR B 1 302 ? 3.26 18.703 -3.793 1 98.94 302 THR B O 1
ATOM 4968 N N . ALA B 1 303 ? 3.334 17.344 -2.014 1 98.88 303 ALA B N 1
ATOM 4969 C CA . ALA B 1 303 ? 2.039 16.75 -2.34 1 98.88 303 ALA B CA 1
ATOM 4970 C C . ALA B 1 303 ? 0.958 17.219 -1.373 1 98.88 303 ALA B C 1
ATOM 4972 O O . ALA B 1 303 ? 1.236 17.484 -0.202 1 98.88 303 ALA B O 1
ATOM 4973 N N . MET B 1 304 ? -0.237 17.25 -1.845 1 98.56 304 MET B N 1
ATOM 4974 C CA . MET B 1 304 ? -1.321 17.953 -1.156 1 98.56 304 MET B CA 1
ATOM 4975 C C . MET B 1 304 ? -1.932 17.062 -0.072 1 98.56 304 MET B C 1
ATOM 4977 O O . MET B 1 304 ? -2.406 15.961 -0.356 1 98.56 304 MET B O 1
ATOM 4981 N N . ASN B 1 305 ? -1.916 17.484 1.149 1 98.5 305 ASN B N 1
ATOM 4982 C CA . ASN B 1 305 ? -2.719 17.062 2.289 1 98.5 305 ASN B CA 1
ATOM 4983 C C . ASN B 1 305 ? -3.545 18.219 2.859 1 98.5 305 ASN B C 1
ATOM 4985 O O . ASN B 1 305 ? -3.191 18.781 3.895 1 98.5 305 ASN B O 1
ATOM 4989 N N . SER B 1 306 ? -4.691 18.5 2.312 1 97.88 306 SER B N 1
ATOM 4990 C CA . SER B 1 306 ? -5.469 19.688 2.607 1 97.88 306 SER B CA 1
ATOM 4991 C C . SER B 1 306 ? -6.352 19.5 3.834 1 97.88 306 SER B C 1
ATOM 4993 O O . SER B 1 306 ? -7.309 18.719 3.795 1 97.88 306 SER B O 1
ATOM 4995 N N . PRO B 1 307 ? -6.066 20.25 4.859 1 98.06 307 PRO B N 1
ATOM 4996 C CA . PRO B 1 307 ? -6.973 20.156 6.004 1 98.06 307 PRO B CA 1
ATOM 4997 C C . PRO B 1 307 ? -8.367 20.688 5.695 1 98.06 307 PRO B C 1
ATOM 4999 O O . PRO B 1 307 ? -9.359 20.203 6.25 1 98.06 307 PRO B O 1
ATOM 5002 N N . VAL B 1 308 ? -8.445 21.625 4.785 1 97.75 308 VAL B N 1
ATOM 5003 C CA . VAL B 1 308 ? -9.734 22.188 4.398 1 97.75 308 VAL B CA 1
ATOM 5004 C C . VAL B 1 308 ? -10.586 21.109 3.719 1 97.75 308 VAL B C 1
ATOM 5006 O O . VAL B 1 308 ? -11.734 20.875 4.109 1 97.75 308 VAL B O 1
ATOM 5009 N N . GLN B 1 309 ? -9.977 20.406 2.775 1 97.94 309 GLN B N 1
ATOM 5010 C CA . GLN B 1 309 ? -10.727 19.391 2.047 1 97.94 309 GLN B CA 1
ATOM 5011 C C . GLN B 1 309 ? -11.086 18.219 2.957 1 97.94 309 GLN B C 1
ATOM 5013 O O . GLN B 1 309 ? -12.18 17.672 2.854 1 97.94 309 GLN B O 1
ATOM 5018 N N . ILE B 1 310 ? -10.195 17.844 3.832 1 98.69 310 ILE B N 1
ATOM 5019 C CA . ILE B 1 310 ? -10.477 16.75 4.77 1 98.69 310 ILE B CA 1
ATOM 5020 C C . ILE B 1 310 ? -11.617 17.156 5.699 1 98.69 310 ILE B C 1
ATOM 5022 O O . ILE B 1 310 ? -12.508 16.359 5.977 1 98.69 310 ILE B O 1
ATOM 5026 N N . GLY B 1 311 ? -11.578 18.422 6.152 1 98.81 311 GLY B N 1
ATOM 5027 C CA . GLY B 1 311 ? -12.656 18.906 6.992 1 98.81 311 GLY B CA 1
ATOM 5028 C C . GLY B 1 311 ? -14.008 18.891 6.301 1 98.81 311 GLY B C 1
ATOM 5029 O O . GLY B 1 311 ? -14.992 18.406 6.863 1 98.81 311 GLY B O 1
ATOM 5030 N N . ILE B 1 312 ? -14.039 19.344 5.094 1 98.69 312 ILE B N 1
ATOM 5031 C CA . ILE B 1 312 ? -15.266 19.375 4.301 1 98.69 312 ILE B CA 1
ATOM 5032 C C . ILE B 1 312 ? -15.781 17.953 4.094 1 98.69 312 ILE B C 1
ATOM 5034 O O . ILE B 1 312 ? -16.953 17.672 4.324 1 98.69 312 ILE B O 1
ATOM 5038 N N . ASN B 1 313 ? -14.883 17.047 3.695 1 98.75 313 ASN B N 1
ATOM 5039 C CA . ASN B 1 313 ? -15.266 15.656 3.457 1 98.75 313 ASN B CA 1
ATOM 5040 C C . ASN B 1 313 ? -15.805 15 4.723 1 98.75 313 ASN B C 1
ATOM 5042 O O . ASN B 1 313 ? -16.734 14.195 4.66 1 98.75 313 ASN B O 1
ATOM 5046 N N . SER B 1 314 ? -15.156 15.32 5.828 1 98.81 314 SER B N 1
ATOM 5047 C CA . SER B 1 314 ? -15.562 14.719 7.094 1 98.81 314 SER B CA 1
ATOM 5048 C C . SER B 1 314 ? -17.016 15.055 7.426 1 98.81 314 SER B C 1
ATOM 5050 O O . SER B 1 314 ? -17.797 14.18 7.789 1 98.81 314 SER B O 1
ATOM 5052 N N . VAL B 1 315 ? -17.375 16.312 7.277 1 98.88 315 VAL B N 1
ATOM 5053 C CA . VAL B 1 315 ? -18.75 16.75 7.57 1 98.88 315 VAL B CA 1
ATOM 5054 C C . VAL B 1 315 ? -19.703 16.188 6.523 1 98.88 315 VAL B C 1
ATOM 5056 O O . VAL B 1 315 ? -20.797 15.742 6.859 1 98.88 315 VAL B O 1
ATOM 5059 N N . LYS B 1 316 ? -19.312 16.172 5.266 1 98.81 316 LYS B N 1
ATOM 5060 C CA . LYS B 1 316 ? -20.125 15.578 4.203 1 98.81 316 LYS B CA 1
ATOM 5061 C C . LYS B 1 316 ? -20.484 14.133 4.523 1 98.81 316 LYS B C 1
ATOM 5063 O O . LYS B 1 316 ? -21.656 13.75 4.453 1 98.81 316 LYS B O 1
ATOM 5068 N N . TYR B 1 317 ? -19.484 13.375 4.949 1 98.81 317 TYR B N 1
ATOM 5069 C CA . TYR B 1 317 ? -19.703 11.961 5.215 1 98.81 317 TYR B CA 1
ATOM 5070 C C . TYR B 1 317 ? -20.562 11.766 6.469 1 98.81 317 TYR B C 1
ATOM 5072 O O . TYR B 1 317 ? -21.375 10.844 6.535 1 98.81 317 TYR B O 1
ATOM 5080 N N . ALA B 1 318 ? -20.312 12.648 7.449 1 98.88 318 ALA B N 1
ATOM 5081 C CA . ALA B 1 318 ? -21.188 12.617 8.617 1 98.88 318 ALA B CA 1
ATOM 5082 C C . ALA B 1 318 ? -22.656 12.812 8.219 1 98.88 318 ALA B C 1
ATOM 5084 O O . ALA B 1 318 ? -23.531 12.07 8.664 1 98.88 318 ALA B O 1
ATOM 5085 N N . ILE B 1 319 ? -22.953 13.781 7.367 1 98.88 319 ILE B N 1
ATOM 5086 C CA . ILE B 1 319 ? -24.312 14.086 6.922 1 98.88 319 ILE B CA 1
ATOM 5087 C C . ILE B 1 319 ? -24.875 12.906 6.137 1 98.88 319 ILE B C 1
ATOM 5089 O O . ILE B 1 319 ? -26.031 12.516 6.332 1 98.88 319 ILE B O 1
ATOM 5093 N N . GLU B 1 320 ? -24.062 12.344 5.258 1 98.75 320 GLU B N 1
ATOM 5094 C CA . GLU B 1 320 ? -24.516 11.188 4.496 1 98.75 320 GLU B CA 1
ATOM 5095 C C . GLU B 1 320 ? -24.891 10.031 5.418 1 98.75 320 GLU B C 1
ATOM 5097 O O . GLU B 1 320 ? -25.875 9.344 5.188 1 98.75 320 GLU B O 1
ATOM 5102 N N . TYR B 1 321 ? -24.078 9.852 6.422 1 98.69 321 TYR B N 1
ATOM 5103 C CA . TYR B 1 321 ? -24.375 8.805 7.398 1 98.69 321 TYR B CA 1
ATOM 5104 C C . TYR B 1 321 ? -25.672 9.086 8.125 1 98.69 321 TYR B C 1
ATOM 5106 O O . TYR B 1 321 ? -26.5 8.188 8.305 1 98.69 321 TYR B O 1
ATOM 5114 N N . LEU B 1 322 ? -25.875 10.32 8.562 1 98.56 322 LEU B N 1
ATOM 5115 C CA . LEU B 1 322 ? -27.094 10.719 9.258 1 98.56 322 LEU B CA 1
ATOM 5116 C C . LEU B 1 322 ? -28.312 10.523 8.359 1 98.56 322 LEU B C 1
ATOM 5118 O O . LEU B 1 322 ? -29.422 10.234 8.852 1 98.56 322 LEU B O 1
ATOM 5122 N N . ASN B 1 323 ? -28.094 10.609 7.07 1 98.44 323 ASN B N 1
ATOM 5123 C CA . ASN B 1 323 ? -29.156 10.422 6.094 1 98.44 323 ASN B CA 1
ATOM 5124 C C . ASN B 1 323 ? -29.375 8.938 5.785 1 98.44 323 ASN B C 1
ATOM 5126 O O . ASN B 1 323 ? -30.219 8.594 4.953 1 98.44 323 ASN B O 1
ATOM 5130 N N . GLY B 1 324 ? -28.547 8.07 6.305 1 97.88 324 GLY B N 1
ATOM 5131 C CA . GLY B 1 324 ? -28.859 6.656 6.203 1 97.88 324 GLY B CA 1
ATOM 5132 C C . GLY B 1 324 ? -27.828 5.871 5.414 1 97.88 324 GLY B C 1
ATOM 5133 O O . GLY B 1 324 ? -27.875 4.641 5.379 1 97.88 324 GLY B O 1
ATOM 5134 N N . LYS B 1 325 ? -26.891 6.52 4.812 1 97.38 325 LYS B N 1
ATOM 5135 C CA . LYS B 1 325 ? -25.859 5.793 4.086 1 97.38 325 LYS B CA 1
ATOM 5136 C C . LYS B 1 325 ? -25 4.961 5.035 1 97.38 325 LYS B C 1
ATOM 5138 O O . LYS B 1 325 ? -24.641 5.422 6.117 1 97.38 325 LYS B O 1
ATOM 5143 N N . ARG B 1 326 ? -24.688 3.723 4.566 1 95.5 326 ARG B N 1
ATOM 5144 C CA . ARG B 1 326 ? -23.891 2.855 5.422 1 95.5 326 ARG B CA 1
ATOM 5145 C C . ARG B 1 326 ? -22.766 2.201 4.629 1 95.5 326 ARG B C 1
ATOM 5147 O O . ARG B 1 326 ? -21.812 1.662 5.211 1 95.5 326 ARG B O 1
ATOM 5154 N N . ASP B 1 327 ? -22.797 2.348 3.377 1 90.5 327 ASP B N 1
ATOM 5155 C CA . ASP B 1 327 ? -21.844 1.647 2.514 1 90.5 327 ASP B CA 1
ATOM 5156 C C . ASP B 1 327 ? -20.609 2.512 2.234 1 90.5 327 ASP B C 1
ATOM 5158 O O . ASP B 1 327 ? -20.328 2.824 1.078 1 90.5 327 ASP B O 1
ATOM 5162 N N . PHE B 1 328 ? -19.828 2.777 3.283 1 94.81 328 PHE B N 1
ATOM 5163 C CA . PHE B 1 328 ? -18.594 3.523 3.158 1 94.81 328 PHE B CA 1
ATOM 5164 C C . PHE B 1 328 ? -17.406 2.582 2.947 1 94.81 328 PHE B C 1
ATOM 5166 O O . PHE B 1 328 ? -17.359 1.5 3.539 1 94.81 328 PHE B O 1
ATOM 5173 N N . ASP B 1 329 ? -16.516 3.041 2.115 1 91.19 329 ASP B N 1
ATOM 5174 C CA . ASP B 1 329 ? -15.227 2.365 2.145 1 91.19 329 ASP B CA 1
ATOM 5175 C C . ASP B 1 329 ? -14.547 2.535 3.502 1 91.19 329 ASP B C 1
ATOM 5177 O O . ASP B 1 329 ? -14.758 3.539 4.188 1 91.19 329 ASP B O 1
ATOM 5181 N N . LYS B 1 330 ? -13.742 1.585 3.836 1 92.75 330 LYS B N 1
ATOM 5182 C CA . LYS B 1 330 ? -13.07 1.674 5.125 1 92.75 330 LYS B CA 1
ATOM 5183 C C . LYS B 1 330 ? -12.078 2.834 5.148 1 92.75 330 LYS B C 1
ATOM 5185 O O . LYS B 1 330 ? -11.75 3.359 6.215 1 92.75 330 LYS B O 1
ATOM 5190 N N . THR B 1 331 ? -11.586 3.152 4.043 1 95.88 331 THR B N 1
ATOM 5191 C CA . THR B 1 331 ? -10.75 4.34 3.906 1 95.88 331 THR B CA 1
ATOM 5192 C C . THR B 1 331 ? -11.203 5.191 2.729 1 95.88 331 THR B C 1
ATOM 5194 O O . THR B 1 331 ? -11.43 4.676 1.63 1 95.88 331 THR B O 1
ATOM 5197 N N . SER B 1 332 ? -11.352 6.434 2.963 1 97.12 332 SER B N 1
ATOM 5198 C CA . SER B 1 332 ? -11.734 7.426 1.965 1 97.12 332 SER B CA 1
ATOM 5199 C C . SER B 1 332 ? -10.641 8.469 1.768 1 97.12 332 SER B C 1
ATOM 5201 O O . SER B 1 332 ? -10.297 9.195 2.699 1 97.12 332 SER B O 1
ATOM 5203 N N . PHE B 1 333 ? -10.195 8.547 0.534 1 97.88 333 PHE B N 1
ATOM 5204 C CA . PHE B 1 333 ? -9.039 9.398 0.264 1 97.88 333 PHE B CA 1
ATOM 5205 C C . PHE B 1 333 ? -9.469 10.6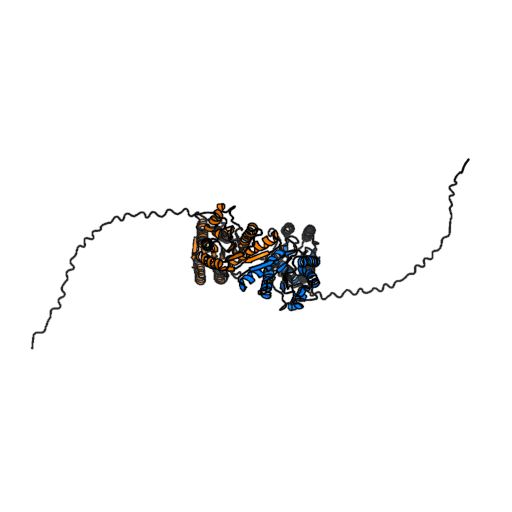64 -0.471 1 97.88 333 PHE B C 1
ATOM 5207 O O . PHE B 1 333 ? -10.398 10.633 -1.281 1 97.88 333 PHE B O 1
ATOM 5214 N N . THR B 1 334 ? -8.773 11.742 -0.162 1 97.88 334 THR B N 1
ATOM 5215 C CA . THR B 1 334 ? -8.773 12.844 -1.12 1 97.88 334 THR B CA 1
ATOM 5216 C C . THR B 1 334 ? -7.938 12.492 -2.348 1 97.88 334 THR B C 1
ATOM 5218 O O . THR B 1 334 ? -7.078 11.609 -2.287 1 97.88 334 THR B O 1
ATOM 5221 N N . ALA B 1 335 ? -8.172 13.164 -3.42 1 96.75 335 ALA B N 1
ATOM 5222 C CA . ALA B 1 335 ? -7.43 12.891 -4.648 1 96.75 335 ALA B CA 1
ATOM 5223 C C . ALA B 1 335 ? -5.965 13.289 -4.508 1 96.75 335 ALA B C 1
ATOM 5225 O O . ALA B 1 335 ? -5.652 14.367 -3.996 1 96.75 335 ALA B O 1
ATOM 5226 N N . PRO B 1 336 ? -5.086 12.398 -4.996 1 98.44 336 PRO B N 1
ATOM 5227 C CA . PRO B 1 336 ? -3.674 12.781 -4.98 1 98.44 336 PRO B CA 1
ATOM 5228 C C . PRO B 1 336 ? -3.381 13.984 -5.871 1 98.44 336 PRO B C 1
ATOM 5230 O O . PRO B 1 336 ? -4.004 14.148 -6.922 1 98.44 336 PRO B O 1
ATOM 5233 N N . LEU B 1 337 ? -2.443 14.797 -5.375 1 98.75 337 LEU B N 1
ATOM 5234 C CA . LEU B 1 337 ? -2.111 16 -6.117 1 98.75 337 LEU B CA 1
ATOM 5235 C C . LEU B 1 337 ? -0.693 16.469 -5.801 1 98.75 337 LEU B C 1
ATOM 5237 O O . LEU B 1 337 ? -0.35 16.688 -4.637 1 98.75 337 LEU B O 1
ATOM 5241 N N . LEU B 1 338 ? 0.081 16.562 -6.844 1 98.94 338 LEU B N 1
ATOM 5242 C CA . LEU B 1 338 ? 1.438 17.094 -6.711 1 98.94 338 LEU B CA 1
ATOM 5243 C C . LEU B 1 338 ? 1.479 18.578 -7.043 1 98.94 338 LEU B C 1
ATOM 5245 O O . LEU B 1 338 ? 0.91 19.016 -8.047 1 98.94 338 LEU B O 1
ATOM 5249 N N . ILE B 1 339 ? 2.1 19.344 -6.191 1 98.94 339 ILE B N 1
ATOM 5250 C CA . ILE B 1 339 ? 2.289 20.766 -6.414 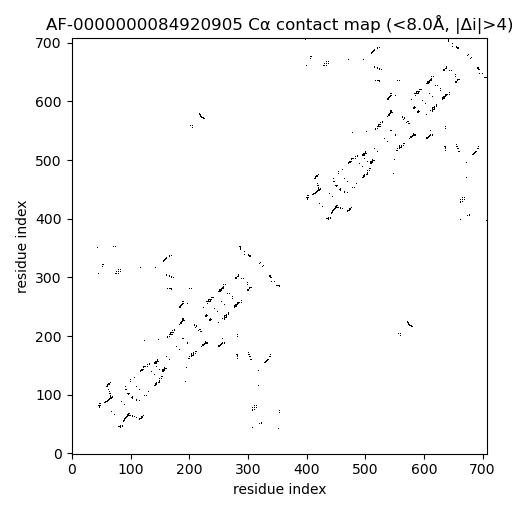1 98.94 339 ILE B CA 1
ATOM 5251 C C . ILE B 1 339 ? 3.74 21.047 -6.805 1 98.94 339 ILE B C 1
ATOM 5253 O O . ILE B 1 339 ? 4.66 20.75 -6.039 1 98.94 339 ILE B O 1
ATOM 5257 N N . THR B 1 340 ? 3.92 21.5 -7.914 1 98.88 340 THR B N 1
ATOM 5258 C CA . THR B 1 340 ? 5.199 21.906 -8.484 1 98.88 340 THR B CA 1
ATOM 5259 C C . THR B 1 340 ? 5.152 23.375 -8.914 1 98.88 340 THR B C 1
ATOM 5261 O O . THR B 1 340 ? 4.133 24.047 -8.742 1 98.88 340 THR B O 1
ATOM 5264 N N . LYS B 1 341 ? 6.266 23.828 -9.461 1 98.62 341 LYS B N 1
ATOM 5265 C CA . LYS B 1 341 ? 6.301 25.219 -9.945 1 98.62 341 LYS B CA 1
ATOM 5266 C C . LYS B 1 341 ? 5.23 25.453 -11.008 1 98.62 341 LYS B C 1
ATOM 5268 O O . LYS B 1 341 ? 4.715 26.562 -11.141 1 98.62 341 LYS B O 1
ATOM 5273 N N . GLU B 1 342 ? 4.805 24.422 -11.703 1 98.44 342 GLU B N 1
ATOM 5274 C CA . GLU B 1 342 ? 3.879 24.516 -12.828 1 98.44 342 GLU B CA 1
ATOM 5275 C C . GLU B 1 342 ? 2.465 24.844 -12.359 1 98.44 342 GLU B C 1
ATOM 5277 O O . GLU B 1 342 ? 1.685 25.453 -13.094 1 98.44 342 GLU B O 1
ATOM 5282 N N . ASN B 1 343 ? 2.113 24.484 -11.125 1 98.62 343 ASN B N 1
ATOM 5283 C CA . ASN B 1 343 ? 0.723 24.656 -10.711 1 98.62 343 ASN B CA 1
ATOM 5284 C C . ASN B 1 343 ? 0.618 25.297 -9.336 1 98.62 343 ASN B C 1
ATOM 5286 O O . ASN B 1 343 ? -0.484 25.516 -8.836 1 98.62 343 ASN B O 1
ATOM 5290 N N . ALA B 1 344 ? 1.708 25.625 -8.766 1 98.75 344 ALA B N 1
ATOM 5291 C CA . ALA B 1 344 ? 1.759 26.109 -7.387 1 98.75 344 ALA B CA 1
ATOM 5292 C C . ALA B 1 344 ? 0.88 27.344 -7.207 1 98.75 344 ALA B C 1
ATOM 5294 O O . ALA B 1 344 ? 0.205 27.5 -6.184 1 98.75 344 ALA B O 1
ATOM 5295 N N . ALA B 1 345 ? 0.835 28.203 -8.125 1 98.44 345 ALA B N 1
ATOM 5296 C CA . ALA B 1 345 ? 0.088 29.469 -8.023 1 98.44 345 ALA B CA 1
ATOM 5297 C C . ALA B 1 345 ? -1.4 29.203 -7.82 1 98.44 345 ALA B C 1
ATOM 5299 O O . ALA B 1 345 ? -2.084 29.953 -7.137 1 98.44 345 ALA B O 1
ATOM 5300 N N . LYS B 1 346 ? -1.865 28.141 -8.367 1 98.12 346 LYS B N 1
ATOM 5301 C CA . LYS B 1 346 ? -3.275 27.781 -8.273 1 98.12 346 LYS B CA 1
ATOM 5302 C C . LYS B 1 346 ? -3.66 27.438 -6.836 1 98.12 346 LYS B C 1
ATOM 5304 O O . LYS B 1 346 ? -4.816 27.594 -6.445 1 98.12 346 LYS B O 1
ATOM 5309 N N . TYR B 1 347 ? -2.689 27.094 -6.035 1 97.94 347 TYR B N 1
ATOM 5310 C CA . TYR B 1 347 ? -3 26.562 -4.715 1 97.94 347 TYR B CA 1
ATOM 5311 C C . TYR B 1 347 ? -2.459 27.469 -3.619 1 97.94 347 TYR B C 1
ATOM 5313 O O . TYR B 1 347 ? -2.658 27.219 -2.43 1 97.94 347 TYR B O 1
ATOM 5321 N N . TYR B 1 348 ? -1.829 28.531 -4.004 1 98.19 348 TYR B N 1
ATOM 5322 C CA . TYR B 1 348 ? -1.244 29.453 -3.039 1 98.19 348 TYR B CA 1
ATOM 5323 C C . TYR B 1 348 ? -2.273 30.484 -2.572 1 98.19 348 TYR B C 1
ATOM 5325 O O . TYR B 1 348 ? -2.895 31.172 -3.389 1 98.19 348 TYR B O 1
ATOM 5333 N N . ASN B 1 349 ? -2.479 30.547 -1.279 1 96.44 349 ASN B N 1
ATOM 5334 C CA . ASN B 1 349 ? -3.305 31.547 -0.621 1 96.44 349 ASN B CA 1
ATOM 5335 C C . ASN B 1 349 ? -2.617 32.125 0.616 1 96.44 349 ASN B C 1
ATOM 5337 O O . ASN B 1 349 ? -2.602 31.484 1.671 1 96.44 349 ASN B O 1
ATOM 5341 N N . PRO B 1 350 ? -2.119 33.344 0.495 1 95.81 350 PRO B N 1
ATOM 5342 C CA . PRO B 1 350 ? -1.357 33.906 1.605 1 95.81 350 PRO B CA 1
ATOM 5343 C C . PRO B 1 350 ? -2.221 34.188 2.834 1 95.81 350 PRO B C 1
ATOM 5345 O O . PRO B 1 350 ? -1.696 34.375 3.938 1 95.81 350 PRO B O 1
ATOM 5348 N N . LYS B 1 351 ? -3.529 34.188 2.707 1 95.12 351 LYS B N 1
ATOM 5349 C CA . LYS B 1 351 ? -4.43 34.5 3.812 1 95.12 351 LYS B CA 1
ATOM 5350 C C . LYS B 1 351 ? -4.914 33.25 4.508 1 95.12 351 LYS B C 1
ATOM 5352 O O . LYS B 1 351 ? -5.559 33.312 5.559 1 95.12 351 LYS B O 1
ATOM 5357 N N . ALA B 1 352 ? -4.539 32.125 3.9 1 94.88 352 ALA B N 1
ATOM 5358 C CA . ALA B 1 352 ? -4.961 30.859 4.492 1 94.88 352 ALA B CA 1
ATOM 5359 C C . ALA B 1 352 ? -4.266 30.625 5.832 1 94.88 352 ALA B C 1
ATOM 5361 O O . ALA B 1 352 ? -3.141 31.078 6.043 1 94.88 352 ALA B O 1
ATOM 5362 N N . ILE B 1 353 ? -4.918 29.891 6.723 1 94.88 353 ILE B N 1
ATOM 5363 C CA . ILE B 1 353 ? -4.332 29.531 8.008 1 94.88 353 ILE B CA 1
ATOM 5364 C C . ILE B 1 353 ? -3.127 28.609 7.777 1 94.88 353 ILE B C 1
ATOM 5366 O O . ILE B 1 353 ? -2.137 28.688 8.508 1 94.88 353 ILE B O 1
ATOM 5370 N N . PHE B 1 354 ? -3.287 27.797 6.797 1 94.81 354 PHE B N 1
ATOM 5371 C CA . PHE B 1 354 ? -2.303 26.766 6.496 1 94.81 354 PHE B CA 1
ATOM 5372 C C . PHE B 1 354 ? -1.933 26.781 5.02 1 94.81 354 PHE B C 1
ATOM 5374 O O . PHE B 1 354 ? -2.805 26.891 4.156 1 94.81 354 PHE B O 1
#

Secondary structure (DSSP, 8-state):
----------------------------------------------------SS--TT-EEEEEES-SSSHHHHHHHHHHHHHHHHTT-EEEEEE-TT-HHHHHHHHHHHHHTT-SEEEE--SSTTTTHHHHHHHHHTT--EEEESS---TTS--S-EEEE-HHHHHHHHHHHHHHHHTTPPP-EEEEESSTT-HHHHHHHHHHHHHHHHHHHHHHSSEEEEEEEEEE-TTSHHHHHHHHHHHHHH-TT--EEEES-HHHHHHHHHHHHHTT-TTT-EEEESSB--HHHHHHHHH-SSEEEEEB--HHHHHHHHHHHHHHHHTT-----SEEEEPP-EE-TTTHHHH--TTS--/----------------------------------------------------SS--TT-EEEEEES-SSSHHHHHHHHHHHHHHHHTT-EEEEEE-TT-HHHHHHHHHHHHHTT-SEEEE--SSTTTTHHHHHHHHHTT--EEEESS---TTS--S-EEEE-HHHHHHHHHHHHHHHHTTPPP-EEEEESSTT-HHHHHHHHHHHHHHHHHHHHHHSSEEEEEEEEEE-TTSHHHHHHHHHHHHHH-TT--EEEES-HHHHHHHHHHHHHTT-TTT-EEEESSB--HHHHHHHHH-SSEEEEEB--HHHHHHHHHHHHHHHHTT-----SEEEEPP-EE-TTTHHHH--TTS--

pLDDT: mean 89.36, std 22.63, range [21.02, 99.0]

InterPro domains:
  IPR025997 Periplasmic binding protein [PF13407] (61-325)
  IPR028082 Periplasmic binding protein-like I [SSF53822] (58-348)